Protein AF-A0A379V1A6-F1 (afdb_monomer)

Nearest PDB structures (foldseek):
  5ean-assembly1_A  TM=6.644E-01  e=1.781E-12  Mus musculus
  8ftm-assembly2_B  TM=5.418E-01  e=1.878E-14  Thermochaetoides thermophila DSM 1495
  8ftm-assembly1_A  TM=5.474E-01  e=5.135E-14  Thermochaetoides thermophila DSM 1495
  8ran-assembly1_O  TM=5.539E-01  e=1.829E-11  Saccharomyces cerevisiae
  6i59-assembly1_A  TM=5.276E-01  e=6.179E-11  Saccharomyces cerevisiae S288C

Mean predicted aligned error: 10.98 Å

pLDDT: mean 84.43, std 12.97, range [33.31, 98.62]

Radius of gyration: 30.36 Å; Cα contacts (8 Å, |Δi|>4): 738; chains: 1; bounding box: 70×57×78 Å

Sequence (499 aa):
MDKRHEKLRIPYRKEGESLDYESDAKVEALQEINGELIRVGNVDIRETTQSTLVLENPKIRIQTNIGDTLKLRSQQDLSSFIRRRHAVTRILNAESAIPSLINYFEPLTCPHPQYLQPEPNDSDLDAYNRYDKDGELSFSLNRQQRDAFSKLWSYGPLSLLQGPPGTGKTSFIASFIHYALSQGAQSILLASQSHEAVNNAAEKVIELCQHSNLPLDVVRFGAEGMVSEKLHPYHSSSILQNYRDLFRSEMRVRISAMNRNLGLPNKFVERWFDIEYQLKRLNREIERLTTKLNKNEISEANNNPLIARINQRLERFKKIASEKFGYAGEGTPEEVINQLSRETMNQFGVTSLDAVSRLEQVIAMSQEWVDRLGTLRGNFEEFLAKTRSLVCGTCVGLGRSQFGVAKNRYDWVIVDEAARATPGELAIAIQSGRRVLLVGDHRQLPPLYPEPVVRKISIELNYSDRAVLTRSDLNVLSNQIMVNKSEQHYVLNIEWPHQ

Secondary structure (DSSP, 8-state):
------EEEEE----SS-----TT--EEEEEEETTEEEEEEEE-TTT--SSEEEEES--TT----TTPPEEEEEHHHHHHHHHHHHHHHHHHTT-SSSTTGGGGG-TTTPPPPEE-SPPPPHHHHHTT-EE-TTS-EEE---HHHHHHHHHHHHEESEEEEE--TTS-HHHHHHHHHHHHHHTT---EEEEESSHHHHHHHHHHHHHHHHHTT----EEEES-GGGS-GGGGGGBHHHHHHHHHHHHHHHHHHHHHHTHHHHT--HHHHHHHHHIIIIIIHHHHHHHHHHHHHHH--S-HHHHHHHHHHHHHHHHHHHHHHHHHH-------HHHHHHHHHHHHHHHTT---HHHHHHHHHHHHHHHHHHHHHHH-HHHHHHHHHHH-SEEEEEHHHHT-GGG-GGGS-EEEEEEETGGGS-HHHHHHHHTTEEEEEEEE-TTSPPPP--HHHHHHHHHHTT-S-THHHH--HHHHHHHHHHHTTTS--SSEEEEPPP-

InterPro domains:
  IPR027417 P-loop containing nucleoside triphosphate hydrolase [G3DSA:3.40.50.300] (52-482)
  IPR027417 P-loop containing nucleoside triphosphate hydrolase [SSF52540] (118-450)
  IPR041677 DNA2/NAM7 helicase, helicase domain [PF13086] (141-448)
  IPR045055 DNA2/NAM7-like helicase [PTHR10887] (68-448)

Solvent-accessible surface area (backbone atoms only — not comparable to full-atom values): 27579 Å² total; per-residue (Å²): 135,84,80,74,74,57,67,50,78,42,78,54,82,88,83,80,82,80,90,81,65,60,83,83,57,59,29,35,33,24,37,69,56,96,89,41,78,43,78,41,27,34,42,40,61,80,75,35,55,93,50,33,45,28,26,39,62,56,46,96,78,74,78,79,54,97,86,65,68,72,48,78,46,41,56,64,56,53,53,43,49,54,33,19,50,53,28,42,52,33,39,76,70,38,68,21,57,43,47,66,56,63,33,59,76,33,83,91,59,37,51,65,64,39,83,76,48,79,62,72,52,70,73,64,58,54,70,63,50,37,57,48,97,87,67,47,82,72,40,65,76,50,72,68,53,45,56,39,48,32,49,58,63,14,35,27,50,56,31,41,43,37,43,58,89,91,70,48,61,55,59,50,53,17,52,51,51,52,48,43,45,77,75,64,49,63,27,33,37,43,29,10,68,42,55,65,61,36,44,57,32,50,52,46,32,52,52,51,29,61,76,70,68,46,92,76,43,62,35,37,50,69,63,73,93,61,52,53,79,92,46,44,74,32,20,59,67,44,43,52,48,51,52,46,52,50,50,61,71,43,41,66,59,58,56,34,70,50,21,77,84,53,76,47,56,54,73,47,47,49,54,48,46,51,46,50,66,55,48,52,47,50,44,53,54,42,52,54,51,52,53,51,54,74,68,51,91,62,62,77,83,73,43,53,70,56,53,53,53,43,50,56,51,51,53,53,46,51,52,48,38,31,78,76,67,67,50,84,79,88,72,55,68,67,56,50,51,54,48,56,50,52,52,49,30,61,76,66,72,57,79,59,62,66,46,50,50,53,51,52,49,53,52,50,52,55,50,48,50,53,54,46,66,74,69,37,70,46,60,54,42,25,48,47,57,70,69,24,37,32,31,35,25,25,23,64,56,47,41,42,74,43,34,36,47,73,80,42,76,23,55,35,19,38,29,40,47,34,11,43,23,45,63,41,37,48,27,34,50,54,33,12,11,60,22,32,41,39,26,27,34,66,88,52,69,58,28,89,72,62,64,74,57,56,53,53,49,29,62,77,68,70,46,88,62,63,69,71,80,51,56,15,59,50,39,52,49,55,48,51,46,63,72,41,75,89,56,92,58,50,47,56,77,40,79,56,78,85,131

Organism: Salmonella enterica I (NCBI:txid59201)

Structure (mmCIF, N/CA/C/O backbone):
data_AF-A0A379V1A6-F1
#
_entry.id   AF-A0A379V1A6-F1
#
loop_
_atom_site.group_PDB
_atom_site.id
_atom_site.type_symbol
_atom_site.label_atom_id
_atom_site.label_alt_id
_atom_site.label_comp_id
_atom_site.label_asym_id
_atom_site.label_entity_id
_atom_site.label_seq_id
_atom_site.pdbx_PDB_ins_code
_atom_site.Cartn_x
_atom_site.Cartn_y
_atom_site.Cartn_z
_atom_site.occupancy
_atom_site.B_iso_or_equiv
_atom_site.auth_seq_id
_atom_site.auth_comp_id
_atom_site.auth_asym_id
_atom_site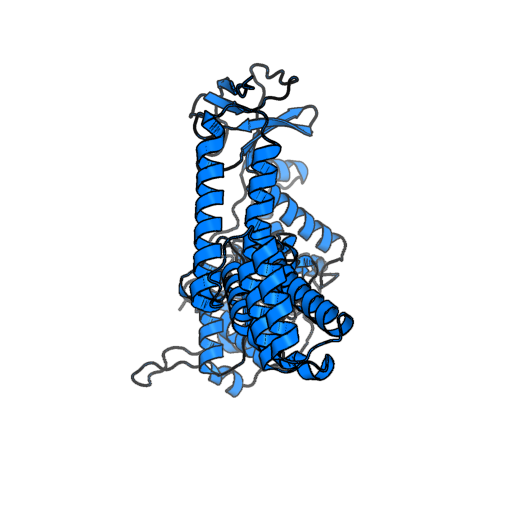.auth_atom_id
_atom_site.pdbx_PDB_model_num
ATOM 1 N N . MET A 1 1 ? 12.528 30.600 30.209 1.00 33.31 1 MET A N 1
ATOM 2 C CA . MET A 1 1 ? 13.646 31.196 29.449 1.00 33.31 1 MET A CA 1
ATOM 3 C C . MET A 1 1 ? 13.634 30.609 28.053 1.00 33.31 1 MET A C 1
ATOM 5 O O . MET A 1 1 ? 13.838 29.412 27.896 1.00 33.31 1 MET A O 1
ATOM 9 N N . ASP A 1 2 ? 13.287 31.449 27.086 1.00 33.66 2 ASP A N 1
ATOM 10 C CA . ASP A 1 2 ? 13.120 31.123 25.672 1.00 33.66 2 ASP A CA 1
ATOM 11 C C . ASP A 1 2 ? 14.483 30.792 25.046 1.00 33.66 2 ASP A C 1
ATOM 13 O O . ASP A 1 2 ? 15.348 31.665 24.941 1.00 33.66 2 ASP A O 1
ATOM 17 N N . LYS A 1 3 ? 14.709 29.538 24.634 1.00 38.28 3 LYS A N 1
ATOM 18 C CA . LYS A 1 3 ? 15.837 29.206 23.751 1.00 38.28 3 LYS A CA 1
ATOM 19 C C . LYS A 1 3 ? 15.513 29.772 22.369 1.00 38.28 3 LYS A C 1
ATOM 21 O O . LYS A 1 3 ? 14.984 29.058 21.515 1.00 38.28 3 LYS A O 1
ATOM 26 N N . ARG A 1 4 ? 15.812 31.060 22.156 1.00 44.69 4 ARG A N 1
ATOM 27 C CA . ARG A 1 4 ? 15.876 31.650 20.812 1.00 44.69 4 ARG A CA 1
ATOM 28 C C . ARG A 1 4 ? 16.705 30.702 19.949 1.00 44.69 4 ARG A C 1
ATOM 30 O O . ARG A 1 4 ? 17.852 30.420 20.279 1.00 44.69 4 ARG A O 1
ATOM 37 N N . HIS A 1 5 ? 16.085 30.144 18.915 1.00 55.50 5 HIS A N 1
ATOM 38 C CA . HIS A 1 5 ? 16.763 29.299 17.943 1.00 55.50 5 HIS A CA 1
ATOM 39 C C . HIS A 1 5 ? 17.857 30.156 17.300 1.00 55.50 5 HIS A C 1
ATOM 41 O O . HIS A 1 5 ? 17.540 31.103 16.581 1.00 55.50 5 HIS A O 1
ATOM 47 N N . GLU A 1 6 ? 19.129 29.909 17.623 1.00 69.50 6 GLU A N 1
ATOM 48 C CA . GLU A 1 6 ? 20.240 30.608 16.975 1.00 69.50 6 GLU A CA 1
ATOM 49 C C . GLU A 1 6 ? 20.178 30.297 15.479 1.00 69.50 6 GLU A C 1
ATOM 51 O O . GLU A 1 6 ? 20.348 29.149 15.059 1.00 69.50 6 GLU A O 1
ATOM 56 N N . LYS A 1 7 ? 19.855 31.322 14.685 1.0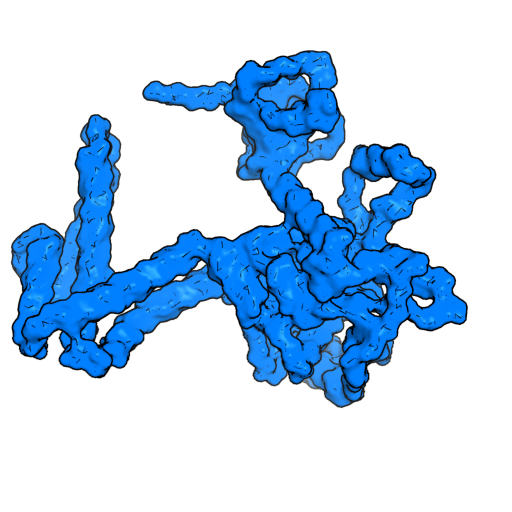0 82.38 7 LYS A N 1
ATOM 57 C CA . LYS A 1 7 ? 19.866 31.261 13.226 1.00 82.38 7 LYS A CA 1
ATOM 58 C C . LYS A 1 7 ? 21.188 31.821 12.727 1.00 82.38 7 LYS A C 1
ATOM 60 O O . LYS A 1 7 ? 21.517 32.972 13.013 1.00 82.38 7 LYS A O 1
ATOM 65 N N . LEU A 1 8 ? 21.928 31.027 11.965 1.00 83.94 8 LEU A N 1
ATOM 66 C CA . LEU A 1 8 ? 23.162 31.445 11.308 1.00 83.94 8 LEU A CA 1
ATOM 67 C C . LEU A 1 8 ? 22.848 31.841 9.864 1.00 83.94 8 LEU A C 1
ATOM 69 O O . LEU A 1 8 ? 22.261 31.056 9.125 1.00 83.94 8 LEU A O 1
ATOM 73 N N . ARG A 1 9 ? 23.237 33.052 9.459 1.00 86.69 9 ARG A N 1
ATOM 74 C CA . ARG A 1 9 ? 23.060 33.544 8.085 1.00 86.69 9 ARG A CA 1
ATOM 75 C C . ARG A 1 9 ? 24.399 33.508 7.366 1.00 86.69 9 ARG A C 1
ATOM 77 O O . ARG A 1 9 ? 25.342 34.160 7.803 1.00 86.69 9 ARG A O 1
ATOM 84 N N . ILE A 1 10 ? 24.474 32.738 6.288 1.00 84.94 10 ILE A N 1
ATOM 85 C CA . ILE A 1 10 ? 25.699 32.488 5.532 1.00 84.94 10 ILE A CA 1
ATOM 86 C C . ILE A 1 10 ? 25.519 33.063 4.124 1.00 84.94 10 ILE A C 1
ATOM 88 O O . ILE A 1 10 ? 24.663 32.574 3.381 1.00 84.94 10 ILE A O 1
ATOM 92 N N . PRO A 1 11 ? 26.289 34.089 3.725 1.00 84.69 11 PRO A N 1
ATOM 93 C CA . PRO A 1 11 ? 26.317 34.512 2.334 1.00 84.69 11 PRO A CA 1
ATOM 94 C C . PRO A 1 11 ? 26.929 33.395 1.485 1.00 84.69 11 PRO A C 1
ATOM 96 O O . PRO A 1 11 ? 27.972 32.845 1.840 1.00 84.69 11 PRO A O 1
ATOM 99 N N . TYR A 1 12 ? 26.293 33.047 0.370 1.00 82.62 12 TYR A N 1
ATOM 100 C CA . TYR A 1 12 ? 26.770 31.970 -0.498 1.00 82.62 12 TYR A CA 1
ATOM 101 C C . TYR A 1 12 ? 26.680 32.360 -1.971 1.00 82.62 12 TYR A C 1
ATOM 103 O O . TYR A 1 12 ? 25.895 33.222 -2.370 1.00 82.62 12 TYR A O 1
ATOM 111 N N . ARG A 1 13 ? 27.494 31.693 -2.792 1.00 78.56 13 ARG A N 1
ATOM 112 C CA . ARG A 1 13 ? 27.334 31.668 -4.245 1.00 78.56 13 ARG A CA 1
ATOM 113 C C . ARG A 1 13 ? 26.836 30.282 -4.625 1.00 78.56 13 ARG A C 1
ATOM 115 O O . ARG A 1 13 ? 27.387 29.276 -4.193 1.00 78.56 13 ARG A O 1
ATOM 122 N N . LYS A 1 14 ? 25.765 30.244 -5.406 1.00 69.88 14 LYS A N 1
ATOM 123 C CA . LYS A 1 14 ? 25.123 29.008 -5.830 1.00 69.88 14 LYS A CA 1
ATOM 124 C C . LYS A 1 14 ? 25.917 28.341 -6.956 1.00 69.88 14 LYS A C 1
ATOM 126 O O . LYS A 1 14 ? 26.102 28.943 -8.010 1.00 69.88 14 LYS A O 1
ATOM 131 N N . GLU A 1 15 ? 26.290 27.084 -6.763 1.00 63.72 15 GLU A N 1
ATOM 132 C CA . GLU A 1 15 ? 26.731 26.183 -7.830 1.00 63.72 15 GLU A CA 1
ATOM 133 C C . GLU A 1 15 ? 25.718 25.032 -7.940 1.00 63.72 15 GLU A C 1
ATOM 135 O O . GLU A 1 1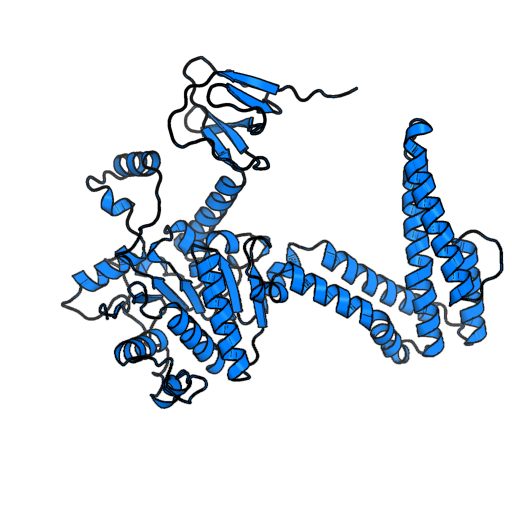5 ? 25.601 24.226 -7.021 1.00 63.72 15 GLU A O 1
ATOM 140 N N . GLY A 1 16 ? 24.938 24.973 -9.030 1.00 60.78 16 GLY A N 1
ATOM 141 C CA . GLY A 1 16 ? 23.957 23.900 -9.278 1.00 60.78 16 GLY A CA 1
ATOM 142 C C . GLY A 1 16 ? 22.487 24.339 -9.422 1.00 60.78 16 GLY A C 1
ATOM 143 O O . GLY A 1 16 ? 22.187 25.489 -9.763 1.00 60.78 16 GLY A O 1
ATOM 144 N N . GLU A 1 17 ? 21.568 23.390 -9.198 1.00 57.56 17 GLU A N 1
ATOM 145 C CA . GLU A 1 17 ? 20.105 23.519 -9.370 1.00 57.56 17 GLU A CA 1
ATOM 146 C C . GLU A 1 17 ? 19.460 24.533 -8.416 1.00 57.56 17 GLU A C 1
ATOM 148 O O . GLU A 1 17 ? 20.002 24.822 -7.351 1.00 57.56 17 GLU A O 1
ATOM 153 N N . SER A 1 18 ? 18.340 25.148 -8.826 1.00 57.94 18 SER A N 1
ATOM 154 C CA . SER A 1 18 ? 17.566 26.111 -8.020 1.00 57.94 18 SER A CA 1
ATOM 155 C C . SER A 1 18 ? 17.163 25.544 -6.665 1.00 57.94 18 SER A C 1
ATOM 157 O O . SER A 1 18 ? 16.900 24.359 -6.506 1.00 57.94 18 SER A O 1
ATOM 159 N N . LEU A 1 19 ? 17.142 26.429 -5.667 1.00 62.12 19 LEU A N 1
ATOM 160 C CA . LEU A 1 19 ? 16.628 26.146 -4.332 1.00 62.12 19 LEU A CA 1
ATOM 161 C C . LEU A 1 19 ? 15.095 26.174 -4.362 1.00 62.12 19 LEU A C 1
ATOM 163 O O . LEU A 1 19 ? 14.474 26.967 -3.665 1.00 62.12 19 LEU A O 1
ATOM 167 N N . ASP A 1 20 ? 14.501 25.320 -5.191 1.00 58.59 20 ASP A N 1
ATOM 168 C CA . ASP A 1 20 ? 13.050 25.201 -5.354 1.00 58.59 20 ASP A CA 1
ATOM 169 C C . ASP A 1 20 ? 12.506 24.135 -4.396 1.00 58.59 20 ASP A C 1
ATOM 171 O O . ASP A 1 20 ? 11.841 23.178 -4.788 1.00 58.59 20 ASP A O 1
ATOM 175 N N . TYR A 1 21 ? 12.842 24.267 -3.113 1.00 65.94 21 TYR A N 1
ATOM 176 C CA . TYR A 1 21 ? 12.251 23.427 -2.078 1.00 65.94 21 TYR A CA 1
ATOM 177 C C . TYR A 1 21 ? 10.901 24.007 -1.649 1.00 65.94 21 TYR A C 1
ATOM 179 O O . TYR A 1 21 ? 10.760 25.219 -1.478 1.00 65.94 21 TYR A O 1
ATOM 187 N N . GLU A 1 22 ? 9.913 23.142 -1.420 1.00 62.00 22 GLU A N 1
ATOM 188 C CA . GLU A 1 22 ? 8.634 23.551 -0.837 1.00 62.00 22 GLU A CA 1
ATOM 189 C C . GLU A 1 22 ? 8.850 24.212 0.537 1.00 62.00 22 GLU A C 1
ATOM 191 O O . GLU A 1 22 ? 9.755 23.850 1.290 1.00 62.00 22 GLU A O 1
ATOM 196 N N . SER A 1 23 ? 8.015 25.194 0.886 1.00 59.81 23 SER A N 1
ATOM 197 C CA . SER A 1 23 ? 8.200 26.030 2.091 1.00 59.81 23 SER A CA 1
ATOM 198 C C . SER A 1 23 ? 8.132 25.281 3.436 1.00 59.81 23 SER A C 1
ATOM 200 O O . SER A 1 23 ? 8.455 25.852 4.483 1.00 59.81 23 SER A O 1
ATOM 202 N N . ASP A 1 24 ? 7.681 24.028 3.428 1.00 66.94 24 ASP A N 1
ATOM 203 C CA . ASP A 1 24 ? 7.598 23.104 4.560 1.00 66.94 24 ASP A CA 1
ATOM 204 C C . ASP A 1 24 ? 8.620 21.953 4.474 1.00 66.94 24 ASP A C 1
ATOM 206 O O . ASP A 1 24 ? 8.694 21.112 5.381 1.00 66.94 24 ASP A O 1
ATOM 210 N N . ALA A 1 25 ?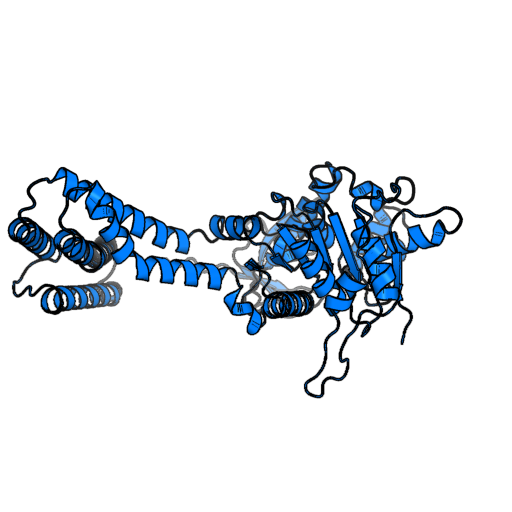 9.441 21.914 3.420 1.00 69.06 25 ALA A N 1
ATOM 211 C CA . ALA A 1 25 ? 10.449 20.886 3.249 1.00 69.06 25 ALA A CA 1
ATOM 212 C C . ALA A 1 25 ? 11.504 20.972 4.360 1.00 69.06 25 ALA A C 1
ATOM 214 O O . ALA A 1 25 ? 12.049 22.019 4.703 1.00 69.06 25 ALA A O 1
ATOM 215 N N . LYS A 1 26 ? 11.834 19.819 4.942 1.00 81.31 26 LYS A N 1
ATOM 216 C CA . LYS A 1 26 ? 12.919 19.722 5.921 1.00 81.31 26 LYS A CA 1
ATOM 217 C C . LYS A 1 26 ? 14.223 19.498 5.179 1.00 81.31 26 LYS A C 1
ATOM 219 O O . LYS A 1 26 ? 14.480 18.382 4.722 1.00 81.31 26 LYS A O 1
ATOM 224 N N . VAL A 1 27 ? 15.033 20.541 5.074 1.00 85.19 27 VAL A N 1
ATOM 225 C CA . VAL A 1 27 ? 16.326 20.506 4.385 1.00 85.19 27 VAL A CA 1
ATOM 226 C C . VAL A 1 27 ? 17.448 20.593 5.412 1.00 85.19 27 VAL A C 1
ATOM 228 O O . VAL A 1 27 ? 17.377 21.358 6.370 1.00 85.19 27 VAL A O 1
ATOM 231 N N . GLU A 1 28 ? 18.477 19.772 5.244 1.00 87.19 28 GLU A N 1
ATOM 232 C CA . GLU A 1 28 ? 19.704 19.825 6.032 1.00 87.19 28 GLU A CA 1
ATOM 233 C C . GLU A 1 28 ? 20.860 20.345 5.179 1.00 87.19 28 GLU A C 1
ATOM 235 O O . GLU A 1 28 ? 20.946 20.068 3.981 1.00 87.19 28 GLU A O 1
ATOM 240 N N . ALA A 1 29 ? 21.758 21.091 5.816 1.00 87.69 29 ALA A N 1
ATOM 241 C CA . ALA A 1 29 ? 23.026 21.489 5.228 1.00 87.69 29 ALA A CA 1
ATOM 242 C C . ALA A 1 29 ? 24.135 20.538 5.698 1.00 87.69 29 ALA A C 1
ATOM 244 O O . ALA A 1 29 ? 24.203 20.160 6.877 1.00 87.69 29 ALA A O 1
ATOM 245 N N . LEU A 1 30 ? 24.999 20.152 4.763 1.00 85.94 30 LEU A N 1
ATOM 246 C CA . LEU A 1 30 ? 26.095 19.205 4.941 1.00 85.94 30 LEU A CA 1
ATOM 247 C C . LEU A 1 30 ? 27.400 19.850 4.470 1.00 85.94 30 LEU A C 1
ATOM 249 O O . LEU A 1 30 ? 27.435 20.449 3.399 1.00 85.94 30 LEU A O 1
ATOM 253 N N . GLN A 1 31 ? 28.469 19.685 5.239 1.00 84.88 31 GLN A N 1
ATOM 254 C CA . GLN A 1 31 ? 29.825 20.074 4.853 1.00 84.88 31 GLN A CA 1
ATOM 255 C C . GLN A 1 31 ? 30.639 18.808 4.588 1.00 84.88 31 GLN A C 1
ATOM 257 O O . GLN A 1 31 ? 30.531 17.837 5.338 1.00 84.88 31 GLN A O 1
ATOM 262 N N . GLU A 1 32 ? 31.423 18.800 3.515 1.00 79.62 32 GLU A N 1
ATOM 263 C CA . GLU A 1 32 ? 32.337 17.697 3.215 1.00 79.62 32 GLU A CA 1
ATOM 264 C C . GLU A 1 32 ? 33.667 17.928 3.939 1.00 79.62 32 GLU A C 1
ATOM 266 O O . GLU A 1 32 ? 34.350 18.916 3.684 1.00 79.62 32 GLU A O 1
ATOM 271 N N . ILE A 1 33 ? 34.020 17.035 4.865 1.00 76.62 33 ILE A N 1
ATOM 272 C CA . ILE A 1 33 ? 35.264 17.090 5.641 1.00 76.62 33 ILE A CA 1
ATOM 273 C C . ILE A 1 33 ? 35.938 15.726 5.504 1.00 76.62 33 ILE A C 1
ATOM 275 O O . ILE A 1 33 ? 35.355 14.710 5.872 1.00 76.62 33 ILE A O 1
ATOM 279 N N . ASN A 1 34 ? 37.154 15.691 4.950 1.00 71.50 34 ASN A N 1
ATOM 280 C CA . ASN A 1 34 ? 37.911 14.455 4.690 1.00 71.50 34 ASN A CA 1
ATOM 281 C C . ASN A 1 34 ? 37.133 13.398 3.871 1.00 71.50 34 ASN A C 1
ATOM 283 O O . ASN A 1 34 ? 37.292 12.201 4.088 1.00 71.50 34 ASN A O 1
ATOM 287 N N . GLY A 1 35 ? 36.271 13.837 2.945 1.00 68.38 35 GLY A N 1
ATOM 288 C CA . GLY A 1 35 ? 35.432 12.960 2.117 1.00 68.38 35 GLY A CA 1
ATOM 289 C C . GLY A 1 35 ? 34.137 12.474 2.785 1.00 68.38 35 GLY A C 1
ATOM 290 O O . GLY A 1 35 ? 33.323 11.823 2.128 1.00 68.38 35 GLY A O 1
ATOM 291 N N . GLU A 1 36 ? 33.890 12.816 4.054 1.00 70.75 36 GLU A N 1
ATOM 292 C CA . GLU A 1 36 ? 32.635 12.512 4.748 1.00 70.75 36 GLU A CA 1
ATOM 293 C C . GLU A 1 36 ? 31.702 13.727 4.812 1.00 70.75 36 GLU A C 1
ATOM 295 O O . GLU A 1 36 ? 32.122 14.855 5.069 1.00 70.75 36 GLU A O 1
ATOM 300 N N . LEU A 1 37 ? 30.400 13.495 4.606 1.00 78.56 37 LEU A N 1
ATOM 301 C CA . LEU A 1 37 ? 29.372 14.535 4.707 1.00 78.56 37 LEU A CA 1
ATOM 302 C C . LEU A 1 37 ? 28.872 14.665 6.145 1.00 78.56 37 LEU A C 1
ATOM 304 O O . LEU A 1 37 ? 28.112 13.826 6.636 1.00 78.56 37 LEU A O 1
ATOM 308 N N . ILE A 1 38 ? 29.244 15.762 6.797 1.00 81.38 38 ILE A N 1
ATOM 309 C CA . ILE A 1 38 ? 28.881 16.058 8.180 1.00 81.38 38 ILE A CA 1
ATOM 310 C C . ILE A 1 38 ? 27.737 17.070 8.203 1.00 81.38 38 ILE A C 1
ATOM 312 O O . ILE A 1 38 ? 27.812 18.147 7.615 1.00 81.38 38 ILE A O 1
ATOM 316 N N . ARG A 1 39 ? 26.655 16.731 8.914 1.00 83.81 39 ARG A N 1
ATOM 317 C CA . ARG A 1 39 ? 25.496 17.620 9.088 1.00 83.81 39 ARG A CA 1
ATOM 318 C C . ARG A 1 39 ? 25.858 18.830 9.942 1.00 83.81 39 ARG A C 1
ATOM 320 O O . ARG A 1 39 ? 26.180 18.658 11.122 1.00 83.81 39 ARG A O 1
ATOM 327 N N . VAL A 1 40 ? 25.696 20.021 9.365 1.00 84.25 40 VAL A N 1
ATOM 328 C CA . VAL A 1 40 ? 26.002 21.308 10.004 1.00 84.25 40 VAL A CA 1
ATOM 329 C C . VAL A 1 40 ? 24.767 21.989 10.604 1.00 84.25 40 VAL A C 1
ATOM 331 O O . VAL A 1 40 ? 24.868 22.563 11.683 1.00 84.25 40 VAL A O 1
ATOM 334 N N . GLY A 1 41 ? 23.582 21.846 10.006 1.00 85.50 41 GLY A N 1
ATOM 335 C CA . GLY A 1 41 ? 22.344 22.452 10.520 1.00 85.50 41 GLY A CA 1
ATOM 336 C C . GLY A 1 41 ? 21.119 22.115 9.668 1.00 85.50 41 GLY A C 1
ATOM 337 O O . GLY A 1 41 ? 21.231 21.370 8.690 1.00 85.50 41 GLY A O 1
ATOM 338 N N . ASN A 1 42 ? 19.951 22.640 10.043 1.00 87.94 42 ASN A N 1
ATOM 339 C CA . ASN A 1 42 ? 18.754 22.627 9.189 1.00 87.94 42 ASN A CA 1
ATOM 340 C C . ASN A 1 42 ? 18.676 23.929 8.400 1.00 87.94 42 ASN A C 1
ATOM 342 O O . ASN A 1 42 ? 18.993 24.969 8.954 1.00 87.94 42 ASN A O 1
ATOM 346 N N . VAL A 1 43 ? 18.222 23.890 7.154 1.00 87.06 43 VAL A N 1
ATOM 347 C CA . VAL A 1 43 ? 17.967 25.095 6.363 1.00 87.06 43 VAL A CA 1
ATOM 348 C C . VAL A 1 43 ? 16.570 25.614 6.675 1.00 87.06 43 VAL A C 1
ATOM 350 O O . VAL A 1 43 ? 15.594 24.870 6.574 1.00 87.06 43 VAL A O 1
ATOM 353 N N . ASP A 1 44 ? 16.475 26.895 7.014 1.00 86.62 44 ASP A N 1
ATOM 354 C CA . ASP A 1 44 ? 15.209 27.618 7.032 1.00 86.62 44 ASP A CA 1
ATOM 355 C C . ASP A 1 44 ? 14.918 28.142 5.626 1.00 86.62 44 ASP A C 1
ATOM 357 O O . ASP A 1 44 ? 15.477 29.148 5.184 1.00 86.62 44 ASP A O 1
ATOM 361 N N . ILE A 1 45 ? 14.049 27.433 4.910 1.00 83.06 45 ILE A N 1
ATOM 362 C CA . ILE A 1 45 ? 13.685 27.750 3.524 1.00 83.06 45 ILE A CA 1
ATOM 363 C C . ILE A 1 45 ? 12.958 29.095 3.431 1.00 83.06 45 ILE A C 1
ATOM 365 O O . ILE A 1 45 ? 13.094 29.787 2.428 1.00 83.06 45 ILE A O 1
ATOM 369 N N . ARG A 1 46 ? 12.214 29.497 4.470 1.00 81.94 46 ARG A N 1
ATOM 370 C CA . ARG A 1 46 ? 11.405 30.727 4.441 1.00 81.94 46 ARG A CA 1
ATOM 371 C C . ARG A 1 46 ? 12.268 31.978 4.524 1.00 81.94 46 ARG A C 1
ATOM 373 O O . ARG A 1 46 ? 11.909 33.000 3.948 1.00 81.94 46 ARG A O 1
ATOM 380 N N . GLU A 1 47 ? 13.379 31.900 5.251 1.00 84.50 47 GLU A N 1
ATOM 381 C CA . GLU A 1 47 ? 14.328 33.008 5.388 1.00 84.50 47 GLU A CA 1
ATOM 382 C C . GLU A 1 47 ? 15.534 32.905 4.438 1.00 84.50 47 GLU A C 1
ATOM 384 O O . GLU A 1 47 ? 16.272 33.880 4.283 1.00 84.50 47 GLU A O 1
ATOM 389 N N . THR A 1 48 ? 15.750 31.753 3.796 1.00 84.88 48 THR A N 1
ATOM 390 C CA . THR A 1 48 ? 16.814 31.565 2.799 1.00 84.88 48 THR A CA 1
ATOM 391 C C . THR A 1 48 ? 16.467 32.280 1.494 1.00 84.88 48 THR A C 1
ATOM 393 O O . THR A 1 48 ? 15.371 32.153 0.959 1.00 84.88 48 THR A O 1
ATOM 396 N N . THR A 1 49 ? 17.429 33.022 0.950 1.00 84.00 49 THR A N 1
ATOM 397 C CA . THR A 1 49 ? 17.308 33.767 -0.310 1.00 84.00 49 THR A CA 1
ATOM 398 C C . THR A 1 49 ? 18.327 33.271 -1.340 1.00 84.00 49 THR A C 1
ATOM 400 O O . THR A 1 49 ? 19.142 32.386 -1.070 1.00 84.00 49 THR A O 1
ATOM 403 N N . GLN A 1 50 ? 18.334 33.864 -2.538 1.00 79.62 50 GLN A N 1
ATOM 404 C CA . GLN A 1 50 ? 19.310 33.532 -3.587 1.00 79.62 50 GLN A CA 1
ATOM 405 C C . GLN A 1 50 ? 20.769 33.870 -3.228 1.00 79.62 50 GLN A C 1
ATOM 407 O O . GLN A 1 50 ? 21.681 33.387 -3.892 1.00 79.62 50 GLN A O 1
ATOM 412 N N . SER A 1 51 ? 21.000 34.698 -2.205 1.00 83.06 51 SER A N 1
ATOM 413 C CA . SER A 1 51 ? 22.340 35.140 -1.792 1.00 83.06 51 SER A CA 1
ATOM 414 C C . SER A 1 51 ? 22.684 34.802 -0.342 1.00 83.06 51 SER A C 1
ATOM 416 O O . SER A 1 51 ? 23.851 34.874 0.040 1.00 83.06 51 SER A O 1
ATOM 418 N N . THR A 1 52 ? 21.690 34.449 0.479 1.00 86.75 52 THR A N 1
ATOM 419 C CA . THR A 1 52 ? 21.871 34.178 1.911 1.00 86.75 52 THR A CA 1
ATOM 420 C C . THR A 1 52 ? 21.198 32.871 2.302 1.00 86.75 52 THR A C 1
ATOM 422 O O . THR A 1 52 ? 19.985 32.734 2.177 1.00 86.75 52 THR A O 1
ATOM 425 N N . LEU A 1 53 ? 21.982 31.922 2.807 1.00 86.31 53 LEU A N 1
ATOM 426 C CA . LEU A 1 53 ? 21.515 30.664 3.378 1.00 86.31 53 LEU A CA 1
ATOM 427 C C . LEU A 1 53 ? 21.265 30.855 4.873 1.00 86.31 53 LEU A C 1
ATOM 429 O O . LEU A 1 53 ? 22.143 31.349 5.582 1.00 86.31 53 LEU A O 1
ATOM 433 N N . VAL A 1 54 ? 20.095 30.453 5.365 1.00 88.06 54 VAL A N 1
ATOM 434 C CA . VAL A 1 54 ? 19.758 30.552 6.791 1.00 88.06 54 VAL A CA 1
ATOM 435 C C . VAL A 1 54 ? 19.724 29.161 7.407 1.00 88.06 54 VAL A C 1
ATOM 437 O O . VAL A 1 54 ? 18.963 28.303 6.967 1.00 88.06 54 VAL A O 1
ATOM 440 N N . LEU A 1 55 ? 20.559 28.935 8.423 1.00 87.25 55 LEU A N 1
ATOM 441 C CA . LEU A 1 55 ? 20.636 27.677 9.157 1.00 87.25 55 LEU A CA 1
ATOM 442 C C . LEU A 1 55 ? 20.045 27.806 10.559 1.00 87.25 55 LEU A C 1
ATOM 444 O O . LEU A 1 55 ? 20.471 28.651 11.341 1.00 87.25 55 LEU A O 1
ATOM 448 N N . GLU A 1 56 ? 19.125 26.914 10.901 1.00 86.25 56 GLU A N 1
ATOM 449 C CA . GLU A 1 56 ? 18.610 26.713 12.251 1.00 86.25 56 GLU A CA 1
ATOM 450 C C . GLU A 1 56 ? 19.387 25.624 12.992 1.00 86.25 56 GLU A C 1
ATOM 452 O O . GLU A 1 56 ? 19.718 24.570 12.431 1.00 86.25 56 GLU A O 1
ATOM 457 N N . ASN A 1 57 ? 19.598 25.854 14.291 1.00 78.44 57 ASN A N 1
ATOM 458 C CA . ASN A 1 57 ? 20.312 24.951 15.195 1.00 78.44 57 ASN A CA 1
ATOM 459 C C . ASN A 1 57 ? 21.689 24.526 14.643 1.00 78.44 57 ASN A C 1
ATOM 461 O O . ASN A 1 57 ? 21.953 23.322 14.513 1.00 78.44 57 ASN A O 1
ATOM 465 N N . PRO A 1 58 ? 22.560 25.491 14.291 1.00 73.50 58 PRO A N 1
ATOM 466 C CA . PRO A 1 58 ? 23.907 25.193 13.831 1.00 73.50 58 PRO A CA 1
ATOM 467 C C . PRO A 1 58 ? 24.657 24.399 14.906 1.00 73.50 58 PRO A C 1
ATOM 469 O O . PRO A 1 58 ? 24.645 24.748 16.088 1.00 73.50 58 PRO A O 1
ATOM 472 N N . LYS A 1 59 ? 25.319 23.305 14.521 1.00 69.31 59 LYS A N 1
ATOM 473 C CA . LYS A 1 59 ? 26.196 22.597 15.462 1.00 69.31 59 LYS A CA 1
ATOM 474 C C . LYS A 1 59 ? 27.399 23.487 15.801 1.00 69.31 59 LYS A C 1
ATOM 476 O O . LYS A 1 59 ? 28.001 24.080 14.920 1.00 69.31 59 LYS A O 1
ATOM 481 N N . ILE A 1 60 ? 27.807 23.510 17.072 1.00 56.41 60 ILE A N 1
ATOM 482 C CA . ILE A 1 60 ? 28.849 24.398 17.648 1.00 56.41 60 ILE A CA 1
ATOM 483 C C . ILE A 1 60 ? 30.222 24.320 16.929 1.00 56.41 60 ILE A C 1
ATOM 485 O O . ILE A 1 60 ? 31.077 25.178 17.109 1.00 56.41 60 ILE A O 1
ATOM 489 N N . ARG A 1 61 ? 30.448 23.306 16.083 1.00 54.75 61 ARG A N 1
ATOM 490 C CA . ARG A 1 61 ? 31.703 23.058 15.352 1.00 54.75 61 ARG A CA 1
ATOM 491 C C . ARG A 1 61 ? 31.745 23.578 13.908 1.00 54.75 61 ARG A C 1
ATOM 493 O O . ARG A 1 61 ? 32.673 23.222 13.190 1.00 54.75 61 ARG A O 1
ATOM 500 N N . ILE A 1 62 ? 30.774 24.379 13.467 1.00 57.56 62 ILE A N 1
ATOM 501 C CA . ILE A 1 62 ? 30.799 24.972 12.120 1.00 57.56 62 ILE A CA 1
ATOM 502 C C . ILE A 1 62 ? 31.931 26.008 12.046 1.00 57.56 62 ILE A C 1
ATOM 504 O O . ILE A 1 62 ? 31.754 27.169 12.400 1.00 57.56 62 ILE A O 1
ATOM 508 N N . GLN A 1 63 ? 33.103 25.583 11.581 1.00 60.56 63 GLN A N 1
ATOM 509 C CA . GLN A 1 63 ? 34.114 26.463 11.001 1.00 60.56 63 GLN A CA 1
ATOM 510 C C . GLN A 1 63 ? 33.890 26.452 9.488 1.00 60.56 63 GLN A C 1
ATOM 512 O O . GLN A 1 63 ? 34.567 25.729 8.766 1.00 60.56 63 GLN A O 1
ATOM 517 N N . THR A 1 64 ? 32.873 27.172 9.011 1.00 62.53 64 THR A N 1
ATOM 518 C CA . THR A 1 64 ? 32.756 27.447 7.574 1.00 62.53 64 THR A CA 1
ATOM 519 C C . THR A 1 64 ? 33.708 28.583 7.242 1.00 62.53 64 THR A C 1
ATOM 521 O O . THR A 1 64 ? 33.468 29.724 7.644 1.00 62.53 64 THR A O 1
ATOM 524 N N . ASN A 1 65 ? 34.787 28.271 6.539 1.00 71.25 65 ASN A N 1
ATOM 525 C CA . ASN A 1 65 ? 35.703 29.255 5.986 1.00 71.25 65 ASN A CA 1
ATOM 526 C C . ASN A 1 65 ? 35.190 29.746 4.626 1.00 71.25 65 ASN A C 1
ATOM 528 O O . ASN A 1 65 ? 34.409 29.079 3.943 1.00 71.25 65 ASN A O 1
ATOM 532 N N . ILE A 1 66 ? 35.639 30.933 4.217 1.00 69.94 66 ILE A N 1
ATOM 533 C CA . ILE A 1 66 ? 35.368 31.446 2.870 1.00 69.94 66 ILE A CA 1
ATOM 534 C C . ILE A 1 66 ? 35.974 30.464 1.857 1.00 69.94 66 ILE A C 1
ATOM 536 O O . ILE A 1 66 ? 37.182 30.241 1.867 1.00 69.94 66 ILE A O 1
ATOM 540 N N . GLY A 1 67 ? 35.129 29.890 0.996 1.00 71.88 67 GLY A N 1
ATOM 541 C CA . GLY A 1 67 ? 35.504 28.861 0.017 1.00 71.88 67 GLY A CA 1
ATOM 542 C C . GLY A 1 67 ? 34.933 27.469 0.308 1.00 71.88 67 GLY A C 1
ATOM 543 O O . GLY A 1 67 ? 34.925 26.626 -0.587 1.00 71.88 67 GLY A O 1
ATOM 544 N N . ASP A 1 68 ? 34.397 27.230 1.508 1.00 76.94 68 ASP A N 1
ATOM 545 C CA . ASP A 1 68 ? 33.782 25.945 1.844 1.00 76.94 68 ASP A CA 1
ATOM 546 C C . ASP A 1 68 ? 32.480 25.716 1.064 1.00 76.94 68 ASP A C 1
ATOM 548 O O . ASP A 1 68 ? 31.633 26.603 0.933 1.00 76.94 68 ASP A O 1
ATOM 552 N N . THR A 1 69 ? 32.292 24.488 0.576 1.00 78.94 69 THR A N 1
ATOM 553 C CA . THR A 1 69 ? 31.082 24.091 -0.153 1.00 78.94 69 THR A CA 1
ATOM 554 C C . THR A 1 69 ? 30.100 23.392 0.782 1.00 78.94 69 THR A C 1
ATOM 556 O O . THR A 1 69 ? 30.408 22.346 1.359 1.00 78.94 69 THR A O 1
ATOM 559 N N . LEU A 1 70 ? 28.891 23.945 0.902 1.00 83.12 70 LEU A N 1
ATOM 560 C CA . LEU A 1 70 ? 27.785 23.320 1.624 1.00 83.12 70 LEU A CA 1
ATOM 561 C C . LEU A 1 70 ? 26.839 22.625 0.645 1.00 83.12 70 LEU A C 1
ATOM 563 O O . LEU A 1 70 ? 26.328 23.238 -0.291 1.00 83.12 70 LEU A O 1
ATOM 567 N N . LYS A 1 71 ? 26.569 21.343 0.887 1.00 83.81 71 LYS A N 1
ATOM 568 C CA . LYS A 1 71 ? 25.577 20.559 0.148 1.00 83.81 71 LYS A CA 1
ATOM 569 C C . LYS A 1 71 ? 24.251 20.598 0.888 1.00 83.81 71 LYS A C 1
ATOM 571 O O . LYS A 1 71 ? 24.192 20.313 2.083 1.00 83.81 71 LYS A O 1
ATOM 576 N N . LEU A 1 72 ? 23.189 20.927 0.168 1.00 83.81 72 LEU A N 1
ATOM 577 C CA . LEU A 1 72 ? 21.835 20.942 0.705 1.00 83.81 72 LEU A CA 1
ATOM 578 C C . LEU A 1 72 ? 21.132 19.649 0.316 1.00 83.81 72 LEU A C 1
ATOM 580 O O . LEU A 1 72 ? 21.247 19.194 -0.821 1.00 83.81 72 LEU A O 1
ATOM 584 N N . ARG A 1 73 ? 20.442 19.033 1.274 1.00 82.12 73 ARG A N 1
ATOM 585 C CA . ARG A 1 73 ? 19.738 17.768 1.062 1.00 82.12 73 ARG A CA 1
ATOM 586 C C . ARG A 1 73 ? 18.397 17.797 1.773 1.00 82.12 73 ARG A C 1
ATOM 588 O O . ARG A 1 73 ? 18.348 18.064 2.972 1.00 82.12 73 ARG A O 1
ATOM 595 N N . SER A 1 74 ? 17.312 17.477 1.074 1.00 81.75 74 SER A N 1
ATOM 596 C CA . SER A 1 74 ? 16.024 17.299 1.743 1.00 81.75 74 SER A CA 1
ATOM 597 C C . SER A 1 74 ? 15.968 15.953 2.481 1.00 81.75 74 SER A C 1
ATOM 599 O O . SER A 1 74 ? 16.574 14.953 2.077 1.00 81.75 74 SER A O 1
ATOM 601 N N . GLN A 1 75 ? 15.199 15.885 3.571 1.00 76.81 75 GLN A N 1
ATOM 602 C CA . GLN A 1 75 ? 14.912 14.612 4.243 1.00 76.81 75 GLN A CA 1
ATOM 603 C C . GLN A 1 75 ? 14.203 13.619 3.312 1.00 76.81 75 GLN A C 1
ATOM 605 O O . GLN A 1 75 ? 14.371 12.405 3.470 1.00 76.81 75 GLN A O 1
ATOM 610 N N . GLN A 1 76 ? 13.421 14.116 2.349 1.00 74.38 76 GLN A N 1
ATOM 611 C CA . GLN A 1 76 ? 12.743 13.282 1.363 1.00 74.38 76 GLN A CA 1
ATOM 612 C C . GLN A 1 76 ? 13.751 12.618 0.416 1.00 74.38 76 GLN A C 1
ATOM 614 O O . GLN A 1 76 ? 13.670 11.401 0.227 1.00 74.38 76 GLN A O 1
ATOM 619 N N . ASP A 1 77 ? 14.748 13.363 -0.069 1.00 74.94 77 ASP A N 1
ATOM 620 C CA . ASP A 1 77 ? 15.809 12.851 -0.947 1.00 74.94 77 ASP A CA 1
ATOM 621 C C . ASP A 1 77 ? 16.676 11.824 -0.238 1.00 74.94 77 ASP A C 1
ATOM 623 O O . ASP A 1 77 ? 16.930 10.746 -0.778 1.00 74.94 77 ASP A O 1
ATOM 627 N N . LEU A 1 78 ? 17.078 12.108 1.007 1.00 77.88 78 LEU A N 1
ATOM 628 C CA . LEU A 1 78 ? 17.818 11.148 1.822 1.00 77.88 78 LEU A CA 1
ATOM 629 C C . LEU A 1 78 ? 17.005 9.867 2.024 1.00 77.88 78 LEU A C 1
ATOM 631 O O . LEU A 1 78 ? 17.515 8.763 1.836 1.00 77.88 78 LEU A O 1
ATOM 635 N N . SER A 1 79 ? 15.725 10.006 2.369 1.00 78.56 79 SER A N 1
ATOM 636 C CA . SER A 1 79 ? 14.840 8.859 2.564 1.00 78.56 79 SER A CA 1
ATOM 637 C C . SER A 1 79 ? 14.642 8.072 1.269 1.00 78.56 79 SER A C 1
ATOM 639 O O . SER A 1 79 ? 14.564 6.848 1.314 1.00 78.56 79 SER A O 1
ATOM 641 N N . SER A 1 80 ? 14.532 8.742 0.120 1.00 84.06 80 SER A N 1
ATOM 642 C CA . SER A 1 80 ? 14.460 8.109 -1.202 1.00 84.06 80 SER A CA 1
ATOM 643 C C . SER A 1 80 ? 15.754 7.358 -1.519 1.00 84.06 80 SER A C 1
ATOM 645 O O . SER A 1 80 ? 15.724 6.180 -1.867 1.00 84.06 80 SER A O 1
ATOM 647 N N . PHE A 1 81 ? 16.909 7.996 -1.320 1.00 84.19 81 PHE A N 1
ATOM 648 C CA . PHE A 1 81 ? 18.222 7.388 -1.518 1.00 84.19 81 PHE A CA 1
ATOM 649 C C . PHE A 1 81 ? 18.423 6.139 -0.652 1.00 84.19 81 PHE A C 1
ATOM 651 O O . PHE A 1 81 ? 18.812 5.099 -1.175 1.00 84.19 81 PHE A O 1
ATOM 658 N N . ILE A 1 82 ? 18.102 6.203 0.646 1.00 83.19 82 ILE A N 1
ATOM 659 C CA . ILE A 1 82 ? 18.213 5.054 1.558 1.00 83.19 82 ILE A CA 1
ATOM 660 C C . ILE A 1 82 ? 17.342 3.890 1.073 1.00 83.19 82 ILE A C 1
ATOM 662 O O . ILE A 1 82 ? 17.810 2.752 1.060 1.00 83.19 82 ILE A O 1
ATOM 666 N N . ARG A 1 83 ? 16.106 4.171 0.637 1.00 88.56 83 ARG A N 1
ATOM 667 C CA . ARG A 1 83 ? 15.176 3.160 0.106 1.00 88.56 83 ARG A CA 1
ATOM 668 C C . ARG A 1 83 ? 15.724 2.478 -1.147 1.00 88.56 83 ARG A C 1
ATOM 670 O O . ARG A 1 83 ? 15.742 1.250 -1.205 1.00 88.56 83 ARG A O 1
ATOM 677 N N . ARG A 1 84 ? 16.213 3.266 -2.109 1.00 92.25 84 ARG A N 1
ATOM 678 C CA . ARG A 1 84 ? 16.821 2.764 -3.352 1.00 92.25 84 ARG A CA 1
ATOM 679 C C . ARG A 1 84 ? 18.069 1.935 -3.066 1.00 92.25 84 ARG A C 1
ATOM 681 O O . ARG A 1 84 ? 18.164 0.800 -3.519 1.00 92.25 84 ARG A O 1
ATOM 688 N N . ARG A 1 85 ? 18.985 2.457 -2.243 1.00 91.00 85 ARG A N 1
ATOM 689 C CA . ARG A 1 85 ? 20.215 1.754 -1.849 1.00 91.00 85 ARG A CA 1
ATOM 690 C C . ARG A 1 85 ? 19.905 0.412 -1.195 1.00 91.00 85 ARG A C 1
ATOM 692 O O . ARG A 1 85 ? 20.487 -0.588 -1.581 1.00 91.00 85 ARG A O 1
ATOM 699 N N . HIS A 1 86 ? 18.969 0.382 -0.248 1.00 91.56 86 HIS A N 1
ATOM 700 C CA . HIS A 1 86 ? 18.562 -0.855 0.415 1.00 91.56 86 HIS A CA 1
ATOM 701 C C . HIS A 1 86 ? 18.013 -1.889 -0.579 1.00 91.56 86 HIS A C 1
ATOM 703 O O . HIS A 1 86 ? 18.396 -3.052 -0.519 1.00 91.56 86 HIS A O 1
ATOM 709 N N . ALA A 1 87 ? 17.148 -1.476 -1.511 1.00 94.62 87 ALA A N 1
ATOM 710 C CA . ALA A 1 87 ? 16.615 -2.370 -2.537 1.00 94.62 87 ALA A CA 1
ATOM 711 C C . ALA A 1 87 ? 17.718 -2.949 -3.441 1.00 94.62 87 ALA A C 1
ATOM 713 O O . ALA A 1 87 ? 17.755 -4.156 -3.668 1.00 94.62 87 ALA A O 1
ATOM 714 N N . VAL A 1 88 ? 18.649 -2.104 -3.893 1.00 94.88 88 VAL A N 1
ATOM 715 C CA . VAL A 1 88 ? 19.801 -2.532 -4.701 1.00 94.88 88 VAL A CA 1
ATOM 716 C C . VAL A 1 88 ? 20.681 -3.511 -3.925 1.00 94.88 88 VAL A C 1
ATOM 718 O O . VAL A 1 88 ? 20.986 -4.582 -4.438 1.00 94.88 88 VAL A O 1
ATOM 721 N N . THR A 1 89 ? 21.037 -3.202 -2.673 1.00 94.44 89 THR A N 1
ATOM 722 C CA . THR A 1 89 ? 21.840 -4.100 -1.825 1.00 94.44 89 THR A CA 1
ATOM 723 C C . THR A 1 89 ? 21.187 -5.472 -1.680 1.00 94.44 89 THR A C 1
ATOM 725 O O . THR A 1 89 ? 21.872 -6.481 -1.797 1.00 94.44 89 THR A O 1
ATOM 728 N N . ARG A 1 90 ? 19.863 -5.532 -1.500 1.00 94.94 90 ARG A N 1
ATOM 729 C CA . ARG A 1 90 ? 19.143 -6.807 -1.417 1.00 94.94 90 ARG A CA 1
ATOM 730 C C . ARG A 1 90 ? 19.200 -7.616 -2.705 1.00 94.94 90 ARG A C 1
ATOM 732 O O . ARG A 1 90 ? 19.363 -8.828 -2.641 1.00 94.94 90 ARG A O 1
ATOM 739 N N . ILE A 1 91 ? 19.064 -6.969 -3.862 1.00 95.44 91 ILE A N 1
ATOM 740 C CA . ILE A 1 91 ? 19.199 -7.651 -5.155 1.00 95.44 91 ILE A CA 1
ATOM 741 C C . ILE A 1 91 ? 20.620 -8.206 -5.309 1.00 95.44 91 ILE A C 1
ATOM 743 O O . ILE A 1 91 ? 20.772 -9.378 -5.642 1.00 95.44 91 ILE A O 1
ATOM 747 N N . LEU A 1 92 ? 21.645 -7.404 -5.003 1.00 93.69 92 LEU A N 1
ATOM 748 C CA . LEU A 1 92 ? 23.052 -7.813 -5.104 1.00 93.69 92 LEU A CA 1
ATOM 749 C C . LEU A 1 92 ? 23.416 -8.952 -4.138 1.00 93.69 92 LEU A C 1
ATOM 751 O O . LEU A 1 92 ? 24.203 -9.823 -4.492 1.00 93.69 92 LEU A O 1
ATOM 755 N N . ASN A 1 93 ? 22.804 -8.988 -2.954 1.00 96.00 93 ASN A N 1
ATOM 756 C CA . ASN A 1 93 ? 22.972 -10.066 -1.976 1.00 96.00 93 ASN A CA 1
ATOM 757 C C . ASN A 1 93 ? 22.113 -11.313 -2.272 1.00 96.00 93 ASN A C 1
ATOM 759 O O . ASN A 1 93 ? 22.040 -12.210 -1.435 1.00 96.00 93 ASN A O 1
ATOM 763 N N . ALA A 1 94 ? 21.424 -11.369 -3.419 1.00 95.44 94 ALA A N 1
ATOM 764 C CA . ALA A 1 94 ? 20.487 -12.440 -3.773 1.00 95.44 94 ALA A CA 1
ATOM 765 C C . ALA A 1 94 ? 19.310 -12.620 -2.780 1.00 95.44 94 ALA A C 1
ATOM 767 O O . ALA A 1 94 ? 18.706 -13.687 -2.690 1.00 95.44 94 ALA A O 1
ATOM 768 N N . GLU A 1 95 ? 18.928 -11.557 -2.064 1.00 95.62 95 GLU A N 1
ATOM 769 C CA . GLU A 1 95 ? 17.818 -11.530 -1.091 1.00 95.62 95 GLU A CA 1
ATOM 770 C C . GLU A 1 95 ? 16.471 -11.110 -1.711 1.00 95.62 95 GLU A C 1
ATOM 772 O O . GLU A 1 95 ? 15.468 -10.926 -1.004 1.00 95.62 95 GLU A O 1
ATOM 777 N N . SER A 1 96 ? 16.447 -10.892 -3.027 1.00 95.94 96 SER A N 1
ATOM 778 C CA . SER A 1 96 ? 15.226 -10.587 -3.772 1.00 95.94 96 SER A CA 1
ATOM 779 C C . SER A 1 96 ? 14.400 -11.846 -4.061 1.00 95.94 96 SER A C 1
ATOM 781 O O . SER A 1 96 ? 14.854 -12.977 -3.881 1.00 95.94 96 SER A O 1
ATOM 783 N N . ALA A 1 97 ? 13.146 -11.667 -4.478 1.00 96.12 97 ALA A N 1
ATOM 784 C CA . ALA A 1 97 ? 12.237 -12.775 -4.747 1.00 96.12 97 ALA A CA 1
ATOM 785 C C . ALA A 1 97 ? 12.746 -13.713 -5.857 1.00 96.12 97 ALA A C 1
ATOM 787 O O . ALA A 1 97 ? 12.531 -14.921 -5.746 1.00 96.12 97 ALA A O 1
ATOM 788 N N . ILE A 1 98 ? 13.456 -13.166 -6.851 1.00 95.00 98 ILE A N 1
ATOM 789 C CA . ILE A 1 98 ? 14.224 -13.890 -7.871 1.00 95.00 98 ILE A CA 1
ATOM 790 C C . ILE A 1 98 ? 15.711 -13.757 -7.493 1.00 95.00 98 ILE A C 1
ATOM 792 O O . ILE A 1 98 ? 16.309 -12.726 -7.782 1.00 95.00 98 ILE A O 1
ATOM 796 N N . PRO A 1 99 ? 16.352 -14.752 -6.852 1.00 94.25 99 PRO A N 1
ATOM 797 C CA . PRO A 1 99 ? 17.714 -14.589 -6.323 1.00 94.25 99 PRO A CA 1
ATOM 798 C C . PRO A 1 99 ? 18.750 -14.160 -7.373 1.00 94.25 99 PRO A C 1
ATOM 800 O O . PRO A 1 99 ? 19.635 -13.365 -7.079 1.00 94.25 99 PRO A O 1
ATOM 803 N N . SER A 1 100 ? 18.600 -14.626 -8.616 1.00 92.38 100 SER A N 1
ATOM 804 C CA . SER A 1 100 ? 19.473 -14.302 -9.749 1.00 92.38 100 SER A CA 1
ATOM 805 C C . SER A 1 100 ? 18.990 -13.104 -10.579 1.00 92.38 100 SER A C 1
ATOM 807 O O . SER A 1 100 ? 19.314 -13.018 -11.762 1.00 92.38 100 SER A O 1
ATOM 809 N N . LEU A 1 101 ? 18.173 -12.205 -10.014 1.00 91.81 101 LEU A N 1
ATOM 810 C CA . LEU A 1 101 ? 17.547 -11.102 -10.757 1.00 91.81 101 LEU A CA 1
ATOM 811 C C . LEU A 1 101 ? 18.570 -10.227 -11.489 1.00 91.81 101 LEU A C 1
ATOM 813 O O . LEU A 1 101 ? 18.318 -9.821 -12.618 1.00 91.81 101 LEU A O 1
ATOM 817 N N . ILE A 1 102 ? 19.729 -9.982 -10.872 1.00 90.44 102 ILE A N 1
ATOM 818 C CA . ILE A 1 102 ? 20.794 -9.163 -11.462 1.00 90.44 102 ILE A CA 1
ATOM 819 C C . ILE A 1 102 ? 21.329 -9.747 -12.776 1.00 90.44 102 ILE A C 1
ATOM 821 O O . ILE A 1 102 ? 21.628 -8.990 -13.694 1.00 90.44 102 ILE A O 1
ATOM 825 N N . ASN A 1 103 ? 21.361 -11.077 -12.912 1.00 89.50 103 ASN A N 1
ATOM 826 C CA . ASN A 1 103 ? 21.891 -11.745 -14.101 1.00 89.50 103 ASN A CA 1
ATOM 827 C C . ASN A 1 103 ? 21.084 -11.386 -15.353 1.00 89.50 103 ASN A C 1
ATOM 829 O O . ASN A 1 103 ? 21.652 -11.290 -16.431 1.00 89.50 103 ASN A O 1
ATOM 833 N N . TYR A 1 104 ? 19.777 -11.127 -15.222 1.00 86.25 104 TYR A N 1
ATOM 834 C CA . TYR A 1 104 ? 18.938 -10.738 -16.360 1.00 86.25 104 TYR A CA 1
ATOM 835 C C . TYR A 1 104 ? 19.298 -9.365 -16.941 1.00 86.25 104 TYR A C 1
ATOM 837 O O . TYR A 1 104 ? 18.964 -9.093 -18.089 1.00 86.25 104 TYR A O 1
ATOM 845 N N . PHE A 1 105 ? 19.970 -8.507 -16.169 1.00 85.31 105 PHE A N 1
ATOM 846 C CA . PHE A 1 105 ? 20.433 -7.194 -16.621 1.00 85.31 105 PHE A CA 1
ATOM 847 C C . PHE A 1 105 ? 21.879 -7.227 -17.128 1.00 85.31 105 PHE A C 1
ATOM 849 O O . PHE A 1 105 ? 22.356 -6.222 -17.652 1.00 85.31 105 PHE A O 1
ATOM 856 N N . GLU A 1 106 ? 22.560 -8.370 -17.036 1.00 82.94 106 GLU A N 1
ATOM 857 C CA . GLU A 1 106 ? 23.949 -8.535 -17.450 1.00 82.94 106 GLU A CA 1
ATOM 858 C C . GLU A 1 106 ? 24.020 -9.271 -18.801 1.00 82.94 106 GLU A C 1
ATOM 860 O O . GLU A 1 106 ? 23.685 -10.457 -18.858 1.00 82.94 106 GLU A O 1
ATOM 865 N N . PRO A 1 107 ? 24.491 -8.633 -19.894 1.00 75.25 107 PRO A N 1
ATOM 866 C CA . PRO A 1 107 ? 24.453 -9.228 -21.233 1.00 75.25 107 PRO A CA 1
ATOM 867 C C . PRO A 1 107 ? 25.127 -10.601 -21.329 1.00 75.25 107 PRO A C 1
ATOM 869 O O . PRO A 1 107 ? 24.682 -11.456 -22.088 1.00 75.25 107 PRO A O 1
ATOM 872 N N . LEU A 1 108 ? 26.205 -10.807 -20.567 1.00 77.88 108 LEU A N 1
ATOM 873 C CA . LEU A 1 108 ? 27.021 -12.022 -20.623 1.00 77.88 108 LEU A CA 1
ATOM 874 C C . LEU A 1 108 ? 26.463 -13.179 -19.788 1.00 77.88 108 LEU A C 1
ATOM 876 O O . LEU A 1 108 ? 26.854 -14.323 -20.004 1.00 77.88 108 LEU A O 1
ATOM 880 N N . THR A 1 109 ? 25.595 -12.897 -18.814 1.00 81.19 109 THR A N 1
ATOM 881 C CA . THR A 1 109 ? 25.070 -13.911 -17.880 1.00 81.19 109 THR A CA 1
ATOM 882 C C . THR A 1 109 ? 23.546 -13.994 -17.879 1.00 81.19 109 THR A C 1
ATOM 884 O O . THR A 1 109 ? 22.970 -14.708 -17.053 1.00 81.19 109 THR A O 1
ATOM 887 N N . CYS A 1 110 ? 22.898 -13.302 -18.820 1.00 82.00 110 CYS A N 1
ATOM 888 C CA . CYS A 1 110 ? 21.453 -13.282 -18.963 1.00 82.00 110 CYS A CA 1
ATOM 889 C C . CYS A 1 110 ? 20.913 -14.709 -19.176 1.00 82.00 110 CYS A C 1
ATOM 891 O O . CYS A 1 110 ? 21.349 -15.399 -20.099 1.00 82.00 110 CYS A O 1
ATOM 893 N N . PRO A 1 111 ? 19.996 -15.198 -18.325 1.00 83.19 111 PRO A N 1
ATOM 894 C CA . PRO A 1 111 ? 19.377 -16.507 -18.514 1.00 83.19 111 PRO A CA 1
ATOM 895 C C . PRO A 1 111 ? 18.402 -16.531 -19.700 1.00 83.19 111 PRO A C 1
ATOM 897 O O . PRO A 1 111 ? 17.802 -15.515 -20.045 1.00 83.19 111 PRO A O 1
ATOM 900 N N . HIS A 1 112 ? 18.166 -17.712 -20.277 1.00 83.00 112 HIS A N 1
ATOM 901 C CA . HIS A 1 112 ? 17.100 -17.890 -21.268 1.00 83.00 112 HIS A CA 1
ATOM 902 C C . HIS A 1 112 ? 15.700 -17.835 -20.624 1.00 83.00 112 HIS A C 1
ATOM 904 O O . HIS A 1 112 ? 15.532 -18.306 -19.491 1.00 83.00 112 HIS A O 1
ATOM 910 N N . PRO A 1 113 ? 14.676 -17.322 -21.339 1.00 81.75 113 PRO A N 1
ATOM 911 C CA . PRO A 1 113 ? 13.297 -17.311 -20.870 1.00 81.75 113 PRO A CA 1
ATOM 912 C C . PRO A 1 113 ? 12.805 -18.709 -20.506 1.00 81.75 113 PRO A C 1
ATOM 914 O O . PRO A 1 113 ? 12.910 -19.653 -21.289 1.00 81.75 113 PRO A O 1
ATOM 917 N N . GLN A 1 114 ? 12.212 -18.825 -19.324 1.00 88.25 114 GLN A N 1
ATOM 918 C CA . GLN A 1 114 ? 11.620 -20.072 -18.855 1.00 88.25 114 GLN A CA 1
ATOM 919 C C . GLN A 1 114 ? 10.143 -20.095 -19.221 1.00 88.25 114 GLN A C 1
ATOM 921 O O . GLN A 1 114 ? 9.450 -19.106 -18.994 1.00 88.25 114 GLN A O 1
ATOM 926 N N . TYR A 1 115 ? 9.662 -21.214 -19.760 1.00 91.56 115 TYR A N 1
ATOM 927 C CA . TYR A 1 115 ? 8.232 -21.454 -19.935 1.00 91.56 115 TYR A CA 1
ATOM 928 C C . TYR A 1 115 ? 7.609 -21.792 -18.575 1.00 91.56 115 TYR A C 1
ATOM 930 O O . TYR A 1 115 ? 8.045 -22.725 -17.902 1.00 91.56 115 TYR A O 1
ATOM 938 N N . LEU A 1 116 ? 6.617 -21.010 -18.160 1.00 91.25 116 LEU A N 1
ATOM 939 C CA . LEU A 1 116 ? 6.022 -21.055 -16.824 1.00 91.25 116 LEU A CA 1
ATOM 940 C C . LEU A 1 116 ? 4.569 -21.535 -16.844 1.00 91.25 116 LEU A C 1
ATOM 942 O O . LEU A 1 116 ? 4.130 -22.148 -15.874 1.00 91.25 116 LEU A O 1
ATOM 946 N N . GLN A 1 117 ? 3.819 -21.241 -17.907 1.00 92.31 117 GLN A N 1
ATOM 947 C CA . GLN A 1 117 ? 2.385 -21.534 -17.992 1.00 92.31 117 GLN A CA 1
ATOM 948 C C . GLN A 1 117 ? 1.881 -21.488 -19.444 1.00 92.31 117 GLN A C 1
ATOM 950 O O . GLN A 1 117 ? 2.552 -20.882 -20.278 1.00 92.31 117 GLN A O 1
ATOM 955 N N . PRO A 1 118 ? 0.734 -22.125 -19.756 1.00 93.19 118 PRO A N 1
ATOM 956 C CA . PRO A 1 118 ? 0.173 -22.140 -21.106 1.00 93.19 118 PRO A CA 1
ATOM 957 C C . PRO A 1 118 ? -0.303 -20.771 -21.578 1.00 93.19 118 PRO A C 1
ATOM 959 O O . PRO A 1 118 ? -0.717 -19.931 -20.775 1.00 93.19 118 PRO A O 1
ATOM 962 N N . GLU A 1 119 ? -0.262 -20.590 -22.898 1.00 92.12 119 GLU A N 1
ATOM 963 C CA . GLU A 1 119 ? -0.773 -19.403 -23.576 1.00 92.12 119 GLU A CA 1
ATOM 964 C C . GLU A 1 119 ? -2.286 -19.242 -23.339 1.00 92.12 119 GLU A C 1
ATOM 966 O O . GLU A 1 119 ? -3.003 -20.243 -23.267 1.00 92.12 119 GLU A O 1
ATOM 971 N N . PRO A 1 120 ? -2.783 -17.998 -23.200 1.00 93.00 120 PRO A N 1
ATOM 972 C CA . PRO A 1 120 ? -4.214 -17.722 -23.220 1.00 93.00 120 PRO A CA 1
ATOM 973 C C . PRO A 1 120 ? -4.791 -18.054 -24.599 1.00 93.00 120 PRO A C 1
ATOM 975 O O . PRO A 1 120 ? -4.147 -17.816 -25.624 1.00 93.00 120 PRO A O 1
ATOM 978 N N . ASN A 1 121 ? -6.026 -18.543 -24.633 1.00 91.75 121 ASN A N 1
ATOM 979 C CA . ASN A 1 121 ? -6.728 -18.775 -25.889 1.00 91.75 121 ASN A CA 1
ATOM 980 C C . ASN A 1 121 ? -7.322 -17.459 -26.421 1.00 91.75 121 ASN A C 1
ATOM 982 O O . ASN A 1 121 ? -7.536 -16.505 -25.672 1.00 91.75 121 ASN A O 1
ATOM 986 N N . ASP A 1 122 ? -7.678 -17.411 -27.709 1.00 88.19 122 ASP A N 1
ATOM 987 C CA . ASP A 1 122 ? -8.277 -16.207 -28.310 1.00 88.19 122 ASP A CA 1
ATOM 988 C C . ASP A 1 122 ? -9.556 -15.754 -27.594 1.00 88.19 122 ASP A C 1
ATOM 990 O O . ASP A 1 122 ? -9.746 -14.559 -27.380 1.00 88.19 122 ASP A O 1
ATOM 994 N N . SER A 1 123 ? -10.377 -16.707 -27.138 1.00 88.31 123 SER A N 1
ATOM 995 C CA . SER A 1 123 ? -11.585 -16.418 -26.357 1.00 88.31 123 SER A CA 1
ATOM 996 C C . SER A 1 123 ? -11.281 -15.738 -25.019 1.00 88.31 123 SER A C 1
ATOM 998 O O . SER A 1 123 ? -12.099 -14.949 -24.549 1.00 88.31 123 SER A O 1
ATOM 1000 N N . ASP A 1 124 ? -10.133 -16.030 -24.400 1.00 89.88 124 ASP A N 1
ATOM 1001 C CA . ASP A 1 124 ? -9.723 -15.381 -23.151 1.00 89.88 124 ASP A CA 1
ATOM 1002 C C . ASP A 1 124 ? -9.355 -13.917 -23.412 1.00 89.88 124 ASP A C 1
ATOM 1004 O O . ASP A 1 124 ? -9.666 -13.031 -22.617 1.00 89.88 124 ASP A O 1
ATOM 1008 N N . LEU A 1 125 ? -8.717 -13.646 -24.554 1.00 90.19 125 LEU A N 1
ATOM 1009 C CA . LEU A 1 125 ? -8.312 -12.300 -24.953 1.00 90.19 125 LEU A CA 1
ATOM 1010 C C . LEU A 1 125 ? -9.484 -11.475 -25.510 1.00 90.19 125 LEU A C 1
ATOM 1012 O O . LEU A 1 125 ? -9.515 -10.255 -25.336 1.00 90.19 125 LEU A O 1
ATOM 1016 N N . ASP A 1 126 ? -10.470 -12.128 -26.127 1.00 89.12 126 ASP A N 1
ATOM 1017 C CA . ASP A 1 126 ? -11.710 -11.505 -26.604 1.00 89.12 126 ASP A CA 1
ATOM 1018 C C . ASP A 1 126 ? -12.566 -10.943 -25.464 1.00 89.12 126 ASP A C 1
ATOM 1020 O O . ASP A 1 126 ? -13.296 -9.972 -25.674 1.00 89.12 126 ASP A O 1
ATOM 1024 N N . ALA A 1 127 ? -12.428 -11.475 -24.244 1.00 87.88 127 ALA A N 1
ATOM 1025 C CA . ALA A 1 127 ? -13.110 -10.962 -23.054 1.00 87.88 127 ALA A CA 1
ATOM 1026 C C . ALA A 1 127 ? -12.741 -9.502 -22.717 1.00 87.88 127 ALA A C 1
ATOM 1028 O O . ALA A 1 127 ? -13.451 -8.844 -21.957 1.00 87.88 127 ALA A O 1
ATOM 1029 N N . TYR A 1 128 ? -11.650 -8.977 -23.287 1.00 88.94 128 TYR A N 1
ATOM 1030 C CA . TYR A 1 128 ? -11.203 -7.594 -23.096 1.00 88.94 128 TYR A CA 1
ATOM 1031 C C . TYR A 1 128 ? -11.686 -6.625 -24.177 1.00 88.94 128 TYR A C 1
ATOM 1033 O O . TYR A 1 128 ? -11.366 -5.434 -24.111 1.00 88.94 128 TYR A O 1
ATOM 1041 N N . ASN A 1 129 ? -12.454 -7.105 -25.157 1.00 88.06 129 ASN A N 1
ATOM 1042 C CA . ASN A 1 129 ? -13.092 -6.248 -26.144 1.00 88.06 129 ASN A CA 1
ATOM 1043 C C . ASN A 1 129 ? -14.123 -5.343 -25.447 1.00 88.06 129 ASN A C 1
ATOM 1045 O O . ASN A 1 129 ? -15.011 -5.822 -24.744 1.00 88.06 129 ASN A O 1
ATOM 1049 N N . ARG A 1 130 ? -14.008 -4.025 -25.631 1.00 81.44 130 ARG A N 1
ATOM 1050 C CA . ARG A 1 130 ? -14.975 -3.043 -25.127 1.00 81.44 130 ARG A CA 1
ATOM 1051 C C . ARG A 1 130 ? -15.810 -2.523 -26.279 1.00 81.44 130 ARG A C 1
ATOM 1053 O O . ARG A 1 130 ? -15.277 -2.246 -27.350 1.00 81.44 130 ARG A O 1
ATOM 1060 N N . TYR A 1 131 ? -17.090 -2.326 -26.007 1.00 83.69 131 TYR A N 1
ATOM 1061 C CA . TYR A 1 131 ? -18.049 -1.754 -26.940 1.00 83.69 131 TYR A CA 1
ATOM 1062 C C . TYR A 1 131 ? -18.561 -0.429 -26.372 1.00 83.69 131 TYR A C 1
ATOM 1064 O O . TYR A 1 131 ? -18.619 -0.262 -25.152 1.00 83.69 131 TYR A O 1
ATOM 1072 N N . ASP A 1 132 ? -18.827 0.549 -27.227 1.00 84.38 132 ASP A N 1
ATOM 1073 C CA . ASP A 1 132 ? -19.435 1.813 -26.824 1.00 84.38 132 ASP A CA 1
ATOM 1074 C C . ASP A 1 132 ? -20.957 1.681 -26.617 1.00 84.38 132 ASP A C 1
ATOM 1076 O O . ASP A 1 132 ? -21.520 0.584 -26.609 1.00 84.38 132 ASP A O 1
ATOM 1080 N N . LYS A 1 133 ? -21.630 2.816 -26.388 1.00 81.75 133 LYS A N 1
ATOM 1081 C CA . LYS A 1 133 ? -23.080 2.853 -26.132 1.00 81.75 133 LYS A CA 1
ATOM 1082 C C . LYS A 1 133 ? -23.915 2.452 -27.348 1.00 81.75 133 LYS A C 1
ATOM 1084 O O . LYS A 1 133 ? -25.055 2.034 -27.159 1.00 81.75 133 LYS A O 1
ATOM 1089 N N . ASP A 1 134 ? -23.351 2.575 -28.542 1.00 84.31 134 ASP A N 1
ATOM 1090 C CA . ASP A 1 134 ? -23.995 2.248 -29.810 1.00 84.31 134 ASP A CA 1
ATOM 1091 C C . ASP A 1 134 ? -23.694 0.794 -30.231 1.00 84.31 134 ASP A C 1
ATOM 1093 O O . ASP A 1 134 ? -24.230 0.298 -31.220 1.00 84.31 134 ASP A O 1
ATOM 1097 N N . GLY A 1 135 ? -22.901 0.073 -29.426 1.00 79.56 135 GLY A N 1
ATOM 1098 C CA . GLY A 1 135 ? -22.519 -1.317 -29.657 1.00 79.56 135 GLY A CA 1
ATOM 1099 C C . GLY A 1 135 ? -21.323 -1.472 -30.595 1.00 79.56 135 GLY A C 1
ATOM 1100 O O . GLY A 1 135 ? -21.010 -2.598 -30.987 1.00 79.56 135 GLY A O 1
ATOM 1101 N N . GLU A 1 136 ? -20.635 -0.384 -30.945 1.00 81.06 136 GLU A N 1
ATOM 1102 C CA . GLU A 1 136 ? -19.428 -0.434 -31.765 1.00 81.06 136 GLU A CA 1
ATOM 1103 C C . GLU A 1 136 ? -18.196 -0.753 -30.916 1.00 81.06 136 GLU A C 1
ATOM 1105 O O . GLU A 1 136 ? -18.088 -0.372 -29.751 1.00 81.06 136 GLU A O 1
ATOM 1110 N N . LEU A 1 137 ? -17.243 -1.486 -31.494 1.00 81.56 137 LEU A N 1
ATOM 1111 C CA . LEU A 1 137 ? -16.024 -1.902 -30.806 1.00 81.56 137 LEU A CA 1
ATOM 1112 C C . LEU A 1 137 ? -15.130 -0.684 -30.508 1.00 81.56 137 LEU A C 1
ATOM 1114 O O . LEU A 1 137 ? -14.432 -0.181 -31.385 1.00 81.56 137 LEU A O 1
ATOM 1118 N N . SER A 1 138 ? -15.106 -0.247 -29.249 1.00 79.56 138 SER A N 1
ATOM 1119 C CA . SER A 1 138 ? -14.325 0.903 -28.779 1.00 79.56 138 SER A CA 1
ATOM 1120 C C . SER A 1 138 ? -12.891 0.546 -28.381 1.00 79.56 138 SER A C 1
ATOM 1122 O O . SER A 1 138 ? -11.997 1.390 -28.443 1.00 79.56 138 SER A O 1
ATOM 1124 N N . PHE A 1 139 ? -12.638 -0.702 -27.977 1.00 82.06 139 PHE A N 1
ATOM 1125 C CA . PHE A 1 139 ? -11.295 -1.194 -27.672 1.00 82.06 139 PHE A CA 1
ATOM 1126 C C . PHE A 1 139 ? -11.197 -2.693 -27.941 1.00 82.06 139 PHE A C 1
ATOM 1128 O O . PHE A 1 139 ? -12.069 -3.456 -27.546 1.00 82.06 139 PHE A O 1
ATOM 1135 N N . SER A 1 140 ? -10.102 -3.129 -28.553 1.00 85.88 140 SER A N 1
ATOM 1136 C CA . SER A 1 140 ? -9.714 -4.537 -28.620 1.00 85.88 140 SER A CA 1
ATOM 1137 C C . SER A 1 140 ? -8.199 -4.647 -28.608 1.00 85.88 140 SER A C 1
ATOM 1139 O O . SER A 1 140 ? -7.492 -3.726 -29.032 1.00 85.88 140 SER A O 1
ATOM 1141 N N . LEU A 1 141 ? -7.693 -5.780 -28.124 1.00 84.12 141 LEU A N 1
ATOM 1142 C CA . LEU A 1 141 ? -6.281 -6.099 -28.275 1.00 84.12 141 LEU A CA 1
ATOM 1143 C C . LEU A 1 141 ? -6.019 -6.451 -29.739 1.00 84.12 141 LEU A C 1
ATOM 1145 O O . LEU A 1 141 ? -6.554 -7.438 -30.253 1.00 84.12 141 LEU A O 1
ATOM 1149 N N . ASN A 1 142 ? -5.182 -5.655 -30.404 1.00 85.25 142 ASN A N 1
ATOM 1150 C CA . ASN A 1 142 ? -4.743 -5.959 -31.761 1.00 85.25 142 ASN A CA 1
ATOM 1151 C C . ASN A 1 142 ? -3.879 -7.238 -31.783 1.00 85.25 142 ASN A C 1
ATOM 1153 O O . ASN A 1 142 ? -3.403 -7.700 -30.746 1.00 85.25 142 ASN A O 1
ATOM 1157 N N . ARG A 1 143 ? -3.630 -7.808 -32.968 1.00 84.38 143 ARG A N 1
ATOM 1158 C CA . ARG A 1 143 ? -2.863 -9.061 -33.108 1.00 84.38 143 ARG A CA 1
ATOM 1159 C C . ARG A 1 143 ? -1.511 -9.028 -32.388 1.00 84.38 143 ARG A C 1
ATOM 1161 O O . ARG A 1 143 ? -1.155 -9.983 -31.716 1.00 84.38 143 ARG A O 1
ATOM 1168 N N . GLN A 1 144 ? -0.784 -7.918 -32.470 1.00 81.38 144 GLN A N 1
ATOM 1169 C CA . GLN A 1 144 ? 0.525 -7.806 -31.827 1.00 81.38 144 GLN A CA 1
ATOM 1170 C C . GLN A 1 144 ? 0.425 -7.673 -30.309 1.00 81.38 144 GLN A C 1
ATOM 1172 O O . GLN A 1 144 ? 1.282 -8.173 -29.590 1.00 81.38 144 GLN A O 1
ATOM 1177 N N . GLN A 1 145 ? -0.616 -7.007 -29.810 1.00 84.12 145 GLN A N 1
ATOM 1178 C CA . GLN A 1 145 ? -0.942 -6.973 -28.391 1.00 84.12 145 GLN A CA 1
ATOM 1179 C C . GLN A 1 145 ? -1.307 -8.369 -27.891 1.00 84.12 145 GLN A C 1
ATOM 1181 O O . GLN A 1 145 ? -0.862 -8.738 -26.814 1.00 84.12 145 GLN A O 1
ATOM 1186 N N . ARG A 1 146 ? -2.040 -9.169 -28.670 1.00 88.62 146 ARG A N 1
ATOM 1187 C CA . ARG A 1 146 ? -2.349 -10.567 -28.327 1.00 88.62 146 ARG A CA 1
ATOM 11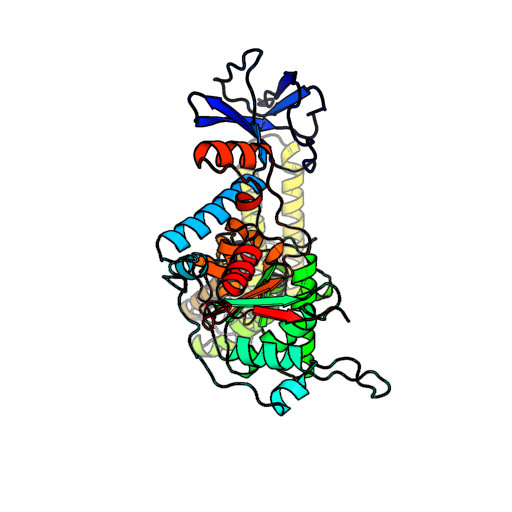88 C C . ARG A 1 146 ? -1.097 -11.437 -28.301 1.00 88.62 146 ARG A C 1
ATOM 1190 O O . ARG A 1 146 ? -0.832 -12.066 -27.284 1.00 88.62 146 ARG A O 1
ATOM 1197 N N . ASP A 1 147 ? -0.267 -11.365 -29.340 1.00 85.50 147 ASP A N 1
ATOM 1198 C CA . ASP A 1 147 ? 1.017 -12.075 -29.393 1.00 85.50 147 ASP A CA 1
ATOM 1199 C C . ASP A 1 147 ? 1.934 -11.660 -28.225 1.00 85.50 147 ASP A C 1
ATOM 1201 O O . ASP A 1 147 ? 2.617 -12.495 -27.625 1.00 85.50 147 ASP A O 1
ATOM 1205 N N . ALA A 1 148 ? 1.937 -10.365 -27.876 1.00 87.25 148 ALA A N 1
ATOM 1206 C CA . ALA A 1 148 ? 2.638 -9.854 -26.704 1.00 87.25 148 ALA A CA 1
ATOM 1207 C C . ALA A 1 148 ? 2.104 -10.493 -25.427 1.00 87.25 148 ALA A C 1
ATOM 1209 O O . ALA A 1 148 ? 2.872 -11.008 -24.620 1.00 87.25 148 ALA A O 1
ATOM 1210 N N . PHE A 1 149 ? 0.786 -10.474 -25.258 1.00 90.62 149 PHE A N 1
ATOM 1211 C CA . PHE A 1 149 ? 0.109 -11.024 -24.098 1.00 90.62 149 PHE A CA 1
ATOM 1212 C C . PHE A 1 149 ? 0.468 -12.494 -23.894 1.00 90.62 149 PHE A C 1
ATOM 1214 O O . PHE A 1 149 ? 0.916 -12.855 -22.806 1.00 90.62 149 PHE A O 1
ATOM 1221 N N . SER A 1 150 ? 0.356 -13.319 -24.938 1.00 91.00 150 SER A N 1
ATOM 1222 C CA . SER A 1 150 ? 0.638 -14.754 -24.862 1.00 91.00 150 SER A CA 1
ATOM 1223 C C . SER A 1 150 ? 2.080 -15.041 -24.460 1.00 91.00 150 SER A C 1
ATOM 1225 O O . SER A 1 150 ? 2.324 -15.872 -23.583 1.00 91.00 150 SER A O 1
ATOM 1227 N N . LYS A 1 151 ? 3.045 -14.294 -25.007 1.00 90.12 151 LYS A N 1
ATOM 1228 C CA . LYS A 1 151 ? 4.464 -14.432 -24.647 1.00 90.12 151 LYS A CA 1
ATOM 1229 C C . LYS A 1 151 ? 4.743 -13.988 -23.212 1.00 90.12 151 LYS A C 1
ATOM 1231 O O . LYS A 1 151 ? 5.351 -14.738 -22.451 1.00 90.12 151 LYS A O 1
ATOM 1236 N N . LEU A 1 152 ? 4.288 -12.793 -22.830 1.00 91.75 152 LEU A N 1
ATOM 1237 C CA . LEU A 1 152 ? 4.492 -12.239 -21.484 1.00 91.75 152 LEU A CA 1
ATOM 1238 C C . LEU A 1 152 ? 3.836 -13.113 -20.410 1.00 91.75 152 LEU A C 1
ATOM 1240 O O . LEU A 1 152 ? 4.367 -13.263 -19.312 1.00 91.75 152 LEU A O 1
ATOM 1244 N N . TRP A 1 153 ? 2.686 -13.706 -20.729 1.00 93.44 153 TRP A N 1
ATOM 1245 C CA . TRP A 1 153 ? 2.006 -14.637 -19.847 1.00 93.44 153 TRP A CA 1
ATOM 1246 C C . TRP A 1 153 ? 2.752 -15.967 -19.746 1.00 93.44 153 TRP A C 1
ATOM 1248 O O . TRP A 1 153 ? 2.939 -16.460 -18.638 1.00 93.44 153 TRP A O 1
ATOM 1258 N N . SER A 1 154 ? 3.218 -16.542 -20.850 1.00 92.56 154 SER A N 1
ATOM 1259 C CA . SER A 1 154 ? 3.742 -17.915 -20.839 1.00 92.56 154 SER A CA 1
ATOM 1260 C C . SER A 1 154 ? 5.173 -18.026 -20.339 1.00 92.56 154 SER A C 1
ATOM 1262 O O . SER A 1 154 ? 5.558 -19.074 -19.827 1.00 92.56 154 SER A O 1
ATOM 1264 N N . TYR A 1 155 ? 5.955 -16.950 -20.425 1.00 91.31 155 TYR A N 1
ATOM 1265 C CA . TYR A 1 155 ? 7.376 -16.973 -20.090 1.00 91.31 155 TYR A CA 1
ATOM 1266 C C . TYR A 1 155 ? 7.752 -15.984 -18.982 1.00 91.31 155 TYR A C 1
ATOM 1268 O O . TYR A 1 155 ? 7.000 -15.077 -18.616 1.00 91.31 155 TYR A O 1
ATOM 1276 N N . GLY A 1 156 ? 8.939 -16.161 -18.411 1.00 89.94 156 GLY A N 1
ATOM 1277 C CA . GLY A 1 156 ? 9.487 -15.249 -17.416 1.00 89.94 156 GLY A CA 1
ATOM 1278 C C . GLY A 1 156 ? 10.836 -15.725 -16.876 1.00 89.94 156 GLY A C 1
ATOM 1279 O O . GLY A 1 156 ? 11.544 -16.455 -17.572 1.00 89.94 156 GLY A O 1
ATOM 1280 N N . PRO A 1 157 ? 11.207 -15.332 -15.643 1.00 92.38 157 PRO A N 1
ATOM 1281 C CA . PRO A 1 157 ? 10.435 -14.544 -14.680 1.00 92.38 157 PRO A CA 1
ATOM 1282 C C . PRO A 1 157 ? 10.497 -13.026 -14.915 1.00 92.38 157 PRO A C 1
ATOM 1284 O O . PRO A 1 157 ? 9.674 -12.320 -14.345 1.00 92.38 157 PRO A O 1
ATOM 1287 N N . LEU A 1 158 ? 11.417 -12.519 -15.746 1.00 92.31 158 LEU A N 1
ATOM 1288 C CA . LEU A 1 158 ? 11.494 -11.104 -16.135 1.00 92.31 158 LEU A CA 1
ATOM 1289 C C . LEU A 1 158 ? 11.032 -10.927 -17.584 1.00 92.31 158 LEU A C 1
ATOM 1291 O O . LEU A 1 158 ? 11.526 -11.601 -18.484 1.00 92.31 158 LEU A O 1
ATOM 1295 N N . SER A 1 159 ? 10.097 -10.008 -17.802 1.00 90.00 159 SER A N 1
ATOM 1296 C CA . SER A 1 159 ? 9.543 -9.709 -19.122 1.00 90.00 159 SER A CA 1
ATOM 1297 C C . SER A 1 159 ? 9.495 -8.209 -19.393 1.00 90.00 159 SER A C 1
ATOM 1299 O O . SER A 1 159 ? 9.377 -7.406 -18.463 1.00 90.00 159 SER A O 1
ATOM 1301 N N . LEU A 1 160 ? 9.553 -7.840 -20.674 1.00 89.25 160 LEU A N 1
ATOM 1302 C CA . LEU A 1 160 ? 9.558 -6.458 -21.133 1.00 89.25 160 LEU A CA 1
ATOM 1303 C C . LEU A 1 160 ? 8.457 -6.223 -22.178 1.00 89.25 160 LEU A C 1
ATOM 1305 O O . LEU A 1 160 ? 8.381 -6.899 -23.200 1.00 89.25 160 LEU A O 1
ATOM 1309 N N . LEU A 1 161 ? 7.631 -5.206 -21.953 1.00 88.81 161 LEU A N 1
ATOM 1310 C CA . LEU A 1 161 ? 6.703 -4.684 -22.947 1.00 88.81 161 LEU A CA 1
ATOM 1311 C C . LEU A 1 161 ? 7.125 -3.279 -23.369 1.00 88.81 161 LEU A C 1
ATOM 1313 O O . LEU A 1 161 ? 7.167 -2.360 -22.544 1.00 88.81 161 LEU A O 1
ATOM 1317 N N . GLN A 1 162 ? 7.371 -3.106 -24.666 1.00 84.75 162 GLN A N 1
ATOM 1318 C CA . GLN A 1 162 ? 7.711 -1.819 -25.247 1.00 84.75 162 GLN A CA 1
ATOM 1319 C C . GLN A 1 162 ? 6.554 -1.282 -26.095 1.00 84.75 162 GLN A C 1
ATOM 1321 O O . GLN A 1 162 ? 6.149 -1.889 -27.084 1.00 84.75 162 GLN A O 1
ATOM 1326 N N . GLY A 1 163 ? 6.049 -0.099 -25.745 1.00 80.44 163 GLY A N 1
ATOM 1327 C CA . GLY A 1 163 ? 4.934 0.515 -26.470 1.00 80.44 163 GLY A CA 1
ATOM 1328 C C . GLY A 1 163 ? 5.084 2.030 -26.635 1.00 80.44 163 GLY A C 1
ATOM 1329 O O . GLY A 1 163 ? 5.175 2.719 -25.617 1.00 80.44 163 GLY A O 1
ATOM 1330 N N . PRO A 1 164 ? 5.022 2.580 -27.864 1.00 77.19 164 PRO A N 1
ATOM 1331 C CA . PRO A 1 164 ? 4.963 4.025 -28.115 1.00 77.19 164 PRO A CA 1
ATOM 1332 C C . PRO A 1 164 ? 3.834 4.771 -27.370 1.00 77.19 164 PRO A C 1
ATOM 1334 O O . PRO A 1 164 ? 2.926 4.138 -26.811 1.00 77.19 164 PRO A O 1
ATOM 1337 N N . PRO A 1 165 ? 3.832 6.117 -27.318 1.00 77.06 165 PRO A N 1
ATOM 1338 C CA . PRO A 1 165 ? 2.700 6.877 -26.783 1.00 77.06 165 PRO A CA 1
ATOM 1339 C C . PRO A 1 165 ? 1.400 6.538 -27.529 1.00 77.06 165 PRO A C 1
ATOM 1341 O O . PRO A 1 165 ? 1.426 6.256 -28.721 1.00 77.06 165 PRO A O 1
ATOM 1344 N N . GLY A 1 166 ? 0.260 6.546 -26.832 1.00 76.00 166 GLY A N 1
ATOM 1345 C CA . GLY A 1 166 ? -1.059 6.331 -27.452 1.00 76.00 166 GLY A CA 1
ATOM 1346 C C . GLY A 1 166 ? -1.412 4.879 -27.810 1.00 76.00 166 GLY A C 1
ATOM 1347 O O . GLY A 1 166 ? -2.560 4.590 -28.114 1.00 76.00 166 GLY A O 1
ATOM 1348 N N . THR A 1 167 ? -0.486 3.931 -27.679 1.00 74.50 167 THR A N 1
ATOM 1349 C CA . THR A 1 167 ? -0.674 2.523 -28.097 1.00 74.50 167 THR A CA 1
ATOM 1350 C C . THR A 1 167 ? -1.481 1.642 -27.133 1.00 74.50 167 THR A C 1
ATOM 1352 O O . THR A 1 167 ? -1.549 0.427 -27.293 1.00 74.50 167 THR A O 1
ATOM 1355 N N . GLY A 1 168 ? -2.097 2.223 -26.100 1.00 83.06 168 GLY A N 1
ATOM 1356 C CA . GLY A 1 168 ? -2.959 1.476 -25.179 1.00 83.06 168 GLY A CA 1
ATOM 1357 C C . GLY A 1 168 ? -2.237 0.678 -24.085 1.00 83.06 168 GLY A C 1
ATOM 1358 O O . GLY A 1 168 ? -2.870 -0.181 -23.474 1.00 83.06 168 GLY A O 1
ATOM 1359 N N . LYS A 1 169 ? -0.965 0.981 -23.766 1.00 88.56 169 LYS A N 1
ATOM 1360 C CA . LYS A 1 169 ? -0.190 0.337 -22.674 1.00 88.56 169 LYS A CA 1
ATOM 1361 C C . LYS A 1 169 ? -0.974 0.199 -21.368 1.00 88.56 169 LYS A C 1
ATOM 1363 O O . LYS A 1 169 ? -1.039 -0.881 -20.798 1.00 88.56 169 LYS A O 1
ATOM 1368 N N . THR A 1 170 ? -1.631 1.267 -20.921 1.00 90.75 170 THR A N 1
ATOM 1369 C CA . THR A 1 170 ? -2.413 1.249 -19.677 1.00 90.75 170 THR A CA 1
ATOM 1370 C C . THR A 1 170 ? -3.597 0.278 -19.753 1.00 90.75 170 THR A C 1
ATOM 1372 O O . THR A 1 170 ? -3.898 -0.404 -18.779 1.00 90.75 170 THR A O 1
ATOM 1375 N N . SER A 1 171 ? -4.269 0.183 -20.909 1.00 90.56 171 SER A N 1
ATOM 1376 C CA . SER A 1 171 ? -5.352 -0.793 -21.112 1.00 90.56 171 SER A CA 1
ATOM 1377 C C . SER A 1 171 ? -4.811 -2.223 -21.182 1.00 90.56 171 SER A C 1
ATOM 1379 O O . SER A 1 171 ? -5.433 -3.139 -20.648 1.00 90.56 171 SER A O 1
ATOM 1381 N N . PHE A 1 172 ? -3.633 -2.408 -21.784 1.00 91.62 172 PHE A N 1
ATOM 1382 C CA . PHE A 1 172 ? -2.929 -3.686 -21.795 1.00 91.62 172 PHE A CA 1
ATOM 1383 C C . PHE A 1 172 ? -2.570 -4.139 -20.374 1.00 91.62 172 PHE A C 1
ATOM 1385 O O . PHE A 1 172 ? -2.925 -5.248 -19.991 1.00 91.62 172 PHE A O 1
ATOM 1392 N N . ILE A 1 173 ? -1.940 -3.270 -19.571 1.00 95.00 173 ILE A N 1
ATOM 1393 C CA . ILE A 1 173 ? -1.601 -3.543 -18.164 1.00 95.00 173 ILE A CA 1
ATOM 1394 C C . ILE A 1 173 ? -2.853 -3.960 -17.392 1.00 95.00 173 ILE A C 1
ATOM 1396 O O . ILE A 1 173 ? -2.828 -4.956 -16.674 1.00 95.00 173 ILE A O 1
ATOM 1400 N N . ALA A 1 174 ? -3.955 -3.227 -17.564 1.00 95.88 174 ALA A N 1
ATOM 1401 C CA . ALA A 1 174 ? -5.197 -3.530 -16.870 1.00 95.88 174 ALA A CA 1
ATOM 1402 C C . ALA A 1 174 ? -5.769 -4.902 -17.266 1.00 95.88 174 ALA A C 1
ATOM 1404 O O . ALA A 1 174 ? -6.155 -5.679 -16.393 1.00 95.88 174 ALA A O 1
ATOM 1405 N N . SER A 1 175 ? -5.749 -5.227 -18.562 1.00 95.19 175 SER A N 1
ATOM 1406 C CA . SER A 1 175 ? -6.184 -6.530 -19.085 1.00 95.19 175 SER A CA 1
ATOM 1407 C C . SER A 1 175 ? -5.299 -7.666 -18.562 1.00 95.19 175 SER A C 1
ATOM 1409 O O . SER A 1 175 ? -5.803 -8.699 -18.125 1.00 95.19 175 SER A O 1
ATOM 1411 N N . PHE A 1 176 ? -3.981 -7.445 -18.523 1.00 96.44 176 PHE A N 1
ATOM 1412 C CA . PHE A 1 176 ? -2.999 -8.400 -18.014 1.00 96.44 176 PHE A CA 1
ATOM 1413 C C . PHE A 1 176 ? -3.182 -8.685 -16.522 1.00 96.44 176 PHE A C 1
ATOM 1415 O O . PHE A 1 176 ? -3.207 -9.843 -16.114 1.00 96.44 176 PHE A O 1
ATOM 1422 N N . ILE A 1 177 ? -3.367 -7.643 -15.705 1.00 97.94 177 ILE A N 1
ATOM 1423 C CA . ILE A 1 177 ? -3.638 -7.784 -14.267 1.00 97.94 177 ILE A CA 1
ATOM 1424 C C . ILE A 1 177 ? -4.951 -8.527 -14.041 1.00 97.94 177 ILE A C 1
ATOM 1426 O O . ILE A 1 177 ? -4.980 -9.478 -13.265 1.00 97.94 177 ILE A O 1
ATOM 1430 N N . HIS A 1 178 ? -6.020 -8.127 -14.733 1.00 97.44 178 HIS A N 1
ATOM 1431 C CA . HIS A 1 178 ? -7.308 -8.809 -14.645 1.00 97.44 178 HIS A CA 1
ATOM 1432 C C . HIS A 1 178 ? -7.175 -10.297 -14.992 1.00 97.44 178 HIS A C 1
ATOM 1434 O O . HIS A 1 178 ? -7.682 -11.148 -14.263 1.00 97.44 178 HIS A O 1
ATOM 1440 N N . TYR A 1 179 ? -6.450 -10.620 -16.069 1.00 96.81 179 TYR A N 1
ATOM 1441 C CA . TYR A 1 179 ? -6.224 -12.008 -16.466 1.00 96.81 179 TYR A CA 1
ATOM 1442 C C . TYR A 1 179 ? -5.460 -12.770 -15.388 1.00 96.81 179 TYR A C 1
ATOM 1444 O O . TYR A 1 179 ? -5.912 -13.822 -14.949 1.00 96.81 179 TYR A O 1
ATOM 1452 N N . ALA A 1 180 ? -4.357 -12.206 -14.891 1.00 97.06 180 ALA A N 1
ATOM 1453 C CA . ALA A 1 180 ? -3.566 -12.819 -13.833 1.00 97.06 180 ALA A CA 1
ATOM 1454 C C . ALA A 1 180 ? -4.418 -13.140 -12.594 1.00 97.06 180 ALA A C 1
ATOM 1456 O O . ALA A 1 180 ? -4.318 -14.243 -12.061 1.00 97.06 180 ALA A O 1
ATOM 1457 N N . LEU A 1 181 ? -5.292 -12.218 -12.176 1.00 97.19 181 LEU A N 1
ATOM 1458 C CA . LEU A 1 181 ? -6.230 -12.439 -11.071 1.00 97.19 181 LEU A CA 1
ATOM 1459 C C . LEU A 1 181 ? -7.242 -13.551 -11.390 1.00 97.19 181 LEU A C 1
ATOM 1461 O O . LEU A 1 181 ? -7.463 -14.425 -10.556 1.00 97.19 181 LEU A O 1
ATOM 1465 N N . SER A 1 182 ? -7.807 -13.571 -12.603 1.00 95.50 182 SER A N 1
ATOM 1466 C CA . SER A 1 182 ? -8.739 -14.626 -13.039 1.00 95.50 182 SER A CA 1
ATOM 1467 C C . SER A 1 182 ? -8.095 -16.019 -13.089 1.00 95.50 182 SER A C 1
ATOM 1469 O O . SER A 1 182 ? -8.763 -17.019 -12.844 1.00 95.50 182 SER A O 1
ATOM 1471 N N . GLN A 1 183 ? -6.782 -16.075 -13.324 1.00 95.31 183 GLN A N 1
ATOM 1472 C CA . GLN A 1 183 ? -5.971 -17.295 -13.324 1.00 95.31 183 GLN A CA 1
ATOM 1473 C C . GLN A 1 183 ? -5.421 -17.650 -11.928 1.00 95.31 183 GLN A C 1
ATOM 1475 O O . GLN A 1 183 ? -4.594 -18.549 -11.791 1.00 95.31 183 GLN A O 1
ATOM 1480 N N . GLY A 1 184 ? -5.870 -16.958 -10.874 1.00 94.88 184 GLY A N 1
ATOM 1481 C CA . GLY A 1 184 ? -5.567 -17.300 -9.484 1.00 94.88 184 GLY A CA 1
ATOM 1482 C C . GLY A 1 184 ? -4.370 -16.576 -8.865 1.00 94.88 184 GLY A C 1
ATOM 1483 O O . GLY A 1 184 ? -3.945 -16.962 -7.773 1.00 94.88 184 GLY A O 1
ATOM 1484 N N . ALA A 1 185 ? -3.828 -15.528 -9.499 1.00 96.44 185 ALA A N 1
ATOM 1485 C CA . ALA A 1 185 ? -2.867 -14.653 -8.828 1.00 96.44 185 ALA A CA 1
ATOM 1486 C C . ALA A 1 185 ? -3.527 -14.016 -7.597 1.00 96.44 185 ALA A C 1
ATOM 1488 O O . ALA A 1 185 ? -4.612 -13.441 -7.683 1.00 96.44 185 ALA A O 1
ATOM 1489 N N . GLN A 1 186 ? -2.865 -14.110 -6.446 1.00 95.56 186 GLN A N 1
ATOM 1490 C CA . GLN A 1 186 ? -3.417 -13.629 -5.179 1.00 95.56 186 GLN A CA 1
ATOM 1491 C C . GLN A 1 186 ? -2.895 -12.248 -4.817 1.00 95.56 186 GLN A C 1
ATOM 1493 O O . GLN A 1 186 ? -3.547 -11.538 -4.058 1.00 95.56 186 GLN A O 1
ATOM 1498 N N . SER A 1 187 ? -1.710 -11.884 -5.313 1.00 96.94 187 SER A N 1
ATOM 1499 C CA . SER A 1 187 ? -1.040 -10.641 -4.937 1.00 96.94 187 SER A CA 1
ATOM 1500 C C . SER A 1 187 ? -0.254 -10.047 -6.104 1.00 96.94 187 SER A C 1
ATOM 1502 O O . SER A 1 187 ? 0.690 -10.645 -6.626 1.00 96.94 187 SER A O 1
ATOM 1504 N N . ILE A 1 188 ? -0.635 -8.837 -6.504 1.00 98.62 188 ILE A N 1
ATOM 1505 C CA . ILE A 1 188 ? -0.023 -8.103 -7.611 1.00 98.62 188 ILE A CA 1
ATOM 1506 C C . ILE A 1 188 ? 0.422 -6.729 -7.114 1.00 98.62 188 ILE A C 1
ATOM 1508 O O . ILE A 1 188 ? -0.364 -5.972 -6.541 1.00 98.62 188 ILE A O 1
ATOM 1512 N N . LEU A 1 189 ? 1.687 -6.391 -7.358 1.00 98.62 189 LEU A N 1
ATOM 1513 C CA . LEU A 1 189 ? 2.236 -5.063 -7.103 1.00 98.62 189 LEU A CA 1
ATOM 1514 C C . LEU A 1 189 ? 2.281 -4.271 -8.410 1.00 98.62 189 LEU A C 1
ATOM 1516 O O . LEU A 1 189 ? 3.030 -4.617 -9.320 1.00 98.62 189 LEU A O 1
ATOM 1520 N N . LEU A 1 190 ? 1.522 -3.184 -8.481 1.00 98.62 190 LEU A N 1
ATOM 1521 C CA . LEU A 1 190 ? 1.547 -2.228 -9.581 1.00 98.62 190 LEU A CA 1
ATOM 1522 C C . LEU A 1 190 ? 2.318 -0.974 -9.154 1.00 98.62 190 LEU A C 1
ATOM 1524 O O . LEU A 1 190 ? 1.875 -0.205 -8.294 1.00 98.62 190 LEU A O 1
ATOM 1528 N N . ALA A 1 191 ? 3.478 -0.764 -9.763 1.00 97.75 191 ALA A N 1
ATOM 1529 C CA . ALA A 1 191 ? 4.337 0.379 -9.506 1.00 97.75 191 ALA A CA 1
ATOM 1530 C C . ALA A 1 191 ? 4.454 1.280 -10.740 1.00 97.75 191 ALA A C 1
ATOM 1532 O O . ALA A 1 191 ? 4.315 0.827 -11.873 1.00 97.75 191 ALA A O 1
ATOM 1533 N N . SER A 1 192 ? 4.746 2.561 -10.525 1.00 96.00 192 SER A N 1
ATOM 1534 C CA . SER A 1 192 ? 5.159 3.460 -11.606 1.00 96.00 192 SER A CA 1
ATOM 1535 C C . SER A 1 192 ? 6.118 4.541 -11.115 1.00 96.00 192 SER A C 1
ATOM 1537 O O . SER A 1 192 ? 6.210 4.813 -9.914 1.00 96.00 192 SER A O 1
ATOM 1539 N N . GLN A 1 193 ? 6.833 5.182 -12.040 1.00 90.88 193 GLN A N 1
ATOM 1540 C CA . GLN A 1 193 ? 7.666 6.346 -11.743 1.00 90.88 193 GLN A CA 1
ATOM 1541 C C . GLN A 1 193 ? 6.821 7.546 -11.277 1.00 90.88 193 GLN A C 1
ATOM 1543 O O . GLN A 1 193 ? 7.235 8.258 -10.361 1.00 90.88 193 GLN A O 1
ATOM 1548 N N . SER A 1 194 ? 5.620 7.734 -11.836 1.00 91.06 194 SER A N 1
ATOM 1549 C CA . SER A 1 194 ? 4.764 8.894 -11.557 1.00 91.06 194 SER A CA 1
ATOM 1550 C C . SER A 1 194 ? 3.463 8.524 -10.841 1.00 91.06 194 SER A C 1
ATOM 1552 O O . SER A 1 194 ? 2.981 7.393 -10.917 1.00 91.06 194 SER A O 1
ATOM 1554 N N . HIS A 1 195 ? 2.880 9.499 -10.137 1.00 91.12 195 HIS A N 1
ATOM 1555 C CA . HIS A 1 195 ? 1.585 9.339 -9.473 1.00 91.12 195 HIS A CA 1
ATOM 1556 C C . HIS A 1 195 ? 0.428 9.184 -10.465 1.00 91.12 195 HIS A C 1
ATOM 1558 O O . HIS A 1 195 ? -0.460 8.371 -10.234 1.00 91.12 195 HIS A O 1
ATOM 1564 N N . GLU A 1 196 ? 0.454 9.932 -11.566 1.00 93.12 196 GLU A N 1
ATOM 1565 C CA . GLU A 1 196 ? -0.600 9.915 -12.579 1.00 93.12 196 GLU A CA 1
ATOM 1566 C C . GLU A 1 196 ? -0.679 8.561 -13.296 1.00 93.12 196 GLU A C 1
ATOM 1568 O O . GLU A 1 196 ? -1.754 7.970 -13.374 1.00 93.12 196 GLU A O 1
ATOM 1573 N N . ALA A 1 197 ? 0.462 8.015 -13.730 1.00 92.75 197 ALA A N 1
ATOM 1574 C CA . ALA A 1 197 ? 0.503 6.736 -14.437 1.00 92.75 197 ALA A CA 1
ATOM 1575 C C . ALA A 1 197 ? -0.041 5.581 -13.580 1.00 92.75 197 ALA A C 1
ATOM 1577 O O . ALA A 1 197 ? -0.903 4.824 -14.030 1.00 92.75 197 ALA A O 1
ATOM 1578 N N . VAL A 1 198 ? 0.379 5.488 -12.310 1.00 95.31 198 VAL A N 1
ATOM 1579 C CA . VAL A 1 198 ? -0.146 4.450 -11.406 1.00 95.31 198 VAL A CA 1
ATOM 1580 C C . VAL A 1 198 ? -1.633 4.646 -11.099 1.00 95.31 198 VAL A C 1
ATOM 1582 O O . VAL A 1 198 ? -2.348 3.655 -10.968 1.00 95.31 198 VAL A O 1
ATOM 1585 N N . ASN A 1 199 ? -2.120 5.891 -11.007 1.00 96.25 199 ASN A N 1
ATOM 1586 C CA . ASN A 1 199 ? -3.542 6.151 -10.784 1.00 96.25 199 ASN A CA 1
ATOM 1587 C C . ASN A 1 199 ? -4.367 5.681 -11.993 1.00 96.25 199 ASN A C 1
ATOM 1589 O O . ASN A 1 199 ? -5.294 4.893 -11.828 1.00 96.25 199 ASN A O 1
ATOM 1593 N N . ASN A 1 200 ? -3.964 6.067 -13.206 1.00 95.75 200 ASN A N 1
ATOM 1594 C CA . ASN A 1 200 ? -4.642 5.689 -14.448 1.00 95.75 200 ASN A CA 1
ATOM 1595 C C . ASN A 1 200 ? -4.675 4.166 -14.655 1.00 95.75 200 ASN A C 1
ATOM 1597 O O . ASN A 1 200 ? -5.702 3.608 -15.046 1.00 95.75 200 ASN A O 1
ATOM 1601 N N . ALA A 1 201 ? -3.562 3.480 -14.383 1.00 96.25 201 ALA A N 1
ATOM 1602 C CA . ALA A 1 201 ? -3.491 2.026 -14.481 1.00 96.25 201 ALA A CA 1
ATOM 1603 C C . ALA A 1 201 ? -4.375 1.336 -13.429 1.00 96.25 201 ALA A C 1
ATOM 1605 O O . ALA A 1 201 ? -5.148 0.445 -13.779 1.00 96.25 201 ALA A O 1
ATOM 1606 N N . ALA A 1 202 ? -4.323 1.775 -12.166 1.00 97.69 202 ALA A N 1
ATOM 1607 C CA . ALA A 1 202 ? -5.143 1.212 -11.094 1.00 97.69 202 ALA A CA 1
ATOM 1608 C C . ALA A 1 202 ? -6.647 1.418 -11.338 1.00 97.69 202 ALA A C 1
ATOM 1610 O O . ALA A 1 202 ? -7.425 0.483 -11.161 1.00 97.69 202 ALA A O 1
ATOM 1611 N N . GLU A 1 203 ? -7.058 2.605 -11.797 1.00 97.56 203 GLU A N 1
ATOM 1612 C CA . GLU A 1 203 ? -8.453 2.895 -12.147 1.00 97.56 203 GLU A CA 1
ATOM 1613 C C . GLU A 1 203 ? -8.983 1.943 -13.222 1.00 97.56 203 GLU A C 1
ATOM 1615 O O . GLU A 1 203 ? -10.072 1.396 -13.062 1.00 97.56 203 GLU A O 1
ATOM 1620 N N . LYS A 1 204 ? -8.205 1.687 -14.283 1.00 95.56 204 LYS A N 1
ATOM 1621 C CA . LYS A 1 204 ? -8.611 0.753 -15.345 1.00 95.56 204 LYS A CA 1
ATOM 1622 C C . LYS A 1 204 ? -8.711 -0.692 -14.860 1.00 95.56 204 LYS A C 1
ATOM 1624 O O . LYS A 1 204 ? -9.585 -1.415 -15.330 1.00 95.56 204 LYS A O 1
ATOM 1629 N N . VAL A 1 205 ? -7.838 -1.123 -13.945 1.00 97.31 205 VAL A N 1
ATOM 1630 C CA . VAL A 1 205 ? -7.936 -2.463 -13.339 1.00 97.31 205 VAL A CA 1
ATOM 1631 C C . VAL A 1 205 ? -9.225 -2.583 -12.532 1.00 97.31 205 VAL A C 1
ATOM 1633 O O . VAL A 1 205 ? -9.964 -3.546 -12.708 1.00 97.31 205 VAL A O 1
ATOM 1636 N N . ILE A 1 206 ? -9.505 -1.596 -11.676 1.00 97.19 206 ILE A N 1
ATOM 1637 C CA . ILE A 1 206 ? -10.717 -1.568 -10.848 1.00 97.19 206 ILE A CA 1
ATOM 1638 C C . ILE A 1 206 ? -11.960 -1.588 -11.733 1.00 97.19 206 ILE A C 1
ATOM 1640 O O . ILE A 1 206 ? -12.853 -2.397 -11.502 1.00 97.19 206 ILE A O 1
ATOM 1644 N N . GLU A 1 207 ? -11.990 -0.744 -12.765 1.00 94.69 207 GLU A N 1
ATOM 1645 C CA . GLU A 1 207 ? -13.071 -0.704 -13.746 1.00 94.69 207 GLU A CA 1
ATOM 1646 C C . GLU A 1 207 ? -13.289 -2.088 -14.376 1.00 94.69 207 GLU A C 1
ATOM 1648 O O . GLU A 1 207 ? -14.411 -2.586 -14.366 1.00 94.69 207 GLU A O 1
ATOM 1653 N N . LEU A 1 208 ? -12.237 -2.741 -14.882 1.00 93.31 208 LEU A N 1
ATOM 1654 C CA . LEU A 1 208 ? -12.358 -4.063 -15.507 1.00 93.31 208 LEU A CA 1
ATOM 1655 C C . LEU A 1 208 ? -12.889 -5.125 -14.538 1.00 93.31 208 LEU A C 1
ATOM 1657 O O . LEU A 1 208 ? -13.825 -5.836 -14.891 1.00 93.31 208 LEU A O 1
ATOM 1661 N N . CYS A 1 209 ? -12.339 -5.209 -13.323 1.00 94.88 209 CYS A N 1
ATOM 1662 C CA . CYS A 1 209 ? -12.787 -6.186 -12.328 1.00 94.88 209 CYS A CA 1
ATOM 1663 C C . CYS A 1 209 ? -14.240 -5.948 -11.888 1.00 94.88 209 CYS A C 1
ATOM 1665 O O . CYS A 1 209 ? -14.975 -6.902 -11.649 1.00 94.88 209 CYS A O 1
ATOM 1667 N N . GLN A 1 210 ? -14.681 -4.688 -11.810 1.00 93.56 210 GLN A N 1
ATOM 1668 C CA . GLN A 1 210 ? -16.078 -4.362 -11.511 1.00 93.56 210 GLN A CA 1
ATOM 1669 C C . GLN A 1 210 ? -17.024 -4.825 -12.626 1.00 93.56 210 GLN A C 1
ATOM 1671 O O . GLN A 1 210 ? -18.070 -5.395 -12.327 1.00 93.56 210 GLN A O 1
ATOM 1676 N N . HIS A 1 211 ? -16.656 -4.628 -13.896 1.00 90.50 211 HIS A N 1
ATOM 1677 C CA . HIS A 1 211 ? -17.480 -5.050 -15.036 1.00 90.50 211 HIS A CA 1
ATOM 1678 C C . HIS A 1 211 ? -17.579 -6.575 -15.170 1.00 90.50 211 HIS A C 1
ATOM 1680 O O . HIS A 1 211 ? -18.634 -7.086 -15.536 1.00 90.50 211 HIS A O 1
ATOM 1686 N N . SER A 1 212 ? -16.508 -7.307 -14.859 1.00 90.94 212 SER A N 1
ATOM 1687 C CA . SER A 1 212 ? -16.484 -8.776 -14.896 1.00 90.94 212 SER A CA 1
ATOM 1688 C C . SER A 1 212 ? -16.975 -9.440 -13.605 1.00 90.94 212 SER A C 1
ATOM 1690 O O . SER A 1 212 ? -17.027 -10.667 -13.530 1.00 90.94 212 SER A O 1
ATOM 1692 N N . ASN A 1 213 ? -17.335 -8.645 -12.590 1.00 93.12 213 ASN A N 1
ATOM 1693 C CA . ASN A 1 213 ? -17.692 -9.106 -11.247 1.00 93.12 213 ASN A CA 1
ATOM 1694 C C . ASN A 1 213 ? -16.599 -9.981 -10.593 1.00 93.12 213 ASN A C 1
ATOM 1696 O O . ASN A 1 213 ? -16.893 -10.896 -9.820 1.00 93.12 213 ASN A O 1
ATOM 1700 N N . LEU A 1 214 ? -15.330 -9.702 -10.908 1.00 94.06 214 LEU A N 1
ATOM 1701 C CA . LEU A 1 214 ? -14.177 -10.345 -10.288 1.00 94.06 214 LEU A CA 1
ATOM 1702 C C . LEU A 1 214 ? -13.875 -9.656 -8.943 1.00 94.06 214 LEU A C 1
ATOM 1704 O O . LEU A 1 214 ? -13.615 -8.448 -8.929 1.00 94.06 214 LEU A O 1
ATOM 1708 N N . PRO A 1 215 ? -13.875 -10.383 -7.808 1.00 93.75 215 PRO A N 1
ATOM 1709 C CA . PRO A 1 215 ? -13.542 -9.801 -6.513 1.00 93.75 215 PRO A CA 1
ATOM 1710 C C . PRO A 1 215 ? -12.143 -9.183 -6.527 1.00 93.75 215 PRO A C 1
ATOM 1712 O O . PRO A 1 215 ? -11.163 -9.845 -6.870 1.00 93.75 215 PRO A O 1
ATOM 1715 N N . LEU A 1 216 ? -12.052 -7.911 -6.141 1.00 96.00 216 LEU A N 1
ATOM 1716 C CA . LEU A 1 216 ? -10.798 -7.173 -6.132 1.00 96.00 216 LEU A CA 1
ATOM 1717 C C . LEU A 1 216 ? -10.663 -6.353 -4.852 1.00 96.00 216 LEU A C 1
ATOM 1719 O O . LEU A 1 216 ? -11.411 -5.408 -4.608 1.00 96.00 216 LEU A O 1
ATOM 1723 N N . ASP A 1 217 ? -9.627 -6.673 -4.089 1.00 96.06 217 ASP A N 1
ATOM 1724 C CA . ASP A 1 217 ? -9.197 -5.899 -2.939 1.00 96.06 217 ASP A CA 1
ATOM 1725 C C . ASP A 1 217 ? -7.973 -5.051 -3.302 1.00 96.06 217 ASP A C 1
ATOM 1727 O O . ASP A 1 217 ? -6.912 -5.585 -3.629 1.00 96.06 217 ASP A O 1
ATOM 1731 N N . VAL A 1 218 ? -8.099 -3.723 -3.211 1.00 97.88 218 VAL A N 1
ATOM 1732 C CA . VAL A 1 218 ? -7.043 -2.774 -3.612 1.00 97.88 218 VAL A CA 1
ATOM 1733 C C . VAL A 1 218 ? -6.537 -1.959 -2.425 1.00 97.88 218 VAL A C 1
ATOM 1735 O O . VAL A 1 218 ? -7.315 -1.562 -1.559 1.00 97.88 218 VAL A O 1
ATOM 1738 N N . VAL A 1 219 ? -5.237 -1.654 -2.413 1.00 97.25 219 VAL A N 1
ATOM 1739 C CA . VAL A 1 219 ? -4.669 -0.551 -1.622 1.00 97.25 219 VAL A CA 1
ATOM 1740 C C . VAL A 1 219 ? -3.770 0.338 -2.476 1.00 97.25 219 VAL A C 1
ATOM 1742 O O . VAL A 1 219 ? -2.860 -0.128 -3.162 1.00 97.25 219 VAL A O 1
ATOM 1745 N N . ARG A 1 220 ? -3.994 1.651 -2.392 1.00 96.69 220 ARG A N 1
ATOM 1746 C CA . ARG A 1 220 ? -3.195 2.693 -3.040 1.00 96.69 220 ARG A CA 1
ATOM 1747 C C . ARG A 1 220 ? -2.359 3.442 -1.996 1.00 96.69 220 ARG A C 1
ATOM 1749 O O . ARG A 1 220 ? -2.893 4.177 -1.169 1.00 96.69 220 ARG A O 1
ATOM 1756 N N . PHE A 1 221 ? -1.035 3.303 -2.073 1.00 93.06 221 PHE A N 1
ATOM 1757 C CA . PHE A 1 221 ? -0.077 3.957 -1.175 1.00 93.06 221 PHE A CA 1
ATOM 1758 C C . PHE A 1 221 ? 0.527 5.230 -1.766 1.00 93.06 221 PHE A C 1
ATOM 1760 O O . PHE A 1 221 ? 1.265 5.196 -2.753 1.00 93.06 221 PHE A O 1
ATOM 1767 N N . GLY A 1 222 ? 0.308 6.369 -1.125 1.00 86.31 222 GLY A N 1
ATOM 1768 C CA . GLY A 1 222 ? 0.886 7.640 -1.551 1.00 86.31 222 GLY A CA 1
ATOM 1769 C C . GLY A 1 222 ? 0.458 8.787 -0.651 1.00 86.31 222 GLY A C 1
ATOM 1770 O O . GLY A 1 222 ? -0.340 8.600 0.265 1.00 86.31 222 GLY A O 1
ATOM 1771 N N . ALA A 1 223 ? 0.988 9.981 -0.909 1.00 82.12 223 ALA A N 1
ATOM 1772 C CA . ALA A 1 223 ? 0.421 11.188 -0.322 1.00 82.12 223 ALA A CA 1
ATOM 1773 C C . ALA A 1 223 ? -1.014 11.373 -0.840 1.00 82.12 223 ALA A C 1
ATOM 1775 O O . ALA A 1 223 ? -1.255 11.191 -2.030 1.00 82.12 223 ALA A O 1
ATOM 1776 N N . GLU A 1 224 ? -1.943 11.712 0.052 1.00 79.06 224 GLU A N 1
ATOM 1777 C CA . GLU A 1 224 ? -3.382 11.792 -0.242 1.00 79.06 224 GLU A CA 1
ATOM 1778 C C . GLU A 1 224 ? -3.691 12.775 -1.382 1.00 79.06 224 GLU A C 1
ATOM 1780 O O . GLU A 1 224 ? -4.429 12.426 -2.295 1.00 79.06 224 GLU A O 1
ATOM 1785 N N . GLY A 1 225 ? -3.014 13.931 -1.417 1.00 82.25 225 GLY A N 1
ATOM 1786 C CA . GLY A 1 225 ? -3.161 14.926 -2.490 1.00 82.25 225 GLY A CA 1
ATOM 1787 C C . GLY A 1 225 ? -2.620 14.506 -3.865 1.00 82.25 225 GLY A C 1
ATOM 1788 O O . GLY A 1 225 ? -2.835 15.215 -4.837 1.00 82.25 225 GLY A O 1
ATOM 1789 N N . MET A 1 226 ? -1.928 13.366 -3.964 1.00 85.81 226 MET A N 1
ATOM 1790 C CA . MET A 1 226 ? -1.397 12.827 -5.227 1.00 85.81 226 MET A CA 1
ATOM 1791 C C . MET A 1 226 ? -2.202 11.618 -5.737 1.00 85.81 226 MET A C 1
ATOM 1793 O O . MET A 1 226 ? -1.774 10.914 -6.660 1.00 85.81 226 MET A O 1
ATOM 1797 N N . VAL A 1 227 ? -3.328 11.310 -5.092 1.00 87.81 227 VAL A N 1
ATOM 1798 C CA . VAL A 1 227 ? -4.226 10.211 -5.455 1.00 87.81 227 VAL A CA 1
ATOM 1799 C C . VAL A 1 227 ? -5.487 10.794 -6.075 1.00 87.81 227 VAL A C 1
ATOM 1801 O O . VAL A 1 227 ? -6.037 11.760 -5.559 1.00 87.81 227 VAL A O 1
ATOM 1804 N N . SER A 1 228 ? -5.915 10.224 -7.199 1.00 91.00 228 SER A N 1
ATOM 1805 C CA . SER A 1 228 ? -7.125 10.655 -7.897 1.00 91.00 228 SER A CA 1
ATOM 1806 C C . SER A 1 228 ? -8.379 10.409 -7.057 1.00 91.00 228 SER A C 1
ATOM 1808 O O . SER A 1 228 ? -8.421 9.498 -6.226 1.00 91.00 228 SER A O 1
ATOM 1810 N N . GLU A 1 229 ? -9.434 11.182 -7.320 1.00 92.81 229 GLU A N 1
ATOM 1811 C CA . GLU A 1 229 ? -10.678 11.108 -6.548 1.00 92.81 229 GLU A CA 1
ATOM 1812 C C . GLU A 1 229 ? -11.295 9.705 -6.545 1.00 92.81 229 GLU A C 1
ATOM 1814 O O . GLU A 1 229 ? -11.704 9.194 -5.501 1.00 92.81 229 GLU A O 1
ATOM 1819 N N . LYS A 1 230 ? -11.275 9.028 -7.702 1.00 94.38 230 LYS A N 1
ATOM 1820 C CA . LYS A 1 230 ? -11.770 7.650 -7.851 1.00 94.38 230 LYS A CA 1
ATOM 1821 C C . LYS A 1 230 ? -11.004 6.639 -6.998 1.00 94.38 230 LYS A C 1
ATOM 1823 O O . LYS A 1 230 ? -11.538 5.579 -6.678 1.00 94.38 230 LYS A O 1
ATOM 1828 N N . LEU A 1 231 ? -9.760 6.952 -6.634 1.00 95.75 231 LEU A N 1
ATOM 1829 C CA . LEU A 1 231 ? -8.903 6.090 -5.833 1.00 95.75 231 LEU A CA 1
ATOM 1830 C C . LEU A 1 231 ? -8.924 6.418 -4.336 1.00 95.75 231 LEU A C 1
ATOM 1832 O O . LEU A 1 231 ? -8.365 5.642 -3.559 1.00 95.75 231 LEU A O 1
ATOM 1836 N N . HIS A 1 232 ? -9.591 7.493 -3.899 1.00 94.50 232 HIS A N 1
ATOM 1837 C CA . HIS A 1 232 ? -9.718 7.813 -2.473 1.00 94.50 232 HIS A CA 1
ATOM 1838 C C . HIS A 1 232 ? -10.279 6.656 -1.633 1.00 94.50 232 HIS A C 1
ATOM 1840 O O . HIS A 1 232 ? -9.672 6.358 -0.607 1.00 94.50 232 HIS A O 1
ATOM 1846 N N . PRO A 1 233 ? -11.336 5.922 -2.042 1.00 95.38 233 PRO A N 1
ATOM 1847 C CA . PRO A 1 233 ? -11.839 4.790 -1.255 1.00 95.38 233 PRO A CA 1
ATOM 1848 C C . PRO A 1 233 ? -10.805 3.676 -1.033 1.00 95.38 233 PRO A C 1
ATOM 1850 O O . PRO A 1 233 ? -10.893 2.937 -0.053 1.00 95.38 233 PRO A O 1
ATOM 1853 N N . TYR A 1 234 ? -9.817 3.575 -1.926 1.00 96.25 234 TYR A N 1
ATOM 1854 C CA . TYR A 1 234 ? -8.765 2.560 -1.913 1.00 96.25 234 TYR A CA 1
ATOM 1855 C C . TYR A 1 234 ? -7.451 3.072 -1.305 1.00 96.25 234 TYR A C 1
ATOM 1857 O O . TYR A 1 234 ? -6.471 2.327 -1.224 1.00 96.25 234 TYR A O 1
ATOM 1865 N N . HIS A 1 235 ? -7.385 4.336 -0.880 1.00 94.50 235 HIS A N 1
ATOM 1866 C CA . HIS A 1 235 ? -6.214 4.879 -0.194 1.00 94.50 235 HIS A CA 1
ATOM 1867 C C . HIS A 1 235 ? -6.046 4.235 1.190 1.00 94.50 235 HIS A C 1
ATOM 1869 O O . HIS A 1 235 ? -7.027 3.935 1.873 1.00 94.50 235 HIS A O 1
ATOM 1875 N N . SER A 1 236 ? -4.800 4.016 1.626 1.00 90.94 236 SER A N 1
ATOM 1876 C CA . SER A 1 236 ? -4.510 3.349 2.904 1.00 90.94 236 SER A CA 1
ATOM 1877 C C . SER A 1 236 ? -5.155 4.032 4.118 1.00 90.94 236 SER A C 1
ATOM 1879 O O . SER A 1 236 ? -5.643 3.339 5.016 1.00 90.94 236 SER A O 1
ATOM 1881 N N . SER A 1 237 ? -5.209 5.368 4.149 1.00 87.56 237 SER A N 1
ATOM 1882 C CA . SER A 1 237 ? -5.834 6.132 5.235 1.00 87.56 237 SER A CA 1
ATOM 1883 C C . SER A 1 237 ? -7.355 5.987 5.224 1.00 87.56 237 SER A C 1
ATOM 1885 O O . SER A 1 237 ? -7.944 5.781 6.285 1.00 87.56 237 SER A O 1
ATOM 1887 N N . SER A 1 238 ? -7.980 6.022 4.047 1.00 91.12 238 SER A N 1
ATOM 1888 C CA . SER A 1 238 ? -9.427 5.876 3.873 1.00 91.12 238 SER A CA 1
ATOM 1889 C C . SER A 1 238 ? -9.897 4.469 4.223 1.00 91.12 238 SER A C 1
ATOM 1891 O O . SER A 1 238 ? -10.862 4.319 4.969 1.00 91.12 238 SER A O 1
ATOM 1893 N N . ILE A 1 239 ? -9.171 3.432 3.789 1.00 91.88 239 ILE A N 1
ATOM 1894 C CA . ILE A 1 239 ? -9.439 2.040 4.182 1.00 91.88 239 ILE A CA 1
ATOM 1895 C C . ILE A 1 239 ? -9.368 1.897 5.704 1.00 91.88 239 ILE A C 1
ATOM 1897 O O . ILE A 1 239 ? -10.265 1.318 6.319 1.00 91.88 239 ILE A O 1
ATOM 1901 N N . LEU A 1 240 ? -8.312 2.431 6.323 1.00 87.25 240 LEU A N 1
ATOM 1902 C CA . LEU A 1 240 ? -8.141 2.384 7.771 1.00 87.25 240 LEU A CA 1
ATOM 1903 C C . LEU A 1 240 ? -9.278 3.117 8.492 1.00 87.25 240 LEU A C 1
ATOM 1905 O O . LEU A 1 240 ? -9.800 2.617 9.487 1.00 87.25 240 LEU A O 1
ATOM 1909 N N . GLN A 1 241 ? -9.664 4.293 8.002 1.00 87.25 241 GLN A N 1
ATOM 1910 C CA . GLN A 1 241 ? -10.733 5.086 8.594 1.00 87.25 241 GLN A CA 1
ATOM 1911 C C . GLN A 1 241 ? -12.083 4.365 8.487 1.00 87.25 241 GLN A C 1
ATOM 1913 O O . GLN A 1 241 ? -12.753 4.199 9.504 1.00 87.25 241 GLN A O 1
ATOM 1918 N N . ASN A 1 242 ? -12.412 3.821 7.314 1.00 89.62 242 ASN A N 1
ATOM 1919 C CA . ASN A 1 242 ? -13.620 3.023 7.096 1.00 89.62 242 ASN A CA 1
ATOM 1920 C C . ASN A 1 242 ? -13.664 1.801 8.017 1.00 89.62 242 ASN A C 1
ATOM 1922 O O . ASN A 1 242 ? -14.687 1.524 8.638 1.00 89.62 242 ASN A O 1
ATOM 1926 N N . TYR A 1 243 ? -12.542 1.093 8.163 1.00 87.62 243 TYR A N 1
ATOM 1927 C CA . TYR A 1 243 ? -12.454 -0.066 9.047 1.00 87.62 243 TYR A CA 1
ATOM 1928 C C . TYR A 1 243 ? -12.686 0.311 10.519 1.00 87.62 243 TYR A C 1
ATOM 1930 O O . TYR A 1 243 ? -13.391 -0.391 11.247 1.00 87.62 243 TYR A O 1
ATOM 1938 N N . ARG A 1 244 ? -12.142 1.453 10.957 1.00 86.38 244 ARG A N 1
ATOM 1939 C CA . ARG A 1 244 ? -12.357 1.981 12.312 1.00 86.38 244 ARG A CA 1
ATOM 1940 C C . ARG A 1 244 ? -13.806 2.387 12.539 1.00 86.38 244 ARG A C 1
ATOM 1942 O O . ARG A 1 244 ? -14.350 2.079 13.599 1.00 86.38 244 ARG A O 1
ATOM 1949 N N . ASP A 1 245 ? -14.411 3.075 11.582 1.00 88.31 245 ASP A N 1
ATOM 1950 C CA . ASP A 1 245 ? -15.781 3.568 11.705 1.00 88.31 245 ASP A CA 1
ATOM 1951 C C . ASP A 1 245 ? -16.785 2.413 11.677 1.00 88.31 245 ASP A C 1
ATOM 1953 O O . ASP A 1 245 ? -17.662 2.349 12.543 1.00 88.31 245 ASP A O 1
ATOM 1957 N N . LEU A 1 246 ? -16.576 1.430 10.795 1.00 89.75 246 LEU A N 1
ATOM 1958 C CA . LEU A 1 246 ? -17.362 0.200 10.760 1.00 89.75 246 LEU A CA 1
ATOM 1959 C C . LEU A 1 246 ? -17.268 -0.547 12.092 1.00 89.75 246 LEU A C 1
ATOM 1961 O O . LEU A 1 246 ? -18.290 -0.800 12.729 1.00 89.75 246 LEU A O 1
ATOM 1965 N N . PHE A 1 247 ? -16.052 -0.825 12.571 1.00 87.56 247 PHE A N 1
ATOM 1966 C CA . PHE A 1 247 ? -15.879 -1.547 13.829 1.00 87.56 247 PHE A CA 1
ATOM 1967 C C . PHE A 1 247 ? -16.485 -0.792 15.017 1.00 87.56 247 PHE A C 1
ATOM 1969 O O . PHE A 1 247 ? -17.088 -1.410 15.892 1.00 87.56 247 PHE A O 1
ATOM 1976 N N . ARG A 1 248 ? -16.372 0.543 15.052 1.00 87.00 248 ARG A N 1
ATOM 1977 C CA . ARG A 1 248 ? -17.028 1.374 16.074 1.00 87.00 248 ARG A CA 1
ATOM 1978 C C . ARG A 1 248 ? -18.546 1.253 16.021 1.00 87.00 248 ARG A C 1
ATOM 1980 O O . ARG A 1 248 ? -19.157 1.120 17.078 1.00 87.00 248 ARG A O 1
ATOM 1987 N N . SER A 1 249 ? -19.135 1.289 14.827 1.00 87.88 249 SER A N 1
ATOM 1988 C CA . SER A 1 249 ? -20.589 1.196 14.647 1.00 87.88 249 SER A CA 1
ATOM 1989 C C . SER A 1 249 ? -21.141 -0.174 15.058 1.00 87.88 249 SER A C 1
ATOM 1991 O O . SER A 1 249 ? -22.191 -0.259 15.691 1.00 87.88 249 SER A O 1
ATOM 1993 N N . GLU A 1 250 ? -20.384 -1.241 14.801 1.00 90.44 250 GLU A N 1
ATOM 1994 C CA . GLU A 1 250 ? -20.783 -2.615 15.105 1.00 90.44 250 GLU A CA 1
ATOM 1995 C C . GLU A 1 250 ? -20.377 -3.075 16.509 1.00 90.44 250 GLU A C 1
ATOM 1997 O O . GLU A 1 250 ? -20.810 -4.140 16.951 1.00 90.44 250 GLU A O 1
ATOM 2002 N N . MET A 1 251 ? -19.558 -2.302 17.232 1.00 89.00 251 MET A N 1
ATOM 2003 C CA . MET A 1 251 ? -18.983 -2.704 18.521 1.00 89.00 251 MET A CA 1
ATOM 2004 C C . MET A 1 251 ? -20.058 -3.152 19.516 1.00 89.00 251 MET A C 1
ATOM 2006 O O . MET A 1 251 ? -19.920 -4.202 20.142 1.00 89.00 251 MET A O 1
ATOM 2010 N N . ARG A 1 252 ? -21.160 -2.396 19.615 1.00 89.62 252 ARG A N 1
ATOM 2011 C CA . ARG A 1 252 ? -22.288 -2.737 20.494 1.00 89.62 252 ARG A CA 1
ATOM 2012 C C . ARG A 1 252 ? -22.883 -4.100 20.141 1.00 89.62 252 ARG A C 1
ATOM 2014 O O . ARG A 1 252 ? -23.105 -4.916 21.032 1.00 89.62 252 ARG A O 1
ATOM 2021 N N . VAL A 1 253 ? -23.126 -4.348 18.854 1.00 90.00 253 VAL A N 1
ATOM 2022 C CA . VAL A 1 253 ? -23.723 -5.598 18.359 1.00 90.00 253 VAL A CA 1
ATOM 2023 C C . VAL A 1 253 ? -22.774 -6.773 18.594 1.00 90.00 253 VAL A C 1
ATOM 2025 O O . VAL A 1 253 ? -23.193 -7.803 19.116 1.00 90.00 253 VAL A O 1
ATOM 2028 N N . ARG A 1 254 ? -21.483 -6.596 18.293 1.00 89.94 254 ARG A N 1
ATOM 2029 C CA . ARG A 1 254 ? -20.436 -7.611 18.488 1.00 89.94 254 ARG A CA 1
ATOM 2030 C C . ARG A 1 254 ? -20.311 -8.025 19.954 1.00 89.94 254 ARG A C 1
ATOM 2032 O O . ARG A 1 254 ? -20.286 -9.214 20.246 1.00 89.94 254 ARG A O 1
ATOM 2039 N N . ILE A 1 255 ? -20.292 -7.058 20.871 1.00 89.69 255 ILE A N 1
ATOM 2040 C CA . ILE A 1 255 ? -20.185 -7.324 22.313 1.00 89.69 255 ILE A CA 1
ATOM 2041 C C . ILE A 1 255 ? -21.469 -7.962 22.848 1.00 89.69 255 ILE A C 1
ATOM 2043 O O . ILE A 1 255 ? -21.403 -8.915 23.620 1.00 89.69 255 ILE A O 1
ATOM 2047 N N . SER A 1 256 ? -22.635 -7.508 22.383 1.00 88.88 256 SER A N 1
ATOM 2048 C CA . SER A 1 256 ? -23.921 -8.105 22.767 1.00 88.88 256 SER A CA 1
ATOM 2049 C C . SER A 1 256 ? -24.028 -9.561 22.308 1.00 88.88 256 SER A C 1
ATOM 2051 O O . SER A 1 256 ? -24.491 -10.405 23.065 1.00 88.88 256 SER A O 1
ATOM 2053 N N . ALA A 1 257 ? -23.508 -9.904 21.126 1.00 88.19 257 ALA A N 1
ATOM 2054 C CA . ALA A 1 257 ? -23.482 -11.286 20.641 1.00 88.19 257 ALA A CA 1
ATOM 2055 C C . ALA A 1 257 ? -22.623 -12.235 21.507 1.00 88.19 257 ALA A C 1
ATOM 2057 O O . ALA A 1 257 ? -22.843 -13.446 21.492 1.00 88.19 257 ALA A O 1
ATOM 2058 N N . MET A 1 258 ? -21.671 -11.710 22.291 1.00 83.12 258 MET A N 1
ATOM 2059 C CA . MET A 1 258 ? -20.831 -12.507 23.199 1.00 83.12 258 MET A CA 1
ATOM 2060 C C . MET A 1 258 ? -21.525 -12.846 24.529 1.00 83.12 258 MET A C 1
ATOM 2062 O O . MET A 1 258 ? -20.978 -13.613 25.324 1.00 83.12 258 MET A O 1
ATOM 2066 N N . ASN A 1 259 ? -22.731 -12.324 24.779 1.00 82.81 259 ASN A N 1
ATOM 2067 C CA . ASN A 1 259 ? -23.432 -12.480 26.053 1.00 82.81 259 ASN A CA 1
ATOM 2068 C C . ASN A 1 259 ? -23.662 -13.948 26.460 1.00 82.81 259 ASN A C 1
ATOM 2070 O O . ASN A 1 259 ? -23.560 -14.275 27.643 1.00 82.81 259 ASN A O 1
ATOM 2074 N N . ARG A 1 260 ? -23.927 -14.836 25.488 1.00 80.44 260 ARG A N 1
ATOM 2075 C CA . ARG A 1 260 ? -24.181 -16.269 25.715 1.00 80.44 260 ARG A CA 1
ATOM 2076 C C . ARG A 1 260 ? -22.992 -16.950 26.388 1.00 80.44 260 ARG A C 1
ATOM 2078 O O . ARG A 1 260 ? -23.193 -17.764 27.280 1.00 80.44 260 ARG A O 1
ATOM 2085 N N . ASN A 1 261 ? -21.774 -16.561 26.015 1.00 85.06 261 ASN A N 1
ATOM 2086 C CA . ASN A 1 261 ? -20.544 -17.126 26.572 1.00 85.06 261 ASN A CA 1
ATOM 2087 C C . ASN A 1 261 ? -20.243 -16.599 27.983 1.00 85.06 261 ASN A C 1
ATOM 2089 O O . ASN A 1 261 ? -19.498 -17.230 28.725 1.00 85.06 261 ASN A O 1
ATOM 2093 N N . LEU A 1 262 ? -20.811 -15.446 28.349 1.00 85.69 262 LEU A N 1
ATOM 2094 C CA . LEU A 1 262 ? -20.635 -14.813 29.658 1.00 85.69 262 LEU A CA 1
ATOM 2095 C C . LEU A 1 262 ? -21.766 -15.148 30.642 1.00 85.69 262 LEU A C 1
ATOM 2097 O O . LEU A 1 262 ? -21.664 -14.807 31.816 1.00 85.69 262 LEU A O 1
ATOM 2101 N N . GLY A 1 263 ? -22.846 -15.789 30.181 1.00 88.25 263 GLY A N 1
ATOM 2102 C CA . GLY A 1 263 ? -24.028 -16.063 31.002 1.00 88.25 263 GLY A CA 1
ATOM 2103 C C . GLY A 1 263 ? -24.799 -14.800 31.403 1.00 88.25 263 GLY A C 1
ATOM 2104 O O . GLY A 1 263 ? -25.491 -14.802 32.418 1.00 88.25 263 GLY A O 1
ATOM 2105 N N . LEU A 1 264 ? -24.673 -13.713 30.632 1.00 92.44 264 LEU A N 1
ATOM 2106 C CA . LEU A 1 264 ? -25.281 -12.418 30.944 1.00 92.44 264 LEU A CA 1
ATOM 2107 C C . LEU A 1 264 ? -26.522 -12.141 30.071 1.00 92.44 264 LEU A C 1
ATOM 2109 O O . LEU A 1 264 ? -26.516 -12.436 28.868 1.00 92.44 264 LEU A O 1
ATOM 2113 N N . PRO A 1 265 ? -27.587 -11.522 30.618 1.00 92.94 265 PRO A N 1
ATOM 2114 C CA . PRO A 1 265 ? -28.741 -11.106 29.822 1.00 92.94 265 PRO A CA 1
ATOM 2115 C C . PRO A 1 265 ? -28.349 -10.103 28.725 1.00 92.94 265 PRO A C 1
ATOM 2117 O O . PRO A 1 265 ? -27.613 -9.157 28.986 1.00 92.94 265 PRO A O 1
ATOM 2120 N N . ASN A 1 266 ? -28.890 -10.244 27.508 1.00 91.88 266 ASN A N 1
ATOM 2121 C CA . ASN A 1 266 ? -28.596 -9.323 26.392 1.00 91.88 266 ASN A CA 1
ATOM 2122 C C . ASN A 1 266 ? -28.836 -7.851 26.760 1.00 91.88 266 ASN A C 1
ATOM 2124 O O . ASN A 1 266 ? -27.968 -7.004 26.574 1.00 91.88 266 ASN A O 1
ATOM 2128 N N . LYS A 1 267 ? -29.996 -7.559 27.362 1.00 92.19 267 LYS A N 1
ATOM 2129 C CA . LYS A 1 267 ? -30.353 -6.199 27.793 1.00 92.19 267 LYS A CA 1
ATOM 2130 C C . LYS A 1 267 ? -29.402 -5.644 28.860 1.00 92.19 267 LYS A C 1
ATOM 2132 O O . LYS A 1 267 ? -29.148 -4.443 28.864 1.00 92.19 267 LYS A O 1
ATOM 2137 N N . PHE A 1 268 ? -28.854 -6.509 29.719 1.00 94.31 268 PHE A N 1
ATOM 2138 C CA . PHE A 1 268 ? -27.819 -6.122 30.677 1.00 94.31 268 PHE A CA 1
ATOM 2139 C C . PHE A 1 268 ? -26.531 -5.737 29.949 1.00 94.31 268 PHE A C 1
ATOM 2141 O O . PHE A 1 268 ? -26.012 -4.651 30.182 1.00 94.31 268 PHE A O 1
ATOM 2148 N N . VAL A 1 269 ? -26.052 -6.579 29.025 1.00 94.00 269 VAL A N 1
ATOM 2149 C CA . VAL A 1 269 ? -24.821 -6.323 28.258 1.00 94.00 269 VAL A CA 1
ATOM 2150 C C . VAL A 1 269 ? -24.919 -5.027 27.456 1.00 94.00 269 VAL A C 1
ATOM 2152 O O . VAL A 1 269 ? -23.990 -4.226 27.482 1.00 94.00 269 VAL A O 1
ATOM 2155 N N . GLU A 1 270 ? -26.048 -4.776 26.792 1.00 92.56 270 GLU A N 1
ATOM 2156 C CA . GLU A 1 270 ? -26.268 -3.530 26.052 1.00 92.56 270 GLU A CA 1
ATOM 2157 C C . GLU A 1 270 ? -26.243 -2.297 26.961 1.00 92.56 270 GLU A C 1
ATOM 2159 O O . GLU A 1 270 ? -25.576 -1.306 26.651 1.00 92.56 270 GLU A O 1
ATOM 2164 N N . ARG A 1 271 ? -26.951 -2.360 28.097 1.00 92.44 271 ARG A N 1
ATOM 2165 C CA . ARG A 1 271 ? -26.998 -1.261 29.063 1.00 92.44 271 ARG A CA 1
ATOM 2166 C C . ARG A 1 271 ? -25.624 -1.007 29.681 1.00 92.44 271 ARG A C 1
ATOM 2168 O O . ARG A 1 271 ? -25.217 0.147 29.790 1.00 92.44 271 ARG A O 1
ATOM 2175 N N . TRP A 1 272 ? -24.902 -2.070 30.026 1.00 94.38 272 TRP A N 1
ATOM 2176 C CA . TRP A 1 272 ? -23.548 -2.006 30.571 1.00 94.38 272 TRP A CA 1
ATOM 2177 C C . TRP A 1 272 ? -22.551 -1.438 29.561 1.00 94.38 272 TRP A C 1
ATOM 2179 O O . TRP A 1 272 ? -21.771 -0.547 29.895 1.00 94.38 272 TRP A O 1
ATOM 2189 N N . PHE A 1 273 ? -22.619 -1.887 28.303 1.00 93.12 273 PHE A N 1
ATOM 2190 C CA . PHE A 1 273 ? -21.820 -1.339 27.209 1.00 93.12 273 PHE A CA 1
ATOM 2191 C C . PHE A 1 273 ? -22.037 0.167 27.061 1.00 93.12 273 PHE A C 1
ATOM 2193 O O . PHE A 1 273 ? -21.073 0.909 26.896 1.00 93.12 273 PHE A O 1
ATOM 2200 N N . ASP A 1 274 ? -23.283 0.635 27.144 1.00 91.94 274 ASP A N 1
ATOM 2201 C CA . ASP A 1 274 ? -23.584 2.059 27.057 1.00 91.94 274 ASP A CA 1
ATOM 2202 C C . ASP A 1 274 ? -22.943 2.858 28.208 1.00 91.94 274 ASP A C 1
ATOM 2204 O O . ASP A 1 274 ? -22.392 3.934 27.949 1.00 91.94 274 ASP A O 1
ATOM 2208 N N . ILE A 1 275 ? -22.965 2.343 29.447 1.00 92.81 275 ILE A N 1
ATOM 2209 C CA . ILE A 1 275 ? -22.288 2.963 30.605 1.00 92.81 275 ILE A CA 1
ATOM 2210 C C . ILE A 1 275 ? -20.775 3.036 30.348 1.00 92.81 275 ILE A C 1
ATOM 2212 O O . ILE A 1 275 ? -20.173 4.108 30.429 1.00 92.81 275 ILE A O 1
ATOM 2216 N N . GLU A 1 276 ? -20.161 1.912 29.986 1.00 90.31 276 GLU A N 1
ATOM 2217 C CA . GLU A 1 276 ? -18.725 1.801 29.708 1.00 90.31 276 GLU A CA 1
ATOM 2218 C C . GLU A 1 276 ? -18.266 2.723 28.568 1.00 90.31 276 GLU A C 1
ATOM 2220 O O . GLU A 1 276 ? -17.334 3.523 28.699 1.00 90.31 276 GLU A O 1
ATOM 2225 N N . TYR A 1 277 ? -18.934 2.626 27.422 1.00 87.50 277 TYR A N 1
ATOM 2226 C CA . TYR A 1 277 ? -18.506 3.269 26.187 1.00 87.50 277 TYR A CA 1
ATOM 2227 C C . TYR A 1 277 ? -18.760 4.779 26.182 1.00 87.50 277 TYR A C 1
ATOM 2229 O O . TYR A 1 277 ? -17.969 5.529 25.605 1.00 87.50 277 TYR A O 1
ATOM 2237 N N . GLN A 1 278 ? -19.845 5.242 26.811 1.00 89.38 278 GLN A N 1
ATOM 2238 C CA . GLN A 1 278 ? -20.205 6.663 26.833 1.00 89.38 278 GLN A CA 1
ATOM 2239 C C . GLN A 1 278 ? -19.696 7.360 28.098 1.00 89.38 278 GLN A C 1
ATOM 2241 O O . GLN A 1 278 ? -19.003 8.374 27.998 1.00 89.38 278 GLN A O 1
ATOM 2246 N N . LEU A 1 279 ? -20.021 6.825 29.281 1.00 92.25 279 LEU A N 1
ATOM 2247 C CA . LEU A 1 279 ? -19.759 7.496 30.557 1.00 92.25 279 LEU A CA 1
ATOM 2248 C C . LEU A 1 279 ? -18.330 7.250 31.044 1.00 92.25 279 LEU A C 1
ATOM 2250 O O . LEU A 1 279 ? -17.597 8.223 31.230 1.00 92.25 279 LEU A O 1
ATOM 2254 N N . LYS A 1 280 ? -17.883 5.987 31.180 1.00 90.31 280 LYS A N 1
ATOM 2255 C CA . LYS A 1 280 ? -16.509 5.702 31.652 1.00 90.31 280 LYS A CA 1
ATOM 2256 C C . LYS A 1 280 ? -15.453 6.284 30.710 1.00 90.31 280 LYS A C 1
ATOM 2258 O O . LYS A 1 280 ? -14.445 6.812 31.177 1.00 90.31 280 LYS A O 1
ATOM 2263 N N . ARG A 1 281 ? -15.689 6.278 29.393 1.00 86.94 281 ARG A N 1
ATOM 2264 C CA . ARG A 1 281 ? -14.801 6.950 28.428 1.00 86.94 281 ARG A CA 1
ATOM 2265 C C . ARG A 1 281 ? -14.676 8.455 28.693 1.00 86.94 281 ARG A C 1
ATOM 2267 O O . ARG A 1 281 ? -13.555 8.960 28.746 1.00 86.94 281 ARG A O 1
ATOM 2274 N N . LEU A 1 282 ? -15.795 9.170 28.842 1.00 89.50 282 LEU A N 1
ATOM 2275 C CA . LEU A 1 282 ? -15.775 10.607 29.139 1.00 89.50 282 LEU A CA 1
ATOM 2276 C C . LEU A 1 282 ? -15.125 10.891 30.494 1.00 89.50 282 LEU A C 1
ATOM 2278 O O . LEU A 1 282 ? -14.346 11.837 30.587 1.00 89.50 282 LEU A O 1
ATOM 2282 N N . ASN A 1 283 ? -15.376 10.049 31.499 1.00 93.44 283 ASN A N 1
ATOM 2283 C CA . ASN A 1 283 ? -14.735 10.174 32.803 1.00 93.44 283 ASN A CA 1
ATOM 2284 C C . ASN A 1 283 ? -13.203 10.065 32.695 1.00 93.44 283 ASN A C 1
ATOM 2286 O O . ASN A 1 283 ? -12.494 10.960 33.141 1.00 93.44 283 ASN A O 1
ATOM 2290 N N . ARG A 1 284 ? -12.677 9.066 31.968 1.00 89.25 284 ARG A N 1
ATOM 2291 C CA . ARG A 1 284 ? -11.225 8.945 31.711 1.00 89.25 284 ARG A CA 1
ATOM 2292 C C . ARG A 1 284 ? -10.647 10.169 30.988 1.00 89.25 284 ARG A C 1
ATOM 2294 O O . ARG A 1 284 ? -9.504 10.554 31.231 1.00 89.25 284 ARG A O 1
ATOM 2301 N N . GLU A 1 285 ? -11.391 10.772 30.056 1.00 88.62 285 GLU A N 1
ATOM 2302 C CA . GLU A 1 285 ? -10.968 12.011 29.384 1.00 88.62 285 GLU A CA 1
ATOM 2303 C C . GLU A 1 285 ? -10.905 13.193 30.368 1.00 88.62 285 GLU A C 1
ATOM 2305 O O . GLU A 1 285 ? -9.934 13.953 30.335 1.00 88.62 285 GLU A O 1
ATOM 2310 N N . ILE A 1 286 ? -11.898 13.316 31.256 1.00 91.31 286 ILE A N 1
ATOM 2311 C CA . ILE A 1 286 ? -11.950 14.326 32.322 1.00 91.31 286 ILE A CA 1
ATOM 2312 C C . ILE A 1 286 ? -10.773 14.135 33.284 1.00 91.31 286 ILE A C 1
ATOM 2314 O O . ILE A 1 286 ? -9.981 15.057 33.443 1.00 91.31 286 ILE A O 1
ATOM 2318 N N . GLU A 1 287 ? -10.573 12.935 33.829 1.00 91.44 287 GLU A N 1
ATOM 2319 C CA . GLU A 1 287 ? -9.469 12.606 34.744 1.00 91.44 287 GLU A CA 1
ATOM 2320 C C . GLU A 1 287 ? -8.094 12.933 34.149 1.00 91.44 287 GLU A C 1
ATOM 2322 O O . GLU A 1 287 ? -7.238 13.519 34.819 1.00 91.44 287 GLU A O 1
ATOM 2327 N N . ARG A 1 288 ? -7.874 12.618 32.864 1.00 88.62 288 ARG A N 1
ATOM 2328 C CA . ARG A 1 288 ? -6.626 12.960 32.160 1.00 88.62 288 ARG A CA 1
ATOM 2329 C C . ARG A 1 288 ? -6.410 14.469 32.079 1.00 88.62 288 ARG A C 1
ATOM 2331 O O . ARG A 1 288 ? -5.271 14.919 32.210 1.00 88.62 288 ARG A O 1
ATOM 2338 N N . LEU A 1 289 ? -7.461 15.246 31.819 1.00 87.94 289 LEU A N 1
ATOM 2339 C CA . LEU A 1 289 ? -7.377 16.707 31.762 1.00 87.94 289 LEU A CA 1
ATOM 2340 C C . LEU A 1 289 ? -7.176 17.310 33.156 1.00 87.94 289 LEU A C 1
ATOM 2342 O O . LEU A 1 289 ? -6.308 18.166 33.307 1.00 87.94 289 LEU A O 1
ATOM 2346 N N . THR A 1 290 ? -7.888 16.818 34.169 1.00 87.50 290 THR A N 1
ATOM 2347 C CA . THR A 1 290 ? -7.733 17.235 35.571 1.00 87.50 290 THR A CA 1
ATOM 2348 C C . THR A 1 290 ? -6.326 16.931 36.083 1.00 87.50 290 THR A C 1
ATOM 2350 O O . THR A 1 290 ? -5.685 17.779 36.690 1.00 87.50 290 THR A O 1
ATOM 2353 N N . THR A 1 291 ? -5.768 15.767 35.740 1.00 88.06 291 THR A N 1
ATOM 2354 C CA . THR A 1 291 ? -4.380 15.421 36.090 1.00 88.06 291 THR A CA 1
ATOM 2355 C C . THR A 1 291 ? -3.372 16.362 35.423 1.00 88.06 291 THR A C 1
ATOM 2357 O O . THR A 1 291 ? -2.372 16.726 36.036 1.00 88.06 291 THR A O 1
ATOM 2360 N N . LYS A 1 292 ? -3.609 16.774 34.168 1.00 85.75 292 LYS A N 1
ATOM 2361 C CA . LYS A 1 292 ? -2.762 17.769 33.482 1.00 85.75 292 LYS A CA 1
ATOM 2362 C C . LYS A 1 292 ? -2.861 19.147 34.129 1.00 85.75 292 LYS A C 1
ATOM 2364 O O . LYS A 1 292 ? -1.842 19.815 34.239 1.00 85.75 292 LYS A O 1
ATOM 2369 N N . LEU A 1 293 ? -4.059 19.544 34.553 1.00 84.00 293 LEU A N 1
ATOM 2370 C CA . LEU A 1 293 ? -4.284 20.789 35.282 1.00 84.00 293 LEU A CA 1
ATOM 2371 C C . LEU A 1 293 ? -3.498 20.791 36.601 1.00 84.00 293 LEU A C 1
ATOM 2373 O O . LEU A 1 293 ? -2.749 21.724 36.854 1.00 84.00 293 LEU A O 1
ATOM 2377 N N . ASN A 1 294 ? -3.576 19.700 37.367 1.00 82.00 294 ASN A N 1
ATOM 2378 C CA . ASN A 1 294 ? -2.887 19.568 38.655 1.00 82.00 294 ASN A CA 1
ATOM 2379 C C . ASN A 1 294 ? -1.354 19.500 38.526 1.00 82.00 294 ASN A C 1
ATOM 2381 O O . ASN A 1 294 ? -0.651 19.852 39.462 1.00 82.00 294 ASN A O 1
ATOM 2385 N N . LYS A 1 295 ? -0.826 19.035 37.383 1.00 80.25 295 LYS A N 1
ATOM 2386 C CA . LYS A 1 295 ? 0.625 18.974 37.114 1.00 80.25 295 LYS A CA 1
ATOM 2387 C C . LYS A 1 295 ? 1.212 20.286 36.584 1.00 80.25 295 LYS A C 1
ATOM 2389 O O . LYS A 1 295 ? 2.424 20.466 36.643 1.00 80.25 295 LYS A O 1
ATOM 2394 N N . ASN A 1 296 ? 0.388 21.173 36.031 1.00 67.88 296 ASN A N 1
ATOM 2395 C CA . ASN A 1 296 ? 0.830 22.470 35.532 1.00 67.88 296 ASN A CA 1
ATOM 2396 C C . ASN A 1 296 ? 0.851 23.485 36.689 1.00 67.88 296 ASN A C 1
ATOM 2398 O O . ASN A 1 296 ? -0.072 24.280 36.840 1.00 67.88 296 ASN A O 1
ATOM 2402 N N . GLU A 1 297 ? 1.922 23.490 37.485 1.00 56.53 297 GLU A N 1
ATOM 2403 C CA . GLU A 1 297 ? 2.180 24.477 38.556 1.00 56.53 297 GLU A CA 1
ATOM 2404 C C . GLU A 1 297 ? 2.515 25.899 38.022 1.00 56.53 297 GLU A C 1
ATOM 2406 O O . GLU A 1 297 ? 3.354 26.603 38.581 1.00 56.53 297 GLU A O 1
ATOM 2411 N N . ILE A 1 298 ? 1.918 26.353 36.909 1.00 55.19 298 ILE A N 1
ATOM 2412 C CA . ILE A 1 298 ? 2.243 27.650 36.282 1.00 55.19 298 ILE A CA 1
ATOM 2413 C C . ILE A 1 298 ? 0.969 28.442 35.939 1.00 55.19 298 ILE A C 1
ATOM 2415 O O . ILE A 1 298 ? 0.111 27.943 35.220 1.00 55.19 298 ILE A O 1
ATOM 2419 N N . SER A 1 299 ? 0.927 29.679 36.463 1.00 57.12 299 SER A N 1
ATOM 2420 C CA . SER A 1 299 ? 0.025 30.837 36.255 1.00 57.12 299 SER A CA 1
ATOM 2421 C C . SER A 1 299 ? -1.440 30.606 35.824 1.00 57.12 299 SER A C 1
ATOM 2423 O O . SER A 1 299 ? -1.748 30.041 34.778 1.00 57.12 299 SER A O 1
ATOM 2425 N N . GLU A 1 300 ? -2.371 31.201 36.585 1.00 57.59 300 GLU A N 1
ATOM 2426 C CA . GLU A 1 300 ? -3.834 31.151 36.379 1.00 57.59 300 GLU A CA 1
ATOM 2427 C C . GLU A 1 300 ? -4.292 31.466 34.939 1.00 57.59 300 GLU A C 1
ATOM 2429 O O . GLU A 1 300 ? -5.245 30.864 34.441 1.00 57.59 300 GLU A O 1
ATOM 2434 N N . ALA A 1 301 ? -3.575 32.338 34.221 1.00 56.03 301 ALA A N 1
ATOM 2435 C CA . ALA A 1 301 ? -3.896 32.719 32.844 1.00 56.03 301 ALA A CA 1
ATOM 2436 C C . ALA A 1 301 ? -3.758 31.568 31.821 1.00 56.03 301 ALA A C 1
ATOM 2438 O O . ALA A 1 301 ? -4.490 31.543 30.830 1.00 56.03 301 ALA A O 1
ATOM 2439 N N . ASN A 1 302 ? -2.872 30.591 32.058 1.00 59.81 302 ASN A N 1
ATOM 2440 C CA . ASN A 1 302 ? -2.669 29.443 31.162 1.00 59.81 302 ASN A CA 1
ATOM 2441 C C . ASN A 1 302 ? -3.653 28.285 31.418 1.00 59.81 302 ASN A C 1
ATOM 2443 O O . ASN A 1 302 ? -3.789 27.391 30.578 1.00 59.81 302 ASN A O 1
ATOM 2447 N N . ASN A 1 303 ? -4.367 28.305 32.548 1.00 67.12 303 ASN A N 1
ATOM 2448 C CA . ASN A 1 303 ? -5.263 27.225 32.968 1.00 67.12 303 ASN A CA 1
ATOM 2449 C C . ASN A 1 303 ? -6.707 27.393 32.465 1.00 67.12 303 ASN A C 1
ATOM 2451 O O . ASN A 1 303 ? -7.415 26.397 32.299 1.00 67.12 303 ASN A O 1
ATOM 2455 N N . ASN A 1 304 ? -7.129 28.615 32.122 1.00 77.25 304 ASN A N 1
ATOM 2456 C CA . ASN A 1 304 ? -8.485 28.905 31.632 1.00 77.25 304 ASN A CA 1
ATOM 2457 C C . ASN A 1 304 ? -8.944 28.038 30.434 1.00 77.25 304 ASN A C 1
ATOM 2459 O O . ASN A 1 304 ? -10.057 27.507 30.475 1.00 77.25 304 ASN A O 1
ATOM 2463 N N . PRO A 1 305 ? -8.123 27.795 29.391 1.00 84.62 305 PRO A N 1
ATOM 2464 C CA . PRO A 1 305 ? -8.517 26.931 28.273 1.00 84.62 305 PRO A CA 1
ATOM 2465 C C . PRO A 1 305 ? -8.695 25.455 28.668 1.00 84.62 305 PRO A C 1
ATOM 2467 O O . PRO A 1 305 ? -9.524 24.748 28.092 1.00 84.62 305 PRO A O 1
ATOM 2470 N N . LEU A 1 306 ? -7.909 24.968 29.636 1.00 84.00 306 LEU A N 1
ATOM 2471 C CA . LEU A 1 306 ? -8.001 23.599 30.156 1.00 84.00 306 LEU A CA 1
ATOM 2472 C C . LEU A 1 306 ? -9.262 23.419 31.003 1.00 84.00 306 LEU A C 1
ATOM 2474 O O . LEU A 1 306 ? -9.993 22.452 30.791 1.00 84.00 306 LEU A O 1
ATOM 2478 N N . ILE A 1 307 ? -9.549 24.376 31.889 1.00 86.25 307 ILE A N 1
ATOM 2479 C CA . ILE A 1 307 ? -10.762 24.395 32.716 1.00 86.25 307 ILE A CA 1
ATOM 2480 C C . ILE A 1 307 ? -12.011 24.429 31.826 1.00 86.25 307 ILE A C 1
ATOM 2482 O O . ILE A 1 307 ? -12.918 23.620 32.011 1.00 86.25 307 ILE A O 1
ATOM 2486 N N . ALA A 1 308 ? -12.030 25.276 30.790 1.00 88.69 308 ALA A N 1
ATOM 2487 C CA . ALA A 1 308 ? -13.134 25.326 29.831 1.00 88.69 308 ALA A CA 1
ATOM 2488 C C . ALA A 1 308 ? -13.366 23.972 29.130 1.00 88.69 308 ALA A C 1
ATOM 2490 O O . ALA A 1 308 ? -14.508 23.528 28.998 1.00 88.69 308 ALA A O 1
ATOM 2491 N N . ARG A 1 309 ? -12.292 23.272 28.729 1.00 89.44 309 ARG A N 1
ATOM 2492 C CA . ARG A 1 309 ? -12.388 21.922 28.139 1.00 89.44 309 ARG A CA 1
ATOM 2493 C C . ARG A 1 309 ? -12.919 20.887 29.130 1.00 89.44 309 ARG A C 1
ATOM 2495 O O . ARG A 1 309 ? -13.710 20.039 28.723 1.00 89.44 309 ARG A O 1
ATOM 2502 N N . ILE A 1 310 ? -12.494 20.934 30.394 1.00 90.75 310 ILE A N 1
ATOM 2503 C CA . ILE A 1 310 ? -12.994 20.038 31.450 1.00 90.75 310 ILE A CA 1
ATOM 2504 C C . ILE A 1 310 ? -14.492 20.273 31.664 1.00 90.75 310 ILE A C 1
ATOM 2506 O O . ILE A 1 310 ? -15.269 19.324 31.582 1.00 90.75 310 ILE A O 1
ATOM 2510 N N . ASN A 1 311 ? -14.908 21.531 31.830 1.00 91.88 311 ASN A N 1
ATOM 2511 C CA . ASN A 1 311 ? -16.312 21.896 32.025 1.00 91.88 311 ASN A CA 1
ATOM 2512 C C . ASN A 1 311 ? -17.182 21.467 30.839 1.00 91.88 311 ASN A C 1
ATOM 2514 O O . ASN A 1 311 ? -18.228 20.857 31.037 1.00 91.88 311 ASN A O 1
ATOM 2518 N N . GLN A 1 312 ? -16.718 21.665 29.601 1.00 93.69 312 GLN A N 1
ATOM 2519 C CA . GLN A 1 312 ? -17.432 21.188 28.413 1.00 93.69 312 GLN A CA 1
ATOM 2520 C C . GLN A 1 312 ? -17.644 19.663 28.431 1.00 93.69 312 GLN A C 1
ATOM 2522 O O . GLN A 1 312 ? -18.682 19.163 27.991 1.00 93.69 312 GLN A O 1
ATOM 2527 N N . ARG A 1 313 ? -16.661 18.900 28.926 1.00 93.62 313 ARG A N 1
ATOM 2528 C CA . ARG A 1 313 ? -16.754 17.437 29.030 1.00 93.62 313 ARG A CA 1
ATOM 2529 C C . ARG A 1 313 ? -17.660 16.995 30.173 1.00 93.62 313 ARG A C 1
ATOM 2531 O O . ARG A 1 313 ? -18.410 16.044 29.973 1.00 93.62 313 ARG A O 1
ATOM 2538 N N . LEU A 1 314 ? -17.635 17.696 31.305 1.00 93.31 314 LEU A N 1
ATOM 2539 C CA . LEU A 1 314 ? -18.551 17.472 32.425 1.00 93.31 314 LEU A CA 1
ATOM 2540 C C . LEU A 1 314 ? -20.005 17.733 32.024 1.00 93.31 314 LEU A C 1
ATOM 2542 O O . LEU A 1 314 ? -20.860 16.892 32.280 1.00 93.31 314 LEU A O 1
ATOM 2546 N N . GLU A 1 315 ? -20.283 18.832 31.323 1.00 92.56 315 GLU A N 1
ATOM 2547 C CA . GLU A 1 315 ? -21.633 19.130 30.832 1.00 92.56 315 GLU A CA 1
ATOM 2548 C C . GLU A 1 315 ? -22.116 18.074 29.835 1.00 92.56 315 GLU A C 1
ATOM 2550 O O . GLU A 1 315 ? -23.241 17.580 29.927 1.00 92.56 315 GLU A O 1
ATOM 2555 N N . ARG A 1 316 ? -21.235 17.621 28.933 1.00 93.56 316 ARG A N 1
ATOM 2556 C CA . ARG A 1 316 ? -21.547 16.498 28.041 1.00 93.56 316 ARG A CA 1
ATOM 2557 C C . ARG A 1 316 ? -21.828 15.205 28.815 1.00 93.56 316 ARG A C 1
ATOM 2559 O O . ARG A 1 316 ? -22.739 14.474 28.434 1.00 93.56 316 ARG A O 1
ATOM 2566 N N . PHE A 1 317 ? -21.059 14.914 29.864 1.00 94.75 317 PHE A N 1
ATOM 2567 C CA . PHE A 1 317 ? -21.269 13.744 30.718 1.00 94.75 317 PHE A CA 1
ATOM 2568 C C . PHE A 1 317 ? -22.639 13.802 31.401 1.00 94.75 317 PHE A C 1
ATOM 2570 O O . PHE A 1 317 ? -23.414 12.856 31.270 1.00 94.75 317 PHE A O 1
ATOM 2577 N N . LYS A 1 318 ? -22.965 14.925 32.058 1.00 92.75 318 LYS A N 1
ATOM 2578 C CA . LYS A 1 318 ? -24.252 15.135 32.739 1.00 92.75 318 LYS A CA 1
ATOM 2579 C C . LYS A 1 318 ? -25.425 14.986 31.778 1.00 92.75 318 LYS A C 1
ATOM 2581 O O . LYS A 1 318 ? -26.363 14.258 32.082 1.00 92.75 318 LYS A O 1
ATOM 2586 N N . LYS A 1 319 ? -25.334 15.605 30.596 1.00 93.56 319 LYS A N 1
ATOM 2587 C CA . LYS A 1 319 ? -26.361 15.505 29.553 1.00 93.56 319 LYS A CA 1
ATOM 2588 C C . LYS A 1 319 ? -26.610 14.057 29.126 1.00 93.56 319 LYS A C 1
ATOM 2590 O O . LYS A 1 319 ? -27.751 13.631 29.020 1.00 93.56 319 LYS A O 1
ATOM 2595 N N . ILE A 1 320 ? -25.548 13.280 28.903 1.00 93.44 320 ILE A N 1
ATOM 2596 C CA . ILE A 1 320 ? -25.688 11.866 28.532 1.00 93.44 320 ILE A CA 1
ATOM 2597 C C . ILE A 1 320 ? -26.274 11.056 29.696 1.00 93.44 320 ILE A C 1
ATOM 2599 O O . ILE A 1 320 ? -27.146 10.218 29.465 1.00 93.44 320 ILE A O 1
ATOM 2603 N N . ALA A 1 321 ? -25.819 11.297 30.929 1.00 93.38 321 ALA A N 1
ATOM 2604 C CA . ALA A 1 321 ? -26.319 10.620 32.123 1.00 93.38 321 ALA A CA 1
ATOM 2605 C C . ALA A 1 321 ? -27.827 10.862 32.331 1.00 93.38 321 ALA A C 1
ATOM 2607 O O . ALA A 1 321 ? -28.568 9.910 32.579 1.00 93.38 321 ALA A O 1
ATOM 2608 N N . SER A 1 322 ? -28.307 12.093 32.152 1.00 92.19 322 SER A N 1
ATOM 2609 C CA . SER A 1 322 ? -29.731 12.408 32.289 1.00 92.19 322 SER A CA 1
ATOM 2610 C C . SER A 1 322 ? -30.562 11.879 31.118 1.00 92.19 322 SER A C 1
ATOM 2612 O O . SER A 1 322 ? -31.482 11.094 31.334 1.00 92.19 322 SER A O 1
ATOM 2614 N N . GLU A 1 323 ? -30.218 12.227 29.874 1.00 92.56 323 GLU A N 1
ATOM 2615 C CA . GLU A 1 323 ? -31.037 11.909 28.694 1.00 92.56 323 GLU A CA 1
ATOM 2616 C C . GLU A 1 323 ? -31.065 10.408 28.379 1.00 92.56 323 GLU A C 1
ATOM 2618 O O . GLU A 1 323 ? -32.109 9.866 28.022 1.00 92.56 323 GLU A O 1
ATOM 2623 N N . LYS A 1 324 ? -29.922 9.718 28.501 1.00 90.38 324 LYS A N 1
ATOM 2624 C CA . LYS A 1 324 ? -29.796 8.304 28.111 1.00 90.38 324 LYS A CA 1
ATOM 2625 C C . LYS A 1 324 ? -29.933 7.348 29.291 1.00 90.38 324 LYS A C 1
ATOM 2627 O O . LYS A 1 324 ? -30.342 6.197 29.100 1.00 90.38 324 LYS A O 1
ATOM 2632 N N . PHE A 1 325 ? -29.564 7.781 30.497 1.00 92.06 325 PHE A N 1
ATOM 2633 C CA . PHE A 1 325 ? -29.600 6.917 31.675 1.00 92.06 325 PHE A CA 1
ATOM 2634 C C . PHE A 1 325 ? -30.696 7.261 32.677 1.00 92.06 325 PHE A C 1
ATOM 2636 O O . PHE A 1 325 ? -30.959 6.420 33.531 1.00 92.06 325 PHE A O 1
ATOM 2643 N N . GLY A 1 326 ? -31.386 8.396 32.528 1.00 89.38 326 GLY A N 1
ATOM 2644 C CA . GLY A 1 326 ? -32.415 8.833 33.471 1.00 89.38 326 GLY A CA 1
ATOM 2645 C C . GLY A 1 326 ? -31.837 9.269 34.817 1.00 89.38 326 GLY A C 1
ATOM 2646 O O . GLY A 1 326 ? -32.560 9.307 35.807 1.00 89.38 326 GLY A O 1
ATOM 2647 N N . TYR A 1 327 ? -30.534 9.564 34.878 1.00 90.12 327 TYR A N 1
ATOM 2648 C CA . TYR A 1 327 ? -29.882 9.978 36.112 1.00 90.12 327 TYR A CA 1
ATOM 2649 C C . TYR A 1 327 ? -30.240 11.431 36.442 1.00 90.12 327 TYR A C 1
ATOM 2651 O O . TYR A 1 327 ? -29.935 12.339 35.669 1.00 90.12 327 TYR A O 1
ATOM 2659 N N . ALA A 1 328 ? -30.871 11.639 37.598 1.00 81.94 328 ALA A N 1
ATOM 2660 C CA . ALA A 1 328 ? -31.306 12.951 38.084 1.00 81.94 328 ALA A CA 1
ATOM 2661 C C . ALA A 1 328 ? -30.571 13.407 39.361 1.00 81.94 328 ALA A C 1
ATOM 2663 O O . ALA A 1 328 ? -30.943 14.418 39.950 1.00 81.94 328 ALA A O 1
ATOM 2664 N N . GLY A 1 329 ? -29.564 12.655 39.814 1.00 78.81 329 GLY A N 1
ATOM 2665 C CA . GLY A 1 329 ? -28.804 12.980 41.021 1.00 78.81 329 GLY A CA 1
ATOM 2666 C C . GLY A 1 329 ? -27.693 14.007 40.787 1.00 78.81 329 GLY A C 1
ATOM 2667 O O . GLY A 1 329 ? -27.322 14.317 39.655 1.00 78.81 329 GLY A O 1
ATOM 2668 N N . GLU A 1 330 ? -27.108 14.485 41.881 1.00 80.44 330 GLU A N 1
ATOM 2669 C CA . GLU A 1 330 ? -25.830 15.199 41.875 1.00 80.44 330 GLU A CA 1
ATOM 2670 C C . GLU A 1 330 ? -24.709 14.241 42.283 1.00 80.44 330 GLU A C 1
ATOM 2672 O O . GLU A 1 330 ? -24.940 13.268 42.998 1.00 80.44 330 GLU A O 1
ATOM 2677 N N . GLY A 1 331 ? -23.500 14.474 41.783 1.00 86.00 331 GLY A N 1
ATOM 2678 C CA . GLY A 1 331 ? -22.350 13.632 42.094 1.00 86.00 331 GLY A CA 1
ATOM 2679 C C . GLY A 1 331 ? -21.205 13.833 41.116 1.00 86.00 331 GLY A C 1
ATOM 2680 O O . GLY A 1 331 ? -21.366 14.387 40.021 1.00 86.00 331 GLY A O 1
ATOM 2681 N N . THR A 1 332 ? -20.031 13.370 41.517 1.00 90.62 332 THR A N 1
ATOM 2682 C CA . THR A 1 332 ? -18.878 13.257 40.626 1.00 90.62 332 THR A CA 1
ATOM 2683 C C . THR A 1 332 ? -19.158 12.215 39.537 1.00 90.62 332 THR A C 1
ATOM 2685 O O . THR A 1 332 ? -19.909 11.265 39.769 1.00 90.62 332 THR A O 1
ATOM 2688 N N . PRO A 1 333 ? -18.564 12.338 38.335 1.00 93.06 333 PRO A N 1
ATOM 2689 C CA . PRO A 1 333 ? -18.769 11.357 37.270 1.00 93.06 333 PRO A CA 1
ATOM 2690 C C . PRO A 1 333 ? -18.547 9.898 37.704 1.00 93.06 333 PRO A C 1
ATOM 2692 O O . PRO A 1 333 ? -19.286 9.013 37.275 1.00 93.06 333 PRO A O 1
ATOM 2695 N N . GLU A 1 334 ? -17.571 9.651 38.581 1.00 93.19 334 GLU A N 1
ATOM 2696 C CA . GLU A 1 334 ? -17.280 8.329 39.142 1.00 93.19 334 GLU A CA 1
ATOM 2697 C C . GLU A 1 334 ? -18.425 7.799 40.024 1.00 93.19 334 GLU A C 1
ATOM 2699 O O . GLU A 1 334 ? -18.860 6.659 39.852 1.00 93.19 334 GLU A O 1
ATOM 2704 N N . GLU A 1 335 ? -18.979 8.631 40.910 1.00 93.06 335 GLU A N 1
ATOM 2705 C CA . GLU A 1 335 ? -20.138 8.276 41.742 1.00 93.06 335 GLU A CA 1
ATOM 2706 C C . GLU A 1 335 ? -21.365 7.942 40.887 1.00 93.06 335 GLU A C 1
ATOM 2708 O O . GLU A 1 335 ? -22.015 6.918 41.122 1.00 93.06 335 GLU A O 1
ATOM 2713 N N . VAL A 1 336 ? -21.632 8.746 39.850 1.00 93.81 336 VAL A N 1
ATOM 2714 C CA . VAL A 1 336 ? -22.736 8.514 38.904 1.00 93.81 336 VAL A CA 1
ATOM 2715 C C . VAL A 1 336 ? -22.572 7.168 38.195 1.00 93.81 336 VAL A C 1
ATOM 2717 O O . VAL A 1 336 ? -23.515 6.378 38.127 1.00 93.81 336 VAL A O 1
ATOM 2720 N N . ILE A 1 337 ? -21.368 6.870 37.691 1.00 94.19 337 ILE A N 1
ATOM 2721 C CA . ILE A 1 337 ? -21.067 5.588 37.036 1.00 94.19 337 ILE A CA 1
ATOM 2722 C C . ILE A 1 337 ? -21.287 4.422 38.004 1.00 94.19 337 ILE A C 1
ATOM 2724 O O . ILE A 1 337 ? -21.924 3.435 37.631 1.00 94.19 337 ILE A O 1
ATOM 2728 N N . ASN A 1 338 ? -20.790 4.523 39.238 1.00 93.50 338 ASN A N 1
ATOM 2729 C CA . ASN A 1 338 ? -20.915 3.470 40.247 1.00 93.50 338 ASN A CA 1
ATOM 2730 C C . ASN A 1 338 ? -22.374 3.241 40.668 1.00 93.50 338 ASN A C 1
ATOM 2732 O O . ASN A 1 338 ? -22.783 2.100 40.901 1.00 93.50 338 ASN A O 1
ATOM 2736 N N . GLN A 1 339 ? -23.179 4.301 40.754 1.00 93.81 339 GLN A N 1
ATOM 2737 C CA . GLN A 1 339 ? -24.610 4.186 41.022 1.00 93.81 339 GLN A CA 1
ATOM 2738 C C . GLN A 1 339 ? -25.342 3.497 39.865 1.00 93.81 339 GLN A C 1
ATOM 2740 O O . GLN A 1 339 ? -25.977 2.468 40.088 1.00 93.81 339 GLN A O 1
ATOM 2745 N N . LEU A 1 340 ? -25.180 3.991 38.634 1.00 94.06 340 LEU A N 1
ATOM 2746 C CA . LEU A 1 340 ? -25.812 3.409 37.445 1.00 94.06 340 LEU A CA 1
ATOM 2747 C C . LEU A 1 340 ? -25.410 1.944 37.230 1.00 94.06 340 LEU A C 1
ATOM 2749 O O . LEU A 1 340 ? -26.232 1.126 36.813 1.00 94.06 340 LEU A O 1
ATOM 2753 N N . SER A 1 341 ? -24.160 1.597 37.541 1.00 94.00 341 SER A N 1
ATOM 2754 C CA . SER A 1 341 ? -23.662 0.220 37.474 1.00 94.00 341 SER A CA 1
ATOM 2755 C C . SER A 1 341 ? -24.394 -0.682 38.476 1.00 94.00 341 SER A C 1
ATOM 2757 O O . SER A 1 341 ? -24.913 -1.731 38.092 1.00 94.00 341 SER A O 1
ATOM 2759 N N . ARG A 1 342 ? -24.524 -0.252 39.741 1.00 93.75 342 ARG A N 1
ATOM 2760 C CA . ARG A 1 342 ? -25.262 -0.998 40.779 1.00 93.75 342 ARG A CA 1
ATOM 2761 C C . ARG A 1 342 ? -26.746 -1.146 40.447 1.00 93.75 342 ARG A C 1
ATOM 2763 O O . ARG A 1 342 ? -27.288 -2.243 40.563 1.00 93.75 342 ARG A O 1
ATOM 2770 N N . GLU A 1 343 ? -27.390 -0.073 39.997 1.00 93.69 343 GLU A N 1
ATOM 2771 C CA . GLU A 1 343 ? -28.792 -0.097 39.561 1.00 93.69 343 GLU A CA 1
ATOM 2772 C C . GLU A 1 343 ? -28.999 -1.079 38.403 1.00 93.69 343 GLU A C 1
ATOM 2774 O O . GLU A 1 343 ? -29.929 -1.882 38.437 1.00 93.69 343 GLU A O 1
ATOM 2779 N N . THR A 1 344 ? -28.088 -1.084 37.425 1.00 94.38 344 THR A N 1
ATOM 2780 C CA . THR A 1 344 ? -28.140 -2.002 36.280 1.00 94.38 344 THR A CA 1
ATOM 2781 C C . THR A 1 344 ? -27.967 -3.461 36.720 1.00 94.38 344 THR A C 1
ATOM 2783 O O . THR A 1 344 ? -28.716 -4.325 36.268 1.00 94.38 344 THR A O 1
ATOM 2786 N N . MET A 1 345 ? -27.033 -3.763 37.629 1.00 94.69 345 MET A N 1
ATOM 2787 C CA . MET A 1 345 ? -26.875 -5.123 38.173 1.00 94.69 345 MET A CA 1
ATOM 2788 C C . MET A 1 345 ? -28.145 -5.609 38.877 1.00 94.69 345 MET A C 1
ATOM 2790 O O . MET A 1 345 ? -28.624 -6.707 38.586 1.00 94.69 345 MET A O 1
ATOM 2794 N N . ASN A 1 346 ? -28.727 -4.768 39.735 1.00 94.31 346 ASN A N 1
ATOM 2795 C CA . ASN A 1 346 ? -29.952 -5.089 40.466 1.00 94.31 346 ASN A CA 1
ATOM 2796 C C . ASN A 1 346 ? -31.148 -5.279 39.523 1.00 94.31 346 ASN A C 1
ATOM 2798 O O . ASN A 1 346 ? -31.886 -6.253 39.656 1.00 94.31 346 ASN A O 1
ATOM 2802 N N . GLN A 1 347 ? -31.314 -4.390 38.539 1.00 94.31 347 GLN A N 1
ATOM 2803 C CA . GLN A 1 347 ? -32.421 -4.427 37.579 1.00 94.31 347 GLN A CA 1
ATOM 2804 C C . GLN A 1 347 ? -32.464 -5.735 36.777 1.00 94.31 347 GLN A C 1
ATOM 2806 O O . GLN A 1 347 ? -33.546 -6.242 36.483 1.00 94.31 347 GLN A O 1
ATOM 2811 N N . PHE A 1 348 ? -31.301 -6.271 36.402 1.00 94.12 348 PHE A N 1
ATOM 2812 C CA . PHE A 1 348 ? -31.200 -7.479 35.582 1.00 94.12 348 PHE A CA 1
ATOM 2813 C C . PHE A 1 348 ? -30.850 -8.743 36.382 1.00 94.12 348 PHE A C 1
ATOM 2815 O O . PHE A 1 348 ? -30.627 -9.790 35.776 1.00 94.12 348 PHE A O 1
ATOM 2822 N N . GLY A 1 349 ? -30.803 -8.667 37.718 1.00 92.50 349 GLY A N 1
ATOM 2823 C CA . GLY A 1 349 ? -30.515 -9.810 38.590 1.00 92.50 349 GLY A CA 1
ATOM 2824 C C . GLY A 1 349 ? -29.103 -10.384 38.428 1.00 92.50 349 GLY A C 1
ATOM 2825 O O . GLY A 1 349 ? -28.894 -11.577 38.643 1.00 92.50 349 GLY A O 1
ATOM 2826 N N . VAL A 1 350 ? -28.131 -9.565 38.016 1.00 92.75 350 VAL A N 1
ATOM 2827 C CA . VAL A 1 350 ? -26.743 -9.997 37.809 1.00 92.75 350 VAL A CA 1
ATOM 2828 C C . VAL A 1 350 ? -25.964 -9.845 39.110 1.00 92.75 350 VAL A C 1
ATOM 2830 O O . VAL A 1 350 ? -25.751 -8.735 39.583 1.00 92.75 350 VAL A O 1
ATOM 2833 N N . THR A 1 351 ? -25.493 -10.960 39.666 1.00 91.44 351 THR A N 1
ATOM 2834 C CA . THR A 1 351 ? -24.700 -10.990 40.911 1.00 91.44 351 THR A CA 1
ATOM 2835 C C . THR A 1 351 ? -23.245 -11.403 40.693 1.00 91.44 351 THR A C 1
ATOM 2837 O O . THR A 1 351 ? -22.391 -11.140 41.538 1.00 91.44 351 THR A O 1
ATOM 2840 N N . SER A 1 352 ? -22.936 -12.033 39.554 1.00 91.69 352 SER A N 1
ATOM 2841 C CA . SER A 1 352 ? -21.584 -12.498 39.234 1.00 91.69 352 SER A CA 1
ATOM 2842 C C . SER A 1 352 ? -20.676 -11.334 38.840 1.00 91.69 352 SER A C 1
ATOM 2844 O O . SER A 1 352 ? -20.677 -10.885 37.693 1.00 91.69 352 SER A O 1
ATOM 2846 N N . LEU A 1 353 ? -19.862 -10.872 39.789 1.00 91.88 353 LEU A N 1
ATOM 2847 C CA . LEU A 1 353 ? -18.837 -9.854 39.545 1.00 91.88 353 LEU A CA 1
ATOM 2848 C C . LEU A 1 353 ? -17.770 -10.327 38.545 1.00 91.88 353 LEU A C 1
ATOM 2850 O O . LEU A 1 353 ? -17.260 -9.516 37.778 1.00 91.88 353 LEU A O 1
ATOM 2854 N N . ASP A 1 354 ? -17.470 -11.630 38.501 1.00 92.19 354 ASP A N 1
ATO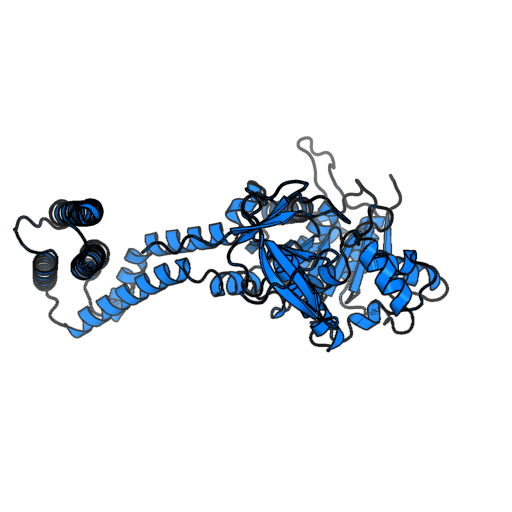M 2855 C CA . ASP A 1 354 ? -16.523 -12.204 37.534 1.00 92.19 354 ASP A CA 1
ATOM 2856 C C . ASP A 1 354 ? -17.040 -12.079 36.092 1.00 92.19 354 ASP A C 1
ATOM 2858 O O . ASP A 1 354 ? -16.319 -11.619 35.208 1.00 92.19 354 ASP A O 1
ATOM 2862 N N . ALA A 1 355 ? -18.317 -12.399 35.850 1.00 91.00 355 ALA A N 1
ATOM 2863 C CA . ALA A 1 355 ? -18.917 -12.263 34.521 1.00 91.00 355 ALA A CA 1
ATOM 2864 C C . ALA A 1 355 ? -18.940 -10.798 34.051 1.00 91.00 355 ALA A C 1
ATOM 2866 O O . ALA A 1 355 ? -18.642 -10.513 32.889 1.00 91.00 355 ALA A O 1
ATOM 2867 N N . VAL A 1 356 ? -19.245 -9.869 34.964 1.00 92.69 356 VAL A N 1
ATOM 2868 C CA . VAL A 1 356 ? -19.200 -8.426 34.696 1.00 92.69 356 VAL A CA 1
ATOM 2869 C C . VAL A 1 356 ? -17.771 -7.971 34.400 1.00 92.69 356 VAL A C 1
ATOM 2871 O O . VAL A 1 356 ? -17.550 -7.307 33.393 1.00 92.69 356 VAL A O 1
ATOM 2874 N N . SER A 1 357 ? -16.787 -8.388 35.197 1.00 92.69 357 SER A N 1
ATOM 2875 C CA . SER A 1 357 ? -15.381 -8.036 34.970 1.00 92.69 357 SER A CA 1
ATOM 2876 C C . SER A 1 357 ? -14.872 -8.536 33.614 1.00 92.69 357 SER A C 1
ATOM 2878 O O . SER A 1 357 ? -14.213 -7.795 32.884 1.00 92.69 357 SER A O 1
ATOM 2880 N N . ARG A 1 358 ? -15.239 -9.759 33.207 1.00 92.38 358 ARG A N 1
ATOM 2881 C CA . ARG A 1 358 ? -14.921 -10.276 31.865 1.00 92.38 358 ARG A CA 1
ATOM 2882 C C . ARG A 1 358 ? -15.562 -9.432 30.764 1.00 92.38 358 ARG A C 1
ATOM 2884 O O . ARG A 1 358 ? -14.901 -9.146 29.768 1.00 92.38 358 ARG A O 1
ATOM 2891 N N . LEU A 1 359 ? -16.817 -9.006 30.936 1.00 92.50 359 LEU A N 1
ATOM 2892 C CA . LEU A 1 359 ? -17.476 -8.097 29.996 1.00 92.50 359 LEU A CA 1
ATOM 2893 C C . LEU A 1 359 ? -16.720 -6.763 29.885 1.00 92.50 359 LEU A C 1
ATOM 2895 O O . LEU A 1 359 ? -16.450 -6.307 28.774 1.00 92.50 359 LEU A O 1
ATOM 2899 N N . GLU A 1 360 ? -16.341 -6.161 31.014 1.00 91.75 360 GLU A N 1
ATOM 2900 C CA . GLU A 1 360 ? -15.553 -4.922 31.046 1.00 91.75 360 GLU A CA 1
ATOM 2901 C C . GLU A 1 360 ? -14.209 -5.085 30.323 1.00 91.75 360 GLU A C 1
ATOM 2903 O O . GLU A 1 360 ? -13.829 -4.219 29.534 1.00 91.75 360 GLU A O 1
ATOM 2908 N N . GLN A 1 361 ? -13.517 -6.214 30.518 1.00 90.38 361 GLN A N 1
ATOM 2909 C CA . GLN A 1 361 ? -12.268 -6.525 29.815 1.00 90.38 361 GLN A CA 1
ATOM 2910 C C . GLN A 1 361 ? -12.473 -6.625 28.300 1.00 90.38 361 GLN A C 1
ATOM 2912 O O . GLN A 1 361 ? -11.704 -6.031 27.544 1.00 90.38 361 GLN A O 1
ATOM 2917 N N . VAL A 1 362 ? -13.526 -7.308 27.836 1.00 90.88 362 VAL A N 1
ATOM 2918 C CA . VAL A 1 362 ? -13.844 -7.396 26.399 1.00 90.88 362 VAL A CA 1
ATOM 2919 C C . VAL A 1 362 ? -14.136 -6.014 25.809 1.00 90.88 362 VAL A C 1
ATOM 2921 O O . VAL A 1 362 ? -13.641 -5.688 24.724 1.00 90.88 362 VAL A O 1
ATOM 2924 N N . ILE A 1 363 ? -14.901 -5.176 26.517 1.00 90.69 363 ILE A N 1
ATOM 2925 C CA . ILE A 1 363 ? -15.190 -3.801 26.088 1.00 90.69 363 ILE A CA 1
ATOM 2926 C C . ILE A 1 363 ? -13.896 -2.980 26.025 1.00 90.69 363 ILE A C 1
ATOM 2928 O O . ILE A 1 363 ? -13.644 -2.309 25.021 1.00 90.69 363 ILE A O 1
ATOM 2932 N N . ALA A 1 364 ? -13.058 -3.059 27.059 1.00 87.88 364 ALA A N 1
ATOM 2933 C CA . ALA A 1 364 ? -11.791 -2.344 27.130 1.00 87.88 364 ALA A CA 1
ATOM 2934 C C . ALA A 1 364 ? -10.836 -2.759 26.000 1.00 87.88 364 ALA A C 1
ATOM 2936 O O . ALA A 1 364 ? -10.316 -1.888 25.302 1.00 87.88 364 ALA A O 1
ATOM 2937 N N . MET A 1 365 ? -10.672 -4.063 25.752 1.00 88.38 365 MET A N 1
ATOM 2938 C CA . MET A 1 365 ? -9.863 -4.585 24.644 1.00 88.38 365 MET A CA 1
ATOM 2939 C C . MET A 1 365 ? -10.394 -4.122 23.283 1.00 88.38 365 MET A C 1
ATOM 2941 O O . MET A 1 365 ? -9.616 -3.737 22.411 1.00 88.38 365 MET A O 1
ATOM 2945 N N . SER A 1 366 ? -11.719 -4.113 23.101 1.00 88.81 366 SER A N 1
ATOM 2946 C CA . SER A 1 366 ? -12.352 -3.655 21.858 1.00 88.81 366 SER A CA 1
ATOM 2947 C C . SER A 1 366 ? -12.087 -2.169 21.597 1.00 88.81 366 SER A C 1
ATOM 2949 O O . SER A 1 366 ? -11.786 -1.780 20.468 1.00 88.81 366 SER A O 1
ATOM 2951 N N . GLN A 1 367 ? -12.161 -1.330 22.634 1.00 84.12 367 GLN A N 1
ATOM 2952 C CA . GLN A 1 367 ? -11.829 0.096 22.540 1.00 84.12 367 GLN A CA 1
ATOM 2953 C C . GLN A 1 367 ? -10.339 0.309 22.262 1.00 84.12 367 GLN A C 1
ATOM 2955 O O . GLN A 1 367 ? -9.980 1.074 21.366 1.00 84.12 367 GLN A O 1
ATOM 2960 N N . GLU A 1 368 ? -9.475 -0.398 22.990 1.00 82.12 368 GLU A N 1
ATOM 2961 C CA . GLU A 1 368 ? -8.029 -0.306 22.821 1.00 82.12 368 GLU A CA 1
ATOM 2962 C C . GLU A 1 368 ? -7.609 -0.669 21.396 1.00 82.12 368 GLU A C 1
ATOM 2964 O O . GLU A 1 368 ? -6.791 0.026 20.795 1.00 82.12 368 GLU A O 1
ATOM 2969 N N . TRP A 1 369 ? -8.192 -1.721 20.825 1.00 82.94 369 TRP A N 1
ATOM 2970 C CA . TRP A 1 369 ? -7.900 -2.137 19.460 1.00 82.94 369 TRP A CA 1
ATOM 2971 C C . TRP A 1 369 ? -8.256 -1.048 18.434 1.00 82.94 369 TRP A C 1
ATOM 2973 O O . TRP A 1 369 ? -7.442 -0.723 17.569 1.00 82.94 369 TRP A O 1
ATOM 2983 N N . VAL A 1 370 ? -9.414 -0.393 18.580 1.00 81.00 370 VAL A N 1
ATOM 2984 C CA . VAL A 1 370 ? -9.837 0.738 17.726 1.00 81.00 370 VAL A CA 1
ATOM 2985 C C . VAL A 1 370 ? -8.919 1.951 17.852 1.00 81.00 370 VAL A C 1
ATOM 2987 O O . VAL A 1 370 ? -8.654 2.651 16.864 1.00 81.00 370 VAL A O 1
ATOM 2990 N N . ASP A 1 371 ? -8.457 2.229 19.065 1.00 77.25 371 ASP A N 1
ATOM 2991 C CA . ASP A 1 371 ? -7.557 3.344 19.329 1.00 77.25 371 ASP A CA 1
ATOM 2992 C C . ASP A 1 371 ? -6.159 3.057 18.768 1.00 77.25 371 ASP A C 1
ATOM 2994 O O . ASP A 1 371 ? -5.574 3.924 18.112 1.00 77.25 371 ASP A O 1
ATOM 2998 N N . ARG A 1 372 ? -5.666 1.819 18.916 1.00 75.06 372 ARG A N 1
ATOM 2999 C CA . ARG A 1 372 ? -4.394 1.354 18.341 1.00 75.06 372 ARG A CA 1
ATOM 3000 C C . ARG A 1 372 ? -4.408 1.349 16.815 1.00 75.06 372 ARG A C 1
ATOM 3002 O O . ARG A 1 372 ? -3.419 1.755 16.209 1.00 75.06 372 ARG A O 1
ATOM 3009 N N . LEU A 1 373 ? -5.521 0.988 16.175 1.00 70.62 373 LEU A N 1
ATOM 3010 C CA . LEU A 1 373 ? -5.671 1.133 14.721 1.00 70.62 373 LEU A CA 1
ATOM 3011 C C . LEU A 1 373 ? -5.457 2.586 14.264 1.00 70.62 373 LEU A C 1
ATOM 3013 O O . LEU A 1 373 ? -4.936 2.819 13.181 1.00 70.62 373 LEU A O 1
ATOM 3017 N N . GLY A 1 374 ? -5.794 3.575 15.097 1.00 62.19 374 GLY A N 1
ATOM 3018 C CA . GLY A 1 374 ? -5.568 4.989 14.789 1.00 62.19 374 GLY A CA 1
ATOM 3019 C C . GLY A 1 374 ? -4.114 5.458 14.905 1.00 62.19 374 GLY A C 1
ATOM 3020 O O . GLY A 1 374 ? -3.764 6.477 14.311 1.00 62.19 374 GLY A O 1
ATOM 3021 N N . THR A 1 375 ? -3.274 4.749 15.663 1.00 63.00 375 THR A N 1
ATOM 3022 C CA . THR A 1 375 ? -1.886 5.149 15.955 1.00 63.00 375 THR A CA 1
ATOM 3023 C C . THR A 1 375 ? -0.850 4.305 15.210 1.00 63.00 375 THR A C 1
ATOM 3025 O O . THR A 1 375 ? 0.246 4.787 14.927 1.00 63.00 375 THR A O 1
ATOM 3028 N N . LEU A 1 376 ? -1.198 3.079 14.814 1.00 56.94 376 LEU A N 1
ATOM 3029 C CA . LEU A 1 376 ? -0.328 2.128 14.119 1.00 56.94 376 LEU A CA 1
ATOM 3030 C C . LEU A 1 376 ? -0.306 2.333 12.597 1.00 56.94 376 LEU A C 1
ATOM 3032 O O . LEU A 1 376 ? -0.456 1.369 11.842 1.00 56.94 376 LEU A O 1
ATOM 3036 N N . ARG A 1 377 ? -0.040 3.560 12.123 1.00 57.56 377 ARG A N 1
ATOM 3037 C CA . ARG A 1 377 ? 0.196 3.797 10.681 1.00 57.56 377 ARG A CA 1
ATOM 3038 C C . ARG A 1 377 ? 1.308 2.887 10.115 1.00 57.56 377 ARG A C 1
ATOM 3040 O O . ARG A 1 377 ? 1.301 2.608 8.932 1.00 57.56 377 ARG A O 1
ATOM 3047 N N . GLY A 1 378 ? 2.198 2.360 10.965 1.00 59.94 378 GLY A N 1
ATOM 3048 C CA . GLY A 1 378 ? 3.237 1.394 10.595 1.00 59.94 378 GLY A CA 1
ATOM 3049 C C . GLY A 1 378 ? 2.764 -0.040 10.318 1.00 59.94 378 GLY A C 1
ATOM 3050 O O . GLY A 1 378 ? 3.142 -0.614 9.308 1.00 59.94 378 GLY A O 1
ATOM 3051 N N . ASN A 1 379 ? 1.945 -0.632 11.195 1.00 70.06 379 ASN A N 1
ATOM 3052 C CA . ASN A 1 379 ? 1.650 -2.073 11.116 1.00 70.06 379 ASN A CA 1
ATOM 3053 C C . ASN A 1 379 ? 0.440 -2.385 10.230 1.00 70.06 379 ASN A C 1
ATOM 3055 O O . ASN A 1 379 ? 0.379 -3.449 9.617 1.00 70.06 379 ASN A O 1
ATOM 3059 N N . PHE A 1 380 ? -0.545 -1.483 10.176 1.00 83.81 380 PHE A N 1
ATOM 3060 C CA . PHE A 1 380 ? -1.746 -1.737 9.382 1.00 83.81 380 PHE A CA 1
ATOM 3061 C C . PHE A 1 380 ? -1.473 -1.604 7.883 1.00 83.81 380 PHE A C 1
ATOM 3063 O O . PHE A 1 380 ? -2.011 -2.367 7.093 1.00 83.81 380 PHE A O 1
ATOM 3070 N N . GLU A 1 381 ? -0.604 -0.679 7.477 1.00 87.38 381 GLU A N 1
ATOM 3071 C CA . GLU A 1 381 ? -0.232 -0.540 6.069 1.00 87.38 381 GLU A CA 1
ATOM 3072 C C . GLU A 1 381 ? 0.576 -1.747 5.569 1.00 87.38 381 GLU A C 1
ATOM 3074 O O . GLU A 1 381 ? 0.298 -2.237 4.478 1.00 87.38 381 GLU A O 1
ATOM 3079 N N . GLU A 1 382 ? 1.485 -2.302 6.381 1.00 89.88 382 GLU A N 1
ATOM 3080 C CA . GLU A 1 382 ? 2.148 -3.587 6.094 1.00 89.88 382 GLU A CA 1
ATOM 3081 C C . GLU A 1 382 ? 1.127 -4.731 5.964 1.00 89.88 382 GLU A C 1
ATOM 3083 O O . GLU A 1 382 ? 1.208 -5.539 5.036 1.00 89.88 382 GLU A O 1
ATOM 3088 N N . PHE A 1 383 ? 0.114 -4.770 6.838 1.00 90.94 383 PHE A N 1
ATOM 3089 C CA . PHE A 1 383 ? -0.993 -5.723 6.730 1.00 90.94 383 PHE A CA 1
ATOM 3090 C C . PHE A 1 383 ? -1.780 -5.557 5.420 1.00 90.94 383 PHE A C 1
ATOM 3092 O O . PHE A 1 383 ? -2.037 -6.554 4.744 1.00 90.94 383 PHE A O 1
ATOM 3099 N N . LEU A 1 384 ? -2.123 -4.327 5.018 1.00 93.00 384 LEU A N 1
ATOM 3100 C CA . LEU A 1 384 ? -2.808 -4.066 3.746 1.00 93.00 384 LEU A CA 1
ATOM 3101 C C . LEU A 1 384 ? -1.946 -4.494 2.552 1.00 93.00 384 LEU A C 1
ATOM 3103 O O . LEU A 1 384 ? -2.438 -5.182 1.665 1.00 93.00 384 LEU A O 1
ATOM 3107 N N . ALA A 1 385 ? -0.654 -4.167 2.548 1.00 94.38 385 ALA A N 1
ATOM 3108 C CA . ALA A 1 385 ? 0.254 -4.577 1.478 1.00 94.38 385 ALA A CA 1
ATOM 3109 C C . ALA A 1 385 ? 0.357 -6.107 1.335 1.00 94.38 385 ALA A C 1
ATOM 3111 O O . ALA A 1 385 ? 0.649 -6.606 0.254 1.00 94.38 385 ALA A O 1
ATOM 3112 N N . LYS A 1 386 ? 0.144 -6.856 2.423 1.00 93.25 386 LYS A N 1
ATOM 3113 C CA . LYS A 1 386 ? 0.206 -8.323 2.430 1.00 93.25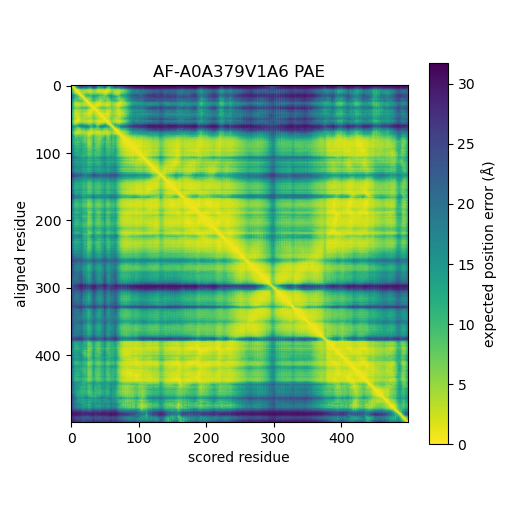 386 LYS A CA 1
ATOM 3114 C C . LYS A 1 386 ? -1.116 -9.001 2.057 1.00 93.25 386 LYS A C 1
ATOM 3116 O O . LYS A 1 386 ? -1.098 -10.148 1.627 1.00 93.25 386 LYS A O 1
ATOM 3121 N N . THR A 1 387 ? -2.248 -8.339 2.286 1.00 93.75 387 THR A N 1
ATOM 3122 C CA . THR A 1 387 ? -3.582 -8.963 2.191 1.00 93.75 387 THR A CA 1
ATOM 3123 C C . THR A 1 387 ? -4.384 -8.542 0.971 1.00 93.75 387 THR A C 1
ATOM 3125 O O . THR A 1 387 ? -5.341 -9.225 0.625 1.00 93.75 387 THR A O 1
ATOM 3128 N N . ARG A 1 388 ? -4.025 -7.431 0.323 1.00 96.50 388 ARG A N 1
ATOM 3129 C CA . ARG A 1 388 ? -4.740 -6.927 -0.852 1.00 96.50 388 ARG A CA 1
ATOM 3130 C C . ARG A 1 388 ? -4.268 -7.621 -2.122 1.00 96.50 388 ARG A C 1
ATOM 3132 O O . ARG A 1 388 ? -3.070 -7.814 -2.319 1.00 96.50 388 ARG A O 1
ATOM 3139 N N . SER A 1 389 ? -5.222 -7.921 -2.998 1.00 97.62 389 SER A N 1
ATOM 3140 C CA . SER A 1 389 ? -4.964 -8.520 -4.307 1.00 97.62 389 SER A CA 1
ATOM 3141 C C . SER A 1 389 ? -4.165 -7.595 -5.217 1.00 97.62 389 SER A C 1
ATOM 3143 O O . SER A 1 389 ? -3.318 -8.058 -5.977 1.00 97.62 389 SER A O 1
ATOM 3145 N N . LEU A 1 390 ? -4.401 -6.285 -5.108 1.00 98.50 390 LEU A N 1
ATOM 3146 C CA . LEU A 1 390 ? -3.686 -5.263 -5.859 1.00 98.50 390 LEU A CA 1
ATOM 3147 C C . LEU A 1 390 ? -3.112 -4.195 -4.921 1.00 98.50 390 LEU A C 1
ATOM 3149 O O . LEU A 1 390 ? -3.838 -3.503 -4.203 1.00 98.50 390 LEU A O 1
ATOM 3153 N N . VAL A 1 391 ? -1.794 -4.025 -4.971 1.00 98.44 391 VAL A N 1
ATOM 3154 C CA . VAL A 1 391 ? -1.061 -2.992 -4.234 1.00 98.44 391 VAL A CA 1
ATOM 3155 C C . VAL A 1 391 ? -0.494 -1.987 -5.227 1.00 98.44 391 VAL A C 1
ATOM 3157 O O . VAL A 1 391 ? 0.272 -2.357 -6.112 1.00 98.44 391 VAL A O 1
ATOM 3160 N N . CYS A 1 392 ? -0.842 -0.710 -5.079 1.00 97.94 392 CYS A N 1
ATOM 3161 C CA . CYS A 1 392 ? -0.467 0.340 -6.025 1.00 97.94 392 CYS A CA 1
ATOM 3162 C C . CYS A 1 392 ? 0.360 1.447 -5.368 1.00 97.94 392 CYS A C 1
ATOM 3164 O O . CYS A 1 392 ? -0.022 1.990 -4.327 1.00 97.94 392 CYS A O 1
ATOM 3166 N N . GLY A 1 393 ? 1.441 1.885 -6.010 1.00 96.50 393 GLY A N 1
ATOM 3167 C CA . GLY A 1 393 ? 2.208 3.040 -5.542 1.00 96.50 393 GLY A CA 1
ATOM 3168 C C . GLY A 1 393 ? 3.282 3.514 -6.509 1.00 96.50 393 GLY A C 1
ATOM 3169 O O . GLY A 1 393 ? 3.540 2.889 -7.529 1.00 96.50 393 GLY A O 1
ATOM 3170 N N . THR A 1 394 ? 3.929 4.634 -6.192 1.00 95.12 394 THR A N 1
ATOM 3171 C CA . THR A 1 394 ? 5.130 5.027 -6.938 1.00 95.12 394 THR A CA 1
ATOM 3172 C C . THR A 1 394 ? 6.308 4.152 -6.524 1.00 95.12 394 THR A C 1
ATOM 3174 O O . THR A 1 394 ? 6.370 3.730 -5.366 1.00 95.12 394 THR A O 1
ATOM 3177 N N . CYS A 1 395 ? 7.269 3.909 -7.419 1.00 94.00 395 CYS A N 1
ATOM 3178 C CA . CYS A 1 395 ? 8.433 3.060 -7.136 1.00 94.00 395 CYS A CA 1
ATOM 3179 C C . CYS A 1 395 ? 9.139 3.477 -5.834 1.00 94.00 395 CYS A C 1
ATOM 3181 O O . CYS A 1 395 ? 9.298 2.674 -4.920 1.00 94.00 395 CYS A O 1
ATOM 3183 N N . VAL A 1 396 ? 9.458 4.767 -5.677 1.00 90.19 396 VAL A N 1
ATOM 3184 C CA . VAL A 1 396 ? 10.071 5.300 -4.445 1.00 90.19 396 VAL A CA 1
ATOM 3185 C C . VAL A 1 396 ? 9.113 5.261 -3.253 1.00 90.19 396 VAL A C 1
ATOM 3187 O O . VAL A 1 396 ? 9.527 4.985 -2.119 1.00 90.19 396 VAL A O 1
ATOM 3190 N N . GLY A 1 397 ? 7.832 5.560 -3.482 1.00 88.94 397 GLY A N 1
ATOM 3191 C CA . GLY A 1 397 ? 6.794 5.557 -2.454 1.00 88.94 397 GLY A CA 1
ATOM 3192 C C . GLY A 1 397 ? 6.672 4.196 -1.776 1.00 88.94 397 GLY A C 1
ATOM 3193 O O . GLY A 1 397 ? 6.738 4.126 -0.551 1.00 88.94 397 GLY A O 1
ATOM 3194 N N . LEU A 1 398 ? 6.607 3.127 -2.568 1.00 92.62 398 LEU A N 1
ATOM 3195 C CA . LEU A 1 398 ? 6.481 1.741 -2.111 1.00 92.62 398 LEU A CA 1
ATOM 3196 C C . LEU A 1 398 ? 7.660 1.271 -1.245 1.00 92.62 398 LEU A C 1
ATOM 3198 O O . LEU A 1 398 ? 7.504 0.365 -0.433 1.00 92.62 398 LEU A O 1
ATOM 3202 N N . GLY A 1 399 ? 8.819 1.925 -1.346 1.00 88.25 399 GLY A N 1
ATOM 3203 C CA . GLY A 1 399 ? 9.999 1.588 -0.551 1.00 88.25 399 GLY A CA 1
ATOM 3204 C C . GLY A 1 399 ? 9.919 1.989 0.923 1.00 88.25 399 GLY A C 1
ATOM 3205 O O . GLY A 1 399 ? 10.861 1.719 1.666 1.00 88.25 399 GLY A O 1
ATOM 3206 N N . ARG A 1 400 ? 8.862 2.683 1.376 1.00 87.94 400 ARG A N 1
ATOM 3207 C CA . ARG A 1 400 ? 8.722 3.034 2.800 1.00 87.94 400 ARG A CA 1
ATOM 3208 C C . ARG A 1 400 ? 8.626 1.755 3.632 1.00 87.94 400 ARG A C 1
ATOM 3210 O O . ARG A 1 400 ? 7.795 0.896 3.361 1.00 87.94 400 ARG A O 1
ATOM 3217 N N . SER A 1 401 ? 9.446 1.656 4.678 1.00 83.56 401 SER A N 1
ATOM 3218 C CA . SER A 1 401 ? 9.537 0.456 5.524 1.00 83.56 401 SER A CA 1
ATOM 3219 C C . SER A 1 401 ? 8.196 0.045 6.135 1.00 83.56 401 SER A C 1
ATOM 3221 O O . SER A 1 401 ? 7.928 -1.147 6.245 1.00 83.56 401 SER A O 1
ATOM 3223 N N . GLN A 1 402 ? 7.341 1.020 6.458 1.00 82.81 402 GLN A N 1
ATOM 3224 C CA . GLN A 1 402 ? 5.985 0.811 6.978 1.00 82.81 402 GLN A CA 1
ATOM 3225 C C . GLN A 1 402 ? 5.053 0.037 6.034 1.00 82.81 402 GLN A C 1
ATOM 3227 O O . GLN A 1 402 ? 4.098 -0.569 6.491 1.00 82.81 402 GLN A O 1
ATOM 3232 N N . PHE A 1 403 ? 5.307 0.041 4.724 1.00 88.44 403 PHE A N 1
ATOM 3233 C CA . PHE A 1 403 ? 4.489 -0.724 3.782 1.00 88.44 403 PHE A CA 1
ATOM 3234 C C . PHE A 1 403 ? 4.931 -2.188 3.695 1.00 88.44 403 PHE A C 1
ATOM 3236 O O . PHE A 1 403 ? 4.202 -3.011 3.160 1.00 88.44 403 PHE A O 1
ATOM 3243 N N . GLY A 1 404 ? 6.138 -2.528 4.161 1.00 89.06 404 GLY A N 1
ATOM 3244 C CA . GLY A 1 404 ? 6.637 -3.906 4.154 1.00 89.06 404 GLY A CA 1
ATOM 3245 C C . GLY A 1 404 ? 6.766 -4.558 2.770 1.00 89.06 404 GLY A C 1
ATOM 3246 O O . GLY A 1 404 ? 7.024 -5.755 2.704 1.00 89.06 404 GLY A O 1
ATOM 3247 N N . VAL A 1 405 ? 6.656 -3.800 1.667 1.00 91.06 405 VAL A N 1
ATOM 3248 C CA . VAL A 1 405 ? 6.672 -4.317 0.279 1.00 91.06 405 VAL A CA 1
ATOM 3249 C C . VAL A 1 405 ? 7.873 -5.224 0.031 1.00 91.06 405 VAL A C 1
ATOM 3251 O O . VAL A 1 405 ? 7.740 -6.300 -0.536 1.00 91.06 405 VAL A O 1
ATOM 3254 N N . ALA A 1 406 ? 9.038 -4.824 0.537 1.00 89.88 406 ALA A N 1
ATOM 3255 C CA . ALA A 1 406 ? 10.285 -5.557 0.384 1.00 89.88 406 ALA A CA 1
ATOM 3256 C C . ALA A 1 406 ? 10.259 -6.957 1.051 1.00 89.88 406 ALA A C 1
ATOM 3258 O O . ALA A 1 406 ? 10.971 -7.858 0.607 1.00 89.88 406 ALA A O 1
ATOM 3259 N N . LYS A 1 407 ? 9.467 -7.140 2.115 1.00 89.69 407 LYS A N 1
ATOM 3260 C CA . LYS A 1 407 ? 9.328 -8.411 2.848 1.00 89.69 407 LYS A CA 1
ATOM 3261 C C . LYS A 1 407 ? 8.246 -9.320 2.255 1.00 89.69 407 LYS A C 1
ATOM 3263 O O . LYS A 1 407 ? 8.218 -10.508 2.568 1.00 89.69 407 LYS A O 1
ATOM 3268 N N . ASN A 1 408 ? 7.360 -8.765 1.433 1.00 92.06 408 ASN A N 1
ATOM 3269 C CA . ASN A 1 408 ? 6.306 -9.512 0.765 1.00 92.06 408 ASN A CA 1
ATOM 3270 C C . ASN A 1 408 ? 6.843 -10.174 -0.511 1.00 92.06 408 ASN A C 1
ATOM 3272 O O . ASN A 1 408 ? 7.858 -9.761 -1.075 1.00 92.06 408 ASN A O 1
ATOM 3276 N N . ARG A 1 409 ? 6.148 -11.221 -0.958 1.00 95.19 409 ARG A N 1
ATOM 3277 C CA . ARG A 1 409 ? 6.382 -11.863 -2.253 1.00 95.19 409 ARG A CA 1
ATOM 3278 C C . ARG A 1 409 ? 5.099 -11.759 -3.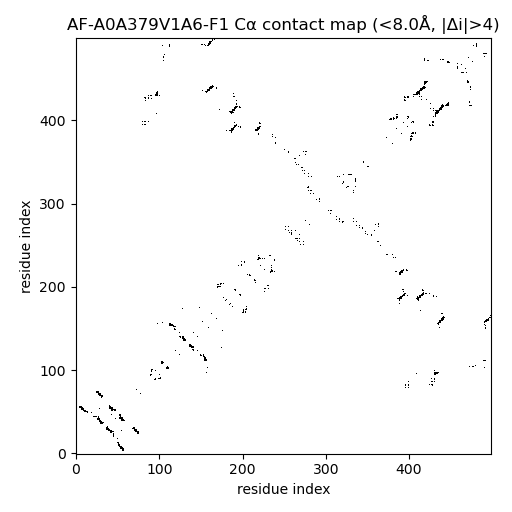059 1.00 95.19 409 ARG A C 1
ATOM 3280 O O . ARG A 1 409 ? 4.120 -12.396 -2.688 1.00 95.19 409 ARG A O 1
ATOM 3287 N N . TYR A 1 410 ? 5.134 -10.960 -4.115 1.00 98.19 410 TYR A N 1
ATOM 3288 C CA . TYR A 1 410 ? 4.021 -10.802 -5.043 1.00 98.19 410 TYR A CA 1
ATOM 3289 C C . TYR A 1 410 ? 4.145 -11.825 -6.168 1.00 98.19 410 TYR A C 1
ATOM 3291 O O . TYR A 1 410 ? 5.257 -12.137 -6.612 1.00 98.19 410 TYR A O 1
ATOM 3299 N N . ASP A 1 411 ? 3.014 -12.336 -6.643 1.00 98.00 411 ASP A N 1
ATOM 3300 C CA . ASP A 1 411 ? 2.977 -13.248 -7.788 1.00 98.00 411 ASP A CA 1
ATOM 3301 C C . ASP A 1 411 ? 3.440 -12.519 -9.052 1.00 98.00 411 ASP A C 1
ATOM 3303 O O . ASP A 1 411 ? 4.272 -13.036 -9.800 1.00 98.00 411 ASP A O 1
ATOM 3307 N N . TRP A 1 412 ? 2.994 -11.269 -9.200 1.00 98.25 412 TRP A N 1
ATOM 3308 C CA . TRP A 1 412 ? 3.433 -10.347 -10.239 1.00 98.25 412 TRP A CA 1
ATOM 3309 C C . TRP A 1 412 ? 3.829 -8.989 -9.664 1.00 98.25 412 TRP A C 1
ATOM 3311 O O . TRP A 1 412 ? 3.118 -8.406 -8.846 1.00 98.25 412 TRP A O 1
ATOM 3321 N N . VAL A 1 413 ? 4.944 -8.451 -10.149 1.00 98.56 413 VAL A N 1
ATOM 3322 C CA . VAL A 1 413 ? 5.290 -7.032 -10.047 1.00 98.56 413 VAL A CA 1
ATOM 3323 C C . VAL A 1 413 ? 5.239 -6.444 -11.446 1.00 98.56 413 VAL A C 1
ATOM 3325 O O . VAL A 1 413 ? 5.953 -6.897 -12.337 1.00 98.56 413 VAL A O 1
ATOM 3328 N N . ILE A 1 414 ? 4.415 -5.425 -11.638 1.00 98.38 414 ILE A N 1
ATOM 3329 C CA . ILE A 1 414 ? 4.279 -4.719 -12.908 1.00 98.38 414 ILE A CA 1
ATOM 3330 C C . ILE A 1 414 ? 4.727 -3.284 -12.688 1.00 98.38 414 ILE A C 1
ATOM 3332 O O . ILE A 1 414 ? 4.226 -2.609 -11.788 1.00 98.38 414 ILE A O 1
ATOM 3336 N N . VAL A 1 415 ? 5.681 -2.828 -13.494 1.00 97.50 415 VAL A N 1
ATOM 3337 C CA . VAL A 1 415 ? 6.209 -1.466 -13.409 1.00 97.50 415 VAL A CA 1
ATOM 3338 C C . VAL A 1 415 ? 5.888 -0.724 -14.696 1.00 97.50 415 VAL A C 1
ATOM 3340 O O . VAL A 1 415 ? 6.489 -1.005 -15.730 1.00 97.50 415 VAL A O 1
ATOM 3343 N N . ASP A 1 416 ? 4.947 0.215 -14.623 1.00 95.00 416 ASP A N 1
ATOM 3344 C CA . ASP A 1 416 ? 4.629 1.131 -15.721 1.00 95.00 416 ASP A CA 1
ATOM 3345 C C . ASP A 1 416 ? 5.605 2.314 -15.743 1.00 95.00 416 ASP A C 1
ATOM 3347 O O . ASP A 1 416 ? 6.118 2.735 -14.700 1.00 95.00 416 ASP A O 1
ATOM 3351 N N . GLU A 1 417 ? 5.839 2.889 -16.920 1.00 92.81 417 GLU A N 1
ATOM 3352 C CA . GLU A 1 417 ? 6.843 3.936 -17.150 1.00 92.81 417 GLU A CA 1
ATOM 3353 C C . GLU A 1 417 ? 8.259 3.525 -16.692 1.00 92.81 417 GLU A C 1
ATOM 3355 O O . GLU A 1 417 ? 9.070 4.355 -16.270 1.00 92.81 417 GLU A O 1
ATOM 3360 N N . ALA A 1 418 ? 8.593 2.233 -16.792 1.00 91.94 418 ALA A N 1
ATOM 3361 C CA . ALA A 1 418 ? 9.879 1.690 -16.349 1.00 91.94 418 ALA A CA 1
ATOM 3362 C C . ALA A 1 418 ? 11.079 2.298 -17.101 1.00 91.94 418 ALA A C 1
ATOM 3364 O O . ALA A 1 418 ? 12.178 2.363 -16.559 1.00 91.94 418 ALA A O 1
ATOM 3365 N N . ALA A 1 419 ? 10.869 2.810 -18.318 1.00 88.62 419 ALA A N 1
ATOM 3366 C CA . ALA A 1 419 ? 11.902 3.489 -19.102 1.00 88.62 419 ALA A CA 1
ATOM 3367 C C . ALA A 1 419 ? 12.372 4.816 -18.481 1.00 88.62 419 ALA A C 1
ATOM 3369 O O . ALA A 1 419 ? 13.495 5.239 -18.747 1.00 88.62 419 ALA A O 1
ATOM 3370 N N . ARG A 1 420 ? 11.534 5.443 -17.646 1.00 89.75 420 ARG A N 1
ATOM 3371 C CA . ARG A 1 420 ? 11.816 6.707 -16.948 1.00 89.75 420 ARG A CA 1
ATOM 3372 C C . ARG A 1 420 ? 12.383 6.500 -15.544 1.00 89.75 420 ARG A C 1
ATOM 3374 O O . ARG A 1 420 ? 12.800 7.469 -14.913 1.00 89.75 420 ARG A O 1
ATOM 3381 N N . ALA A 1 421 ? 12.370 5.268 -15.039 1.00 90.50 421 ALA A N 1
ATOM 3382 C CA . ALA A 1 421 ? 12.868 4.938 -13.712 1.00 90.50 421 ALA A CA 1
ATOM 3383 C C . ALA A 1 421 ? 14.380 4.679 -13.744 1.00 90.50 421 ALA A C 1
ATOM 3385 O O . ALA A 1 421 ? 14.894 3.966 -14.607 1.00 90.50 421 ALA A O 1
ATOM 3386 N N . THR A 1 422 ? 15.096 5.228 -12.766 1.00 89.88 422 THR A N 1
ATOM 3387 C CA . THR A 1 422 ? 16.489 4.838 -12.505 1.00 89.88 422 THR A CA 1
ATOM 3388 C C . THR A 1 422 ? 16.544 3.391 -11.984 1.00 89.88 422 THR A C 1
ATOM 3390 O O . THR A 1 422 ? 15.587 2.948 -11.337 1.00 89.88 422 THR A O 1
ATOM 3393 N N . PRO A 1 423 ? 17.665 2.664 -12.152 1.00 89.50 423 PRO A N 1
ATOM 3394 C CA . PRO A 1 423 ? 17.805 1.293 -11.651 1.00 89.50 423 PRO A CA 1
ATOM 3395 C C . PRO A 1 423 ? 17.485 1.159 -10.160 1.00 89.50 423 PRO A C 1
ATOM 3397 O O . PRO A 1 423 ? 16.795 0.241 -9.721 1.00 89.50 423 PRO A O 1
ATOM 3400 N N . GLY A 1 424 ? 17.911 2.143 -9.362 1.00 90.81 424 GLY A N 1
ATOM 3401 C CA . GLY A 1 424 ? 17.622 2.176 -7.931 1.00 90.81 424 GLY A CA 1
ATOM 3402 C C . GLY A 1 424 ? 16.139 2.366 -7.603 1.00 90.81 424 GLY A C 1
ATOM 3403 O O . GLY A 1 424 ? 15.668 1.834 -6.600 1.00 90.81 424 GLY A O 1
ATOM 3404 N N . GLU A 1 425 ? 15.392 3.119 -8.415 1.00 92.69 425 GLU A N 1
ATOM 3405 C CA . GLU A 1 425 ? 13.937 3.249 -8.257 1.00 92.69 425 GLU A CA 1
ATOM 3406 C C . GLU A 1 425 ? 13.236 1.953 -8.640 1.00 92.69 425 GLU A C 1
ATOM 3408 O O . GLU A 1 425 ? 12.390 1.475 -7.884 1.00 92.69 425 GLU A O 1
ATOM 3413 N N . LEU A 1 426 ? 13.625 1.366 -9.773 1.00 94.12 426 LEU A N 1
ATOM 3414 C CA . LEU A 1 426 ? 13.051 0.124 -10.265 1.00 94.12 426 LEU A CA 1
ATOM 3415 C C . LEU A 1 426 ? 13.253 -1.025 -9.265 1.00 94.12 426 LEU A C 1
ATOM 3417 O O . LEU A 1 426 ? 12.293 -1.729 -8.932 1.00 94.12 426 LEU A O 1
ATOM 3421 N N . ALA A 1 427 ? 14.468 -1.138 -8.714 1.00 96.00 427 ALA A N 1
ATOM 3422 C CA . ALA A 1 427 ? 14.862 -2.122 -7.706 1.00 96.00 427 ALA A CA 1
ATOM 3423 C C . ALA A 1 427 ? 13.878 -2.212 -6.531 1.00 96.00 427 ALA A C 1
ATOM 3425 O O . ALA A 1 427 ? 13.652 -3.300 -5.998 1.00 96.00 427 ALA A O 1
ATOM 3426 N N . ILE A 1 428 ? 13.261 -1.091 -6.131 1.00 95.62 428 ILE A N 1
ATOM 3427 C CA . ILE A 1 428 ? 12.334 -1.062 -4.995 1.00 95.62 428 ILE A CA 1
ATOM 3428 C C . ILE A 1 428 ? 11.148 -2.002 -5.215 1.00 95.62 428 ILE A C 1
ATOM 3430 O O . ILE A 1 428 ? 10.786 -2.725 -4.285 1.00 95.62 428 ILE A O 1
ATOM 3434 N N . ALA A 1 429 ? 10.563 -2.000 -6.413 1.00 96.31 429 ALA A N 1
ATOM 3435 C CA . ALA A 1 429 ? 9.408 -2.829 -6.731 1.00 96.31 429 ALA A CA 1
ATOM 3436 C C . ALA A 1 429 ? 9.841 -4.251 -7.117 1.00 96.31 429 ALA A C 1
ATOM 3438 O O . ALA A 1 429 ? 9.385 -5.227 -6.511 1.00 96.31 429 ALA A O 1
ATOM 3439 N N . ILE A 1 430 ? 10.763 -4.374 -8.080 1.00 97.12 430 ILE A N 1
ATOM 3440 C CA . ILE A 1 430 ? 11.088 -5.661 -8.718 1.00 97.12 430 ILE A CA 1
ATOM 3441 C C . ILE A 1 430 ? 11.712 -6.673 -7.752 1.00 97.12 430 ILE A C 1
ATOM 3443 O O . ILE A 1 430 ? 11.530 -7.873 -7.933 1.00 97.12 430 ILE A O 1
ATOM 3447 N N . GLN A 1 431 ? 12.355 -6.214 -6.667 1.00 96.81 431 GLN A N 1
ATOM 3448 C CA . GLN A 1 431 ? 12.941 -7.103 -5.655 1.00 96.81 431 GLN A CA 1
ATOM 3449 C C . GLN A 1 431 ? 11.919 -8.033 -4.973 1.00 96.81 431 GLN A C 1
ATOM 3451 O O . GLN A 1 431 ? 12.316 -8.978 -4.297 1.00 96.81 431 GLN A O 1
ATOM 3456 N N . SER A 1 432 ? 10.620 -7.735 -5.074 1.00 97.12 432 SER A N 1
ATOM 3457 C CA . SER A 1 432 ? 9.545 -8.439 -4.362 1.00 97.12 432 SER A CA 1
ATOM 3458 C C . SER A 1 432 ? 8.698 -9.354 -5.257 1.00 97.12 432 SER A C 1
ATOM 3460 O O . SER A 1 432 ? 7.808 -10.037 -4.753 1.00 97.12 432 SER A O 1
ATOM 3462 N N . GLY A 1 433 ? 8.968 -9.401 -6.567 1.00 97.44 433 GLY A N 1
ATOM 3463 C CA . GLY A 1 433 ? 8.163 -10.153 -7.533 1.00 97.44 433 GLY A CA 1
ATOM 3464 C C . GLY A 1 433 ? 8.708 -11.541 -7.829 1.00 97.44 433 GLY A C 1
ATOM 3465 O O . GLY A 1 433 ? 9.889 -11.691 -8.127 1.00 97.44 433 GLY A O 1
ATOM 3466 N N . ARG A 1 434 ? 7.839 -12.556 -7.805 1.00 96.62 434 ARG A N 1
ATOM 3467 C CA . ARG A 1 434 ? 8.137 -13.877 -8.390 1.00 96.62 434 ARG A CA 1
ATOM 3468 C C . ARG A 1 434 ? 8.233 -13.796 -9.908 1.00 96.62 434 ARG A C 1
ATOM 3470 O O . ARG A 1 434 ? 9.029 -14.506 -10.515 1.00 96.62 434 ARG A O 1
ATOM 3477 N N . ARG A 1 435 ? 7.422 -12.915 -10.494 1.00 96.19 435 ARG A N 1
ATOM 3478 C CA . ARG A 1 435 ? 7.448 -12.544 -11.904 1.00 96.19 435 ARG A CA 1
ATOM 3479 C C . ARG A 1 435 ? 7.372 -11.034 -12.027 1.00 96.19 435 ARG A C 1
ATOM 3481 O O . ARG A 1 435 ? 6.684 -10.377 -11.246 1.00 96.19 435 ARG A O 1
ATOM 3488 N N . VAL A 1 436 ? 8.106 -10.487 -12.982 1.00 96.81 436 VAL A N 1
ATOM 3489 C CA . VAL A 1 436 ? 8.280 -9.053 -13.179 1.00 96.81 436 VAL A CA 1
ATOM 3490 C C . VAL A 1 436 ? 7.958 -8.711 -14.627 1.00 96.81 436 VAL A C 1
ATOM 3492 O O . VAL A 1 436 ? 8.537 -9.286 -15.547 1.00 96.81 436 VAL A O 1
ATOM 3495 N N . LEU A 1 437 ? 7.059 -7.751 -14.820 1.00 95.75 437 LEU A N 1
ATOM 3496 C CA . LEU A 1 437 ? 6.745 -7.159 -16.115 1.00 95.75 437 LEU A CA 1
ATOM 3497 C C . LEU A 1 437 ? 7.137 -5.681 -16.097 1.00 95.75 437 LEU A C 1
ATOM 3499 O O . LEU A 1 437 ? 6.557 -4.877 -15.365 1.00 95.75 437 LEU A O 1
ATOM 3503 N N . LEU A 1 438 ? 8.120 -5.325 -16.917 1.00 95.06 438 LEU A N 1
ATOM 3504 C CA . LEU A 1 438 ? 8.521 -3.942 -17.141 1.00 95.06 438 LEU A CA 1
ATOM 3505 C C . LEU A 1 438 ? 7.775 -3.405 -18.353 1.00 95.06 438 LEU A C 1
ATOM 3507 O O . LEU A 1 438 ? 7.826 -4.010 -19.421 1.00 95.06 438 LEU A O 1
ATOM 3511 N N . VAL A 1 439 ? 7.093 -2.277 -18.198 1.00 92.31 439 VAL A N 1
ATOM 3512 C CA . VAL A 1 439 ? 6.334 -1.639 -19.274 1.00 92.31 439 VAL A CA 1
ATOM 3513 C C . VAL A 1 439 ? 6.846 -0.222 -19.471 1.00 92.31 439 VAL A C 1
ATOM 3515 O O . VAL A 1 439 ? 7.029 0.529 -18.512 1.00 92.31 439 VAL A O 1
ATOM 3518 N N . GLY A 1 440 ? 7.100 0.165 -20.717 1.00 89.75 440 GLY A N 1
ATOM 3519 C CA . GLY A 1 440 ? 7.530 1.526 -21.017 1.00 89.75 440 GLY A CA 1
ATOM 3520 C C . GLY A 1 440 ? 7.937 1.726 -22.466 1.00 89.75 440 GLY A C 1
ATOM 3521 O O . GLY A 1 440 ? 7.616 0.928 -23.344 1.00 89.75 440 GLY A O 1
ATOM 3522 N N . ASP A 1 441 ? 8.650 2.819 -22.709 1.00 85.19 441 ASP A N 1
ATOM 3523 C CA . ASP A 1 441 ? 9.201 3.151 -24.017 1.00 85.19 441 ASP A CA 1
ATOM 3524 C C . ASP A 1 441 ? 10.581 3.790 -23.858 1.00 85.19 441 ASP A C 1
ATOM 3526 O O . ASP A 1 441 ? 10.705 4.917 -23.382 1.00 85.19 441 ASP A O 1
ATOM 3530 N N . HIS A 1 442 ? 11.631 3.070 -24.252 1.00 80.19 442 HIS A N 1
ATOM 3531 C CA . HIS A 1 442 ? 13.003 3.571 -24.153 1.00 80.19 442 HIS A CA 1
ATOM 3532 C C . HIS A 1 442 ? 13.327 4.670 -25.174 1.00 80.19 442 HIS A C 1
ATOM 3534 O O . HIS A 1 442 ? 14.401 5.261 -25.085 1.00 80.19 442 HIS A O 1
ATOM 3540 N N . ARG A 1 443 ? 12.447 4.917 -26.157 1.00 79.81 443 ARG A N 1
ATOM 3541 C CA . ARG A 1 443 ? 12.590 6.008 -27.133 1.00 79.81 443 ARG A CA 1
ATOM 3542 C C . ARG A 1 443 ? 11.970 7.318 -26.641 1.00 79.81 443 ARG A C 1
ATOM 3544 O O . ARG A 1 443 ? 12.123 8.344 -27.298 1.00 79.81 443 ARG A O 1
ATOM 3551 N N . GLN A 1 444 ? 11.276 7.286 -25.504 1.00 82.38 444 GLN A N 1
ATOM 3552 C CA . GLN A 1 444 ? 10.781 8.474 -24.812 1.00 82.38 444 GLN A CA 1
ATOM 3553 C C . GLN A 1 444 ? 11.810 8.989 -23.795 1.00 82.38 444 GLN A C 1
ATOM 3555 O O . GLN A 1 444 ? 12.997 8.677 -23.872 1.00 82.38 444 GLN A O 1
ATOM 3560 N N . LEU A 1 445 ? 11.367 9.842 -22.868 1.00 81.06 445 LEU A N 1
ATOM 3561 C CA . LEU A 1 445 ? 12.231 10.489 -21.888 1.00 81.06 445 LEU A CA 1
ATOM 3562 C C . LEU A 1 445 ? 13.004 9.450 -21.051 1.00 81.06 445 LEU A C 1
ATOM 3564 O O . LEU A 1 445 ? 12.379 8.567 -20.461 1.00 81.06 445 LEU A O 1
ATOM 3568 N N . PRO A 1 446 ? 14.341 9.557 -20.958 1.00 83.25 446 PRO A N 1
ATOM 3569 C CA . PRO A 1 446 ? 15.138 8.701 -20.090 1.00 83.25 446 PRO A CA 1
ATOM 3570 C C . PRO A 1 446 ? 15.008 9.128 -18.616 1.00 83.25 446 PRO A C 1
ATOM 3572 O O . PRO A 1 446 ? 14.444 10.187 -18.312 1.00 83.25 446 PRO A O 1
ATOM 3575 N N . PRO A 1 447 ? 15.558 8.339 -17.678 1.00 84.62 447 PRO A N 1
ATOM 3576 C CA . PRO A 1 447 ? 15.672 8.750 -16.289 1.00 84.62 447 PRO A CA 1
ATOM 3577 C C . PRO A 1 447 ? 16.567 9.987 -16.165 1.00 84.62 447 PRO A C 1
ATOM 3579 O O . PRO A 1 447 ? 17.550 10.146 -16.891 1.00 84.62 447 PRO A O 1
ATOM 3582 N N . LEU A 1 448 ? 16.241 10.861 -15.215 1.00 81.94 448 LEU A N 1
ATOM 3583 C CA . LEU A 1 448 ? 17.017 12.071 -14.960 1.00 81.94 448 LEU A CA 1
ATOM 3584 C C . LEU A 1 448 ? 18.147 11.776 -13.971 1.00 81.94 448 LEU A C 1
ATOM 3586 O O . LEU A 1 448 ? 17.905 11.354 -12.839 1.00 81.94 448 LEU A O 1
ATOM 3590 N N . TYR A 1 449 ? 19.381 12.048 -14.393 1.00 80.12 449 TYR A N 1
ATOM 3591 C CA . TYR A 1 449 ? 20.572 11.969 -13.552 1.00 80.12 449 TYR A CA 1
ATOM 3592 C C . TYR A 1 449 ? 21.230 13.348 -13.456 1.00 80.12 449 TYR A C 1
ATOM 3594 O O . TYR A 1 449 ? 21.471 13.968 -14.493 1.00 80.12 449 TYR A O 1
ATOM 3602 N N . PRO A 1 450 ? 21.578 13.832 -12.249 1.00 76.88 450 PRO A N 1
ATOM 3603 C CA . PRO A 1 450 ? 22.310 15.085 -12.121 1.00 76.88 450 PRO A CA 1
ATOM 3604 C C . PRO A 1 450 ? 23.685 14.993 -12.800 1.00 76.88 450 PRO A C 1
ATOM 3606 O O . PRO A 1 450 ? 24.491 14.123 -12.464 1.00 76.88 450 PRO A O 1
ATOM 3609 N N . GLU A 1 451 ? 24.000 15.927 -13.699 1.00 76.50 451 GLU A N 1
ATOM 3610 C CA . GLU A 1 451 ? 25.267 15.946 -14.454 1.00 76.50 451 GLU A CA 1
ATOM 3611 C C . GLU A 1 451 ? 26.537 15.878 -13.573 1.00 76.50 451 GLU A C 1
ATOM 3613 O O . GLU A 1 451 ? 27.503 15.216 -13.961 1.00 76.50 451 GLU A O 1
ATOM 3618 N N . PRO A 1 452 ? 26.602 16.500 -12.373 1.00 74.62 452 PRO A N 1
ATOM 3619 C CA . PRO A 1 452 ? 27.746 16.322 -11.474 1.00 74.62 452 PRO A CA 1
ATOM 3620 C C . PRO A 1 452 ? 27.957 14.865 -11.038 1.00 74.62 452 PRO A C 1
ATOM 3622 O O . PRO A 1 452 ? 29.098 14.422 -10.914 1.00 74.62 452 PRO A O 1
ATOM 3625 N N . VAL A 1 453 ? 26.870 14.111 -10.835 1.00 78.06 453 VAL A N 1
ATOM 3626 C CA . VAL A 1 453 ? 26.921 12.693 -10.450 1.00 78.06 453 VAL A CA 1
ATOM 3627 C C . VAL A 1 453 ? 27.407 11.852 -11.625 1.00 78.06 453 VAL A C 1
ATOM 3629 O O . VAL A 1 453 ? 28.333 11.063 -11.457 1.00 78.06 453 VAL A O 1
ATOM 3632 N N . VAL A 1 454 ? 26.852 12.072 -12.822 1.00 82.69 454 VAL A N 1
ATOM 3633 C CA . VAL A 1 454 ? 27.265 11.362 -14.045 1.00 82.69 454 VAL A CA 1
ATOM 3634 C C . VAL A 1 454 ? 28.750 11.591 -14.328 1.00 82.69 454 VAL A C 1
ATOM 3636 O O . VAL A 1 454 ? 29.487 10.635 -14.564 1.00 82.69 454 VAL A O 1
ATOM 3639 N N . ARG A 1 455 ? 29.222 12.842 -14.229 1.00 80.44 455 ARG A N 1
ATOM 3640 C CA . ARG A 1 455 ? 30.644 13.177 -14.397 1.00 80.44 455 ARG A CA 1
ATOM 3641 C C . ARG A 1 455 ? 31.530 12.444 -13.403 1.00 80.44 455 ARG A C 1
ATOM 3643 O O . ARG A 1 455 ? 32.504 11.822 -13.822 1.00 80.44 455 ARG A O 1
ATOM 3650 N N . LYS A 1 456 ? 31.186 12.484 -12.115 1.00 81.81 456 LYS A N 1
ATOM 3651 C CA . LYS A 1 456 ? 31.960 11.807 -11.070 1.00 81.81 456 LYS A CA 1
ATOM 3652 C C . LYS A 1 456 ? 32.068 10.303 -11.339 1.00 81.81 456 LYS A C 1
ATOM 3654 O O . LYS A 1 456 ? 33.175 9.777 -11.370 1.00 81.81 456 LYS A O 1
ATOM 3659 N N . ILE A 1 457 ? 30.943 9.647 -11.625 1.00 82.62 457 ILE A N 1
ATOM 3660 C CA . ILE A 1 457 ? 30.904 8.206 -11.912 1.00 82.62 457 ILE A CA 1
ATOM 3661 C C . ILE A 1 457 ? 31.689 7.872 -13.188 1.00 82.62 457 ILE A C 1
ATOM 3663 O O . ILE A 1 457 ? 32.413 6.883 -13.209 1.00 82.62 457 ILE A O 1
ATOM 3667 N N . SER A 1 458 ? 31.602 8.701 -14.237 1.00 85.56 458 SER A N 1
ATOM 3668 C CA . SER A 1 458 ? 32.354 8.468 -15.481 1.00 85.56 458 SER A CA 1
ATOM 3669 C C . SER A 1 458 ? 33.868 8.457 -15.270 1.00 85.56 458 SER A C 1
ATOM 3671 O O . SER A 1 458 ? 34.561 7.651 -15.885 1.00 85.56 458 SER A O 1
ATOM 3673 N N . ILE A 1 459 ? 34.367 9.297 -14.356 1.00 85.38 459 ILE A N 1
ATOM 3674 C CA . ILE A 1 459 ? 35.783 9.342 -13.979 1.00 85.38 459 ILE A CA 1
ATOM 3675 C C . ILE A 1 459 ? 36.140 8.122 -13.124 1.00 85.38 459 ILE A C 1
ATOM 3677 O O . ILE A 1 459 ? 37.122 7.447 -13.414 1.00 85.38 459 ILE A O 1
ATOM 3681 N N . GLU A 1 460 ? 35.338 7.817 -12.098 1.00 86.56 460 GLU A N 1
ATOM 3682 C CA . GLU A 1 460 ? 35.597 6.701 -11.174 1.00 86.56 460 GLU A CA 1
ATOM 3683 C C . GLU A 1 460 ? 35.591 5.334 -11.870 1.00 86.56 460 GLU A C 1
ATOM 3685 O O . GLU A 1 460 ? 36.419 4.482 -11.559 1.00 86.56 460 GLU A O 1
ATOM 3690 N N . LEU A 1 461 ? 34.679 5.129 -12.821 1.00 85.25 461 LEU A N 1
ATOM 3691 C CA . LEU A 1 461 ? 34.525 3.869 -13.552 1.00 85.25 461 LEU A CA 1
ATOM 3692 C C . LEU A 1 461 ? 35.256 3.853 -14.904 1.00 85.25 461 LEU A C 1
ATOM 3694 O O . LEU A 1 461 ? 35.148 2.874 -15.638 1.00 85.25 461 LEU A O 1
ATOM 3698 N N . ASN A 1 462 ? 35.988 4.920 -15.241 1.00 87.62 462 ASN A N 1
ATOM 3699 C CA . ASN A 1 462 ? 36.728 5.070 -16.497 1.00 87.62 462 ASN A CA 1
ATOM 3700 C C . ASN A 1 462 ? 35.874 4.846 -17.769 1.00 87.62 462 ASN A C 1
ATOM 3702 O O . ASN A 1 462 ? 36.328 4.253 -18.748 1.00 87.62 462 ASN A O 1
ATOM 3706 N N . TYR A 1 463 ? 34.627 5.330 -17.765 1.00 81.19 463 TYR A N 1
ATOM 3707 C CA . TYR A 1 463 ? 33.737 5.282 -18.931 1.00 81.19 463 TYR A CA 1
ATOM 3708 C C . TYR A 1 463 ? 33.899 6.534 -19.794 1.00 81.19 463 TYR A C 1
ATOM 3710 O O . TYR A 1 463 ? 33.588 7.646 -19.365 1.00 81.19 463 TYR A O 1
ATOM 3718 N N . SER A 1 464 ? 34.328 6.348 -21.044 1.00 77.56 464 SER A N 1
ATOM 3719 C CA . SER A 1 464 ? 34.467 7.440 -22.018 1.00 77.56 464 SER A CA 1
ATOM 3720 C C . SER A 1 464 ? 33.115 7.913 -22.568 1.00 77.56 464 SER A C 1
ATOM 3722 O O . SER A 1 464 ? 32.923 9.108 -22.787 1.00 77.56 464 SER A O 1
ATOM 3724 N N . ASP A 1 465 ? 32.167 6.987 -22.761 1.00 80.75 465 ASP A N 1
ATOM 3725 C CA . ASP A 1 465 ? 30.801 7.288 -23.198 1.00 80.75 465 ASP A CA 1
ATOM 3726 C C . ASP A 1 465 ? 29.855 7.411 -21.994 1.00 80.75 465 ASP A C 1
ATOM 3728 O O . ASP A 1 465 ? 29.438 6.420 -21.388 1.00 80.75 465 ASP A O 1
ATOM 3732 N N . ARG A 1 466 ? 29.479 8.651 -21.660 1.00 79.88 466 ARG A N 1
ATOM 3733 C CA . ARG A 1 466 ? 28.536 8.940 -20.567 1.00 79.88 466 ARG A CA 1
ATOM 3734 C C . ARG A 1 466 ? 27.123 8.441 -20.854 1.00 79.88 466 ARG A C 1
ATOM 3736 O O . ARG A 1 466 ? 26.379 8.218 -19.901 1.00 79.88 466 ARG A O 1
ATOM 3743 N N . ALA A 1 467 ? 26.751 8.237 -22.121 1.00 77.94 467 ALA A N 1
ATOM 3744 C CA . ALA A 1 467 ? 25.424 7.744 -22.476 1.00 77.94 467 ALA A CA 1
ATOM 3745 C C . ALA A 1 467 ? 25.186 6.323 -21.955 1.00 77.94 467 ALA A C 1
ATOM 3747 O O . ALA A 1 467 ? 24.041 5.934 -21.770 1.00 77.94 467 ALA A O 1
ATOM 3748 N N . VAL A 1 468 ? 26.237 5.543 -21.688 1.00 77.44 468 VAL A N 1
ATOM 3749 C CA . VAL A 1 468 ? 26.107 4.221 -21.056 1.00 77.44 468 VAL A CA 1
ATOM 3750 C C . VAL A 1 468 ? 25.585 4.343 -19.620 1.00 77.44 468 VAL A C 1
ATOM 3752 O O . VAL A 1 468 ? 24.774 3.526 -19.197 1.00 77.44 468 VAL A O 1
ATOM 3755 N N . LEU A 1 469 ? 25.985 5.392 -18.895 1.00 75.38 469 LEU A N 1
ATOM 3756 C CA . LEU A 1 469 ? 25.644 5.600 -17.481 1.00 75.38 469 LEU A CA 1
ATOM 3757 C C . LEU A 1 469 ? 24.231 6.159 -17.265 1.00 75.38 469 LEU A C 1
ATOM 3759 O O . LEU A 1 469 ? 23.708 6.085 -16.156 1.00 75.38 469 LEU A O 1
ATOM 3763 N N . THR A 1 470 ? 23.631 6.753 -18.298 1.00 77.56 470 THR A N 1
ATOM 3764 C CA . THR A 1 470 ? 22.326 7.427 -18.210 1.00 77.56 470 THR A CA 1
ATOM 3765 C C . THR A 1 470 ? 21.187 6.646 -18.862 1.00 77.56 470 THR A C 1
ATOM 3767 O O . THR A 1 470 ? 20.029 7.061 -18.777 1.00 77.56 470 THR A O 1
ATOM 3770 N N . ARG A 1 471 ? 21.477 5.500 -19.491 1.00 78.19 471 ARG A N 1
ATOM 3771 C CA . ARG A 1 471 ? 20.455 4.596 -20.037 1.00 78.19 471 ARG A CA 1
ATOM 3772 C C . ARG A 1 471 ? 19.601 4.006 -18.913 1.00 78.19 471 ARG A C 1
ATOM 3774 O O . ARG A 1 471 ? 20.080 3.759 -17.809 1.00 78.19 471 ARG A O 1
ATOM 3781 N N . SER A 1 472 ? 18.322 3.775 -19.200 1.00 77.56 472 SER A N 1
ATOM 3782 C CA . SER A 1 472 ? 17.456 3.006 -18.304 1.00 77.56 472 SER A CA 1
ATOM 3783 C C . SER A 1 472 ? 17.740 1.515 -18.423 1.00 77.56 472 SER A C 1
ATOM 3785 O O . SER A 1 472 ? 18.145 1.037 -19.484 1.00 77.56 472 SER A O 1
ATOM 3787 N N . ASP A 1 473 ? 17.433 0.759 -17.370 1.00 76.56 473 ASP A N 1
ATOM 3788 C CA . ASP A 1 473 ? 17.491 -0.705 -17.422 1.00 76.56 473 ASP A CA 1
ATOM 3789 C C . ASP A 1 473 ? 16.593 -1.260 -18.532 1.00 76.56 473 ASP A C 1
ATOM 3791 O O . ASP A 1 473 ? 16.946 -2.220 -19.207 1.00 76.56 473 ASP A O 1
ATOM 3795 N N . LEU A 1 474 ? 15.462 -0.600 -18.799 1.00 72.75 474 LEU A N 1
ATOM 3796 C CA . LEU A 1 474 ? 14.596 -0.947 -19.921 1.00 72.75 474 LEU A CA 1
ATOM 3797 C C . LEU A 1 474 ? 15.328 -0.825 -21.268 1.00 72.75 474 LEU A C 1
ATOM 3799 O O . LEU A 1 474 ? 15.193 -1.699 -22.122 1.00 72.75 474 LEU A O 1
ATOM 3803 N N . ASN A 1 475 ? 16.139 0.225 -21.451 1.00 71.75 475 ASN A N 1
ATOM 3804 C CA . ASN A 1 475 ? 16.982 0.381 -22.634 1.00 71.75 475 ASN A CA 1
ATOM 3805 C C . ASN A 1 475 ? 18.072 -0.703 -22.705 1.00 71.75 475 ASN A C 1
ATOM 3807 O O . ASN A 1 475 ? 18.280 -1.281 -23.773 1.00 71.75 475 ASN A O 1
ATOM 3811 N N . VAL A 1 476 ? 18.729 -1.012 -21.583 1.00 73.12 476 VAL A N 1
ATOM 3812 C CA . VAL A 1 476 ? 19.746 -2.075 -21.496 1.00 73.12 476 VAL A CA 1
ATOM 3813 C C . VAL A 1 476 ? 19.159 -3.414 -21.941 1.00 73.12 476 VAL A C 1
ATOM 3815 O O . VAL A 1 476 ? 19.696 -4.033 -22.861 1.00 73.12 476 VAL A O 1
ATOM 3818 N N . LEU A 1 477 ? 18.011 -3.803 -21.381 1.00 68.31 477 LEU A N 1
ATOM 3819 C CA . LEU A 1 477 ? 17.313 -5.033 -21.754 1.00 68.31 477 LEU A CA 1
ATOM 3820 C C . LEU A 1 477 ? 16.904 -5.007 -23.234 1.00 68.31 477 LEU A C 1
ATOM 3822 O O . LEU A 1 477 ? 17.169 -5.963 -23.958 1.00 68.31 477 LEU A O 1
ATOM 3826 N N . SER A 1 478 ? 16.334 -3.899 -23.724 1.00 63.31 478 SER A N 1
ATOM 3827 C CA . SER A 1 478 ? 15.937 -3.785 -25.137 1.00 63.31 478 SER A CA 1
ATOM 3828 C C . SER A 1 478 ? 17.117 -3.969 -26.107 1.00 63.31 478 SER A C 1
ATOM 3830 O O . SER A 1 478 ? 16.976 -4.633 -27.135 1.00 63.31 478 SER A O 1
ATOM 3832 N N . ASN A 1 479 ? 18.303 -3.457 -25.756 1.00 63.09 479 ASN A N 1
ATOM 3833 C CA . ASN A 1 479 ? 19.510 -3.563 -26.575 1.00 63.09 479 ASN A CA 1
ATOM 3834 C C . ASN A 1 479 ? 20.147 -4.955 -26.516 1.00 63.09 479 ASN A C 1
ATOM 3836 O O . ASN A 1 479 ? 20.565 -5.457 -27.557 1.00 63.09 479 ASN A O 1
ATOM 3840 N N . GLN A 1 480 ? 20.184 -5.602 -25.346 1.00 60.69 480 GLN A N 1
ATOM 3841 C CA . GLN A 1 480 ? 20.653 -6.992 -25.214 1.00 60.69 480 GLN A CA 1
ATOM 3842 C C . GLN A 1 480 ? 19.875 -7.932 -26.145 1.00 60.69 480 GLN A C 1
ATOM 3844 O O . GLN A 1 480 ? 20.447 -8.807 -26.792 1.00 60.69 480 GLN A O 1
ATOM 3849 N N . ILE A 1 481 ? 18.573 -7.683 -26.286 1.00 54.41 481 ILE A N 1
ATOM 3850 C CA . ILE A 1 481 ? 17.689 -8.445 -27.170 1.00 54.41 481 ILE A CA 1
ATOM 3851 C C . ILE A 1 481 ? 17.977 -8.143 -28.650 1.00 54.41 481 ILE A C 1
ATOM 3853 O O . ILE A 1 481 ? 17.919 -9.047 -29.481 1.00 54.41 481 ILE A O 1
ATOM 3857 N N . MET A 1 482 ? 18.309 -6.894 -29.003 1.00 44.53 482 MET A N 1
ATOM 3858 C CA . MET A 1 482 ? 18.644 -6.519 -30.385 1.00 44.53 482 MET A CA 1
ATOM 3859 C C . MET A 1 482 ? 20.014 -7.024 -30.855 1.00 44.53 482 MET A C 1
ATOM 3861 O O 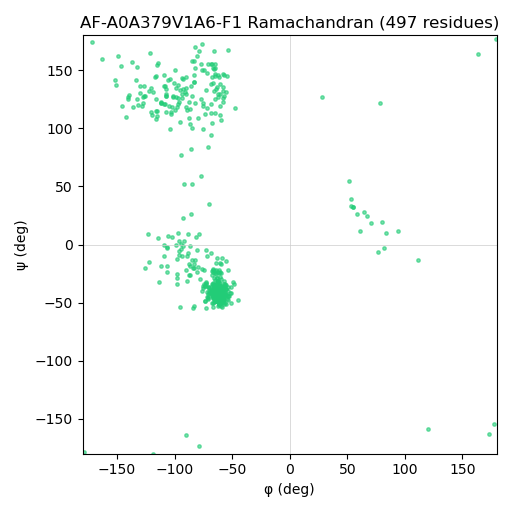. MET A 1 482 ? 20.163 -7.299 -32.046 1.00 44.53 482 MET A O 1
ATOM 3865 N N . VAL A 1 483 ? 20.997 -7.137 -29.957 1.00 46.22 483 VAL A N 1
ATOM 3866 C CA . VAL A 1 483 ? 22.355 -7.616 -30.276 1.00 46.22 483 VAL A CA 1
ATOM 3867 C C . VAL A 1 483 ? 22.373 -9.132 -30.511 1.00 46.22 483 VAL A C 1
ATOM 3869 O O . VAL A 1 483 ? 23.031 -9.589 -31.439 1.00 46.22 483 VAL A O 1
ATOM 3872 N N . ASN A 1 484 ? 21.569 -9.904 -29.774 1.00 42.84 484 ASN A N 1
ATOM 3873 C CA . ASN A 1 484 ? 21.505 -11.368 -29.886 1.00 42.84 484 ASN A CA 1
ATOM 3874 C C . ASN A 1 484 ? 20.550 -11.877 -30.988 1.00 42.84 484 ASN A C 1
ATOM 3876 O O . ASN A 1 484 ? 20.054 -12.994 -30.915 1.00 42.84 484 ASN A O 1
ATOM 3880 N N . LYS A 1 485 ? 20.290 -11.100 -32.051 1.00 41.53 485 LYS A N 1
ATOM 3881 C CA . LYS A 1 485 ? 19.360 -11.476 -33.143 1.00 41.53 485 LYS A CA 1
ATOM 3882 C C . LYS A 1 485 ? 19.703 -12.782 -33.887 1.00 41.53 485 LYS A C 1
ATOM 3884 O O . LYS A 1 485 ? 18.861 -13.256 -34.646 1.00 41.53 485 LYS A O 1
ATOM 3889 N N . SER A 1 486 ? 20.890 -13.360 -33.688 1.00 38.16 486 SER A N 1
ATOM 3890 C CA . SER A 1 486 ? 21.279 -14.660 -34.250 1.00 38.16 486 SER A CA 1
ATOM 3891 C C . SER A 1 486 ? 20.878 -15.872 -33.397 1.00 38.16 486 SER A C 1
ATOM 3893 O O . SER A 1 486 ? 20.796 -16.962 -33.950 1.00 38.16 486 SER A O 1
ATOM 3895 N N . GLU A 1 487 ? 20.579 -15.714 -32.101 1.00 37.47 487 GLU A N 1
ATOM 3896 C CA . GLU A 1 487 ? 20.153 -16.814 -31.218 1.00 37.47 487 GLU A CA 1
ATOM 3897 C C . GLU A 1 487 ? 19.040 -16.354 -30.260 1.00 37.47 487 GLU A C 1
ATOM 3899 O O . GLU A 1 487 ? 19.119 -15.333 -29.580 1.00 37.47 487 GLU A O 1
ATOM 3904 N N . GLN A 1 488 ? 17.936 -17.096 -30.254 1.00 39.72 488 GLN A N 1
ATOM 3905 C CA . GLN A 1 488 ? 16.676 -16.704 -29.633 1.00 39.72 488 GLN A CA 1
ATOM 3906 C C . GLN A 1 488 ? 16.746 -16.550 -28.098 1.00 39.72 488 GLN A C 1
ATOM 3908 O O . GLN A 1 488 ? 16.783 -17.520 -27.350 1.00 39.72 488 GLN A O 1
ATOM 3913 N N . HIS A 1 489 ? 16.579 -15.291 -27.682 1.00 43.16 489 HIS A N 1
ATOM 3914 C CA . HIS A 1 489 ? 15.887 -14.798 -26.483 1.00 43.16 489 HIS A CA 1
ATOM 3915 C C . HIS A 1 489 ? 16.605 -14.891 -25.127 1.00 43.16 489 HIS A C 1
ATOM 3917 O O . HIS A 1 489 ? 16.892 -15.963 -24.605 1.00 43.16 489 HIS A O 1
ATOM 3923 N N . TYR A 1 490 ? 16.762 -13.711 -24.519 1.00 47.25 490 TYR A N 1
ATOM 3924 C CA . TYR A 1 490 ? 17.286 -13.492 -23.165 1.00 47.25 490 TYR A CA 1
ATOM 3925 C C . TYR A 1 490 ? 16.326 -12.654 -22.292 1.00 47.25 490 TYR A C 1
ATOM 3927 O O . TYR A 1 490 ? 16.300 -12.774 -21.076 1.00 47.25 490 TYR A O 1
ATOM 3935 N N . VAL A 1 491 ? 15.417 -11.904 -22.919 1.00 49.78 491 VAL A N 1
ATOM 3936 C CA . VAL A 1 491 ? 14.250 -11.232 -22.331 1.00 49.78 491 VAL A CA 1
ATOM 3937 C C . VAL A 1 491 ? 13.211 -11.137 -23.454 1.00 49.78 491 VAL A C 1
ATOM 3939 O O . VAL A 1 491 ? 13.577 -10.933 -24.615 1.00 49.78 491 VAL A O 1
ATOM 3942 N N . LEU A 1 492 ? 11.920 -11.321 -23.172 1.00 49.72 492 LEU A N 1
ATOM 3943 C CA . LEU A 1 492 ? 10.886 -11.123 -24.193 1.00 49.72 492 LEU A CA 1
ATOM 3944 C C . LEU A 1 492 ? 10.705 -9.627 -24.442 1.00 49.72 492 LEU A C 1
ATOM 3946 O O . LEU A 1 492 ? 10.235 -8.937 -23.547 1.00 49.72 492 LEU A O 1
ATOM 3950 N N . ASN A 1 493 ? 11.079 -9.146 -25.632 1.00 48.31 493 ASN A N 1
ATOM 3951 C CA . ASN A 1 493 ? 10.720 -7.816 -26.126 1.00 48.31 493 ASN A CA 1
ATOM 3952 C C . ASN A 1 493 ? 9.566 -7.948 -27.116 1.00 48.31 493 ASN A C 1
ATOM 3954 O O . ASN A 1 493 ? 9.678 -8.704 -28.086 1.00 48.31 493 ASN A O 1
ATOM 3958 N N . ILE A 1 494 ? 8.496 -7.186 -26.907 1.00 55.28 494 ILE A N 1
ATOM 3959 C CA . ILE A 1 494 ? 7.503 -6.938 -27.949 1.00 55.28 494 ILE A CA 1
ATOM 3960 C C . ILE A 1 494 ? 7.438 -5.434 -28.194 1.00 55.28 494 ILE A C 1
ATOM 3962 O O . ILE A 1 494 ? 7.035 -4.688 -27.304 1.00 55.28 494 ILE A O 1
ATOM 3966 N N . GLU A 1 495 ? 7.849 -5.015 -29.395 1.00 52.62 495 GLU A N 1
ATOM 3967 C CA . GLU A 1 495 ? 7.666 -3.652 -29.897 1.00 52.62 495 GLU A CA 1
ATOM 3968 C C . GLU A 1 495 ? 6.338 -3.560 -30.662 1.00 52.62 495 GLU A C 1
ATOM 3970 O O . GLU A 1 495 ? 6.076 -4.370 -31.554 1.00 52.62 495 GLU A O 1
ATOM 3975 N N . TRP A 1 496 ? 5.525 -2.547 -30.356 1.00 60.00 496 TRP A N 1
ATOM 3976 C CA . TRP A 1 496 ? 4.407 -2.139 -31.212 1.00 60.00 496 TRP A CA 1
ATOM 3977 C C . TRP A 1 496 ? 4.871 -1.069 -32.221 1.00 60.00 496 TRP A C 1
ATOM 3979 O O . TRP A 1 496 ? 5.538 -0.114 -31.811 1.00 60.00 496 TRP A O 1
ATOM 3989 N N . PRO A 1 497 ? 4.525 -1.158 -33.518 1.00 39.09 497 PRO A N 1
ATOM 3990 C CA . PRO A 1 497 ? 4.744 -0.088 -34.471 1.00 39.09 497 PRO A CA 1
ATOM 3991 C C . PRO A 1 497 ? 3.826 1.093 -34.145 1.00 39.09 497 PRO A C 1
ATOM 3993 O O . PRO A 1 497 ? 2.768 0.943 -33.528 1.00 39.09 497 PRO A O 1
ATOM 3996 N N . HIS A 1 498 ? 4.251 2.280 -34.570 1.00 45.38 498 HIS A N 1
ATOM 3997 C CA . HIS A 1 498 ? 3.397 3.462 -34.582 1.00 45.38 498 HIS A CA 1
ATOM 3998 C C . HIS A 1 498 ? 2.158 3.176 -35.449 1.00 45.38 498 HIS A C 1
ATOM 4000 O O . HIS A 1 498 ? 2.302 2.566 -36.510 1.00 45.38 498 HIS A O 1
ATOM 4006 N N . GLN A 1 499 ? 0.968 3.554 -34.960 1.00 38.91 499 GLN A N 1
ATOM 4007 C CA . GLN A 1 499 ? -0.254 3.555 -35.774 1.00 38.91 499 GLN A CA 1
ATOM 4008 C C . GLN A 1 499 ? -0.109 4.499 -36.962 1.00 38.91 499 GLN A C 1
ATOM 4010 O O . GLN A 1 499 ? 0.485 5.587 -36.765 1.00 38.91 499 GLN A O 1
#

Foldseek 3Di:
DDPPFDKDKDFDADDDDDPPDDQPWWKWKWFQDPNDTDTQFTWNSVPDDNGITIGTPGDPPPPDDVPTDIDMDTPLRVLLVVLLVVLVVCQVCLVFLRSVVVLLLPLVRQDFKDFDDAFDDPVLQCLLFDADPVRHGPDHQDPLLSVQLRDQVGIFQEFEEAEDPPRCLLSSLLSSLLSCVVVPFQAEEEAEQALVSLQSSVVSNVVSCVVVVNDFFAAEFDDQVSHDPSCQCRYLVNVLVVVLVVLVVCVLVVLLVCCVVLVADSVLLNLLLLLCVQLVVLLVVLVVLVVVLVPPPDDPVVCVVSVVVSVVSVVSNVVCCCPVVVDPDDDDSVVSSVVSNVVSCVVRVNDDPVSVVVSSVSSVVSVVVSVVSVVPLQAVLCVSNARGRYYTYYLSRLSPVSNVQLVAAGQEYEYAQQQQDASSSVSSGNSRYPHYYYYHHVVDDHHDDRPVVLVVVCVVVVPPDSVVVRGGSSRSSVVSCVVVVVDDGSHDYRYDDDD